Protein 9C6T (pdb70)

Sequence (448 aa):
DWSLWSVCSVTCGNGNQKRTRSCGYACTATESRTCDRPNIEDTFRTAATEVSLLDTDSCERWMSCKSEFLKKYMHKVMNDLPSCPCSYPTEVAYSTADIFDRIKRKDFRWKDASGPKEKLEIYKPTARYCIRSMLSLESTTLAAQHCCYGDNMQLITRGKGAGTPNLISTEFSAELHYKVDVLPWIICKGDWSRYNEARPPNNGQKCTESPSDEDYIKQFQEAREYDWSLWSVCSVTCGNGNQKRTRSCGYACTATESRTCDRPNEDTFRTAATEVSLLASCERWMSCKSEFLKKYMHKVMNDLPSCPCSYPTEVAYSTADIFDRIKRKDFRWKDASGPKEKLEIYKPTARYCIRSMLSLESTTLAAQHCCYGDNMQLITRGKGAGTPNLISTEFSAELHYKVDVLPWIICKGDWSRYNEARPPNNGQKCTESPSDEDYIKQFQEARE

Organism: Homo sapiens (NCBI:txid9606)

Structure (mmCIF, N/CA/C/O backbone):
data_9C6T
#
_entry.id   9C6T
#
_cell.length_a   114.255
_cell.length_b   114.255
_cell.length_c   168.221
_cell.angle_alpha   90.00
_cell.angle_beta   90.00
_cell.angle_gamma   120.00
#
_symmetry.space_group_name_H-M   'P 31 2 1'
#
loop_
_entity.id
_entity.type
_entity.pdbx_description
1 polymer Isthmin-1
2 non-polymer alpha-D-mannopyranose
#
loop_
_atom_site.group_PDB
_atom_site.id
_atom_site.type_symbol
_atom_site.label_atom_id
_atom_site.label_alt_id
_atom_site.label_comp_id
_atom_site.label_asym_id
_atom_site.label_entity_id
_atom_site.label_seq_id
_atom_site.pdbx_PDB_ins_code
_atom_site.Cartn_x
_atom_site.Cartn_y
_atom_site.Cartn_z
_atom_site.occupancy
_atom_site.B_iso_or_equiv
_atom_site.auth_seq_id
_atom_site.auth_comp_id
_atom_site.auth_asym_id
_atom_site.auth_atom_id
_atom_site.pdbx_PDB_model_num
ATOM 1 N N . ASP A 1 5 ? -93.760 34.360 22.495 1.00 67.74 222 ASP A N 1
ATOM 2 C CA . ASP A 1 5 ? -93.719 32.901 22.446 1.00 90.10 222 ASP A CA 1
ATOM 3 C C . ASP A 1 5 ? -92.407 32.464 21.799 1.00 93.29 222 ASP A C 1
ATOM 4 O O . ASP A 1 5 ? -91.379 33.102 22.012 1.00 90.62 222 ASP A O 1
ATOM 9 N N . TRP A 1 6 ? -92.427 31.391 21.003 1.00 100.76 223 TRP A N 1
ATOM 10 C CA . TRP A 1 6 ? -91.187 30.905 20.404 1.00 93.37 223 TRP A CA 1
ATOM 11 C C . TRP A 1 6 ? -90.826 31.789 19.219 1.00 93.22 223 TRP A C 1
ATOM 12 O O . TRP A 1 6 ? -91.260 32.943 19.135 1.00 96.39 223 TRP A O 1
ATOM 23 N N . SER A 1 7 ? -90.056 31.246 18.285 1.00 85.79 224 SER A N 1
ATOM 24 C CA . SER A 1 7 ? -89.781 31.919 17.022 1.00 82.02 224 SER A CA 1
ATOM 25 C C . SER A 1 7 ? -89.619 30.853 15.943 1.00 79.09 224 SER A C 1
ATOM 26 O O . SER A 1 7 ? -90.110 29.726 16.069 1.00 80.78 224 SER A O 1
ATOM 29 N N . LEU A 1 8 ? -88.913 31.200 14.871 1.00 71.93 225 LEU A N 1
ATOM 30 C CA . LEU A 1 8 ? -88.845 30.343 13.697 1.00 81.66 225 LEU A CA 1
ATOM 31 C C . LEU A 1 8 ? -87.937 29.137 13.943 1.00 90.59 225 LEU A C 1
ATOM 32 O O . LEU A 1 8 ? -87.151 29.090 14.894 1.00 88.07 225 LEU A O 1
ATOM 37 N N . TRP A 1 9 ? -88.063 28.147 13.055 1.00 93.92 226 TRP A N 1
ATOM 38 C CA . TRP A 1 9 ? -87.194 26.976 13.038 1.00 100.30 226 TRP A CA 1
ATOM 39 C C . TRP A 1 9 ? -85.892 27.225 12.292 1.00 102.79 226 TRP A C 1
ATOM 40 O O . TRP A 1 9 ? -84.914 26.504 12.524 1.00 137.52 226 TRP A O 1
ATOM 51 N N . SER A 1 10 ? -85.889 28.191 11.368 1.00 96.62 227 SER A N 1
ATOM 52 C CA . SER A 1 10 ? -84.779 28.498 10.469 1.00 78.50 227 SER A CA 1
ATOM 53 C C . SER A 1 10 ? -84.485 27.339 9.518 1.00 77.42 227 SER A C 1
ATOM 54 O O . SER A 1 10 ? -84.966 26.219 9.717 1.00 78.99 227 SER A O 1
ATOM 57 N N . VAL A 1 11 ? -83.699 27.610 8.472 1.00 72.34 228 VAL A N 1
ATOM 58 C CA . VAL A 1 11 ? -83.503 26.690 7.356 1.00 69.69 228 VAL A CA 1
ATOM 59 C C . VAL A 1 11 ? -82.323 25.774 7.655 1.00 71.94 228 VAL A C 1
ATOM 60 O O . VAL A 1 11 ? -81.422 26.121 8.426 1.00 70.90 228 VAL A O 1
ATOM 64 N N . CYS A 1 12 ? -82.347 24.578 7.063 1.00 76.68 229 CYS A N 1
ATOM 65 C CA . CYS A 1 12 ? -81.206 23.674 7.122 1.00 76.83 229 CYS A CA 1
ATOM 66 C C . CYS A 1 12 ? -79.933 24.408 6.726 1.00 75.24 229 CYS A C 1
ATOM 67 O O . CYS A 1 12 ? -79.905 25.142 5.735 1.00 72.36 229 CYS A O 1
ATOM 70 N N . SER A 1 13 ? -78.879 24.220 7.523 1.00 78.93 230 SER A N 1
ATOM 71 C CA . SER A 1 13 ? -77.686 25.044 7.359 1.00 77.69 230 SER A CA 1
ATOM 72 C C . SER A 1 13 ? -76.973 24.759 6.043 1.00 80.71 230 SER A C 1
ATOM 73 O O . SER A 1 13 ? -76.263 25.630 5.529 1.00 80.90 230 SER A O 1
ATOM 76 N N . VAL A 1 14 ? -77.156 23.569 5.475 1.00 76.77 231 VAL A N 1
ATOM 77 C CA . VAL A 1 14 ? -76.475 23.202 4.237 1.00 89.14 231 VAL A CA 1
ATOM 78 C C . VAL A 1 14 ? -77.366 22.263 3.431 1.00 83.22 231 VAL A C 1
ATOM 79 O O . VAL A 1 14 ? -78.098 21.439 3.987 1.00 73.84 231 VAL A O 1
ATOM 83 N N . THR A 1 15 ? -77.314 22.413 2.109 1.00 85.61 232 THR A N 1
ATOM 84 C CA . THR A 1 15 ? -77.948 21.493 1.175 1.00 79.06 232 THR A CA 1
ATOM 85 C C . THR A 1 15 ? -76.963 20.498 0.580 1.00 79.93 232 THR A C 1
ATOM 86 O O . THR A 1 15 ? -77.279 19.309 0.469 1.00 66.85 232 THR A O 1
ATOM 90 N N . CYS A 1 16 ? -75.770 20.964 0.204 1.00 89.52 233 CYS A N 1
ATOM 91 C CA . CYS A 1 16 ? -74.711 20.102 -0.313 1.00 91.04 233 CYS A CA 1
ATOM 92 C C . CYS A 1 16 ? -73.925 19.485 0.838 1.00 89.44 233 CYS A C 1
ATOM 93 O O . CYS A 1 16 ? -72.699 19.626 0.907 1.00 100.07 233 CYS A O 1
ATOM 96 N N . GLY A 1 17 ? -74.614 18.802 1.741 1.00 87.05 234 GLY A N 1
ATOM 97 C CA . GLY A 1 17 ? -73.975 18.289 2.945 1.00 85.42 234 GLY A CA 1
ATOM 98 C C . GLY A 1 17 ? -75.018 17.904 3.982 1.00 86.53 234 GLY A C 1
ATOM 99 O O . GLY A 1 17 ? -76.173 17.641 3.648 1.00 80.71 234 GLY A O 1
ATOM 100 N N . ASN A 1 18 ? -74.580 17.891 5.242 1.00 93.59 235 ASN A N 1
ATOM 101 C CA . ASN A 1 18 ? -75.421 17.538 6.382 1.00 95.17 235 ASN A CA 1
ATOM 102 C C . ASN A 1 18 ? -75.297 18.622 7.444 1.00 93.40 235 ASN A C 1
ATOM 103 O O . ASN A 1 18 ? -74.187 18.929 7.892 1.00 89.29 235 ASN A O 1
ATOM 108 N N . GLY A 1 19 ? -76.435 19.192 7.852 1.00 100.03 236 GLY A N 1
ATOM 109 C CA . GLY A 1 19 ? -76.433 20.358 8.722 1.00 87.67 236 GLY A CA 1
ATOM 110 C C . GLY A 1 19 ? -77.375 20.356 9.916 1.00 82.32 236 GLY A C 1
ATOM 111 O O . GLY A 1 19 ? -77.451 19.366 10.649 1.00 87.69 236 GLY A O 1
ATOM 112 N N . ASN A 1 20 ? -78.088 21.463 10.133 1.00 83.53 237 ASN A N 1
ATOM 113 C CA . ASN A 1 20 ? -78.879 21.640 11.347 1.00 78.79 237 ASN A CA 1
ATOM 114 C C . ASN A 1 20 ? -79.986 22.660 11.085 1.00 84.26 237 ASN A C 1
ATOM 115 O O . ASN A 1 20 ? -80.052 23.273 10.017 1.00 92.20 237 ASN A O 1
ATOM 120 N N . GLN A 1 21 ? -80.874 22.823 12.071 1.00 83.23 238 GLN A N 1
ATOM 121 C CA . GLN A 1 21 ? -81.834 23.925 12.101 1.00 83.98 238 GLN A CA 1
ATOM 122 C C . GLN A 1 21 ? -81.932 24.431 13.533 1.00 79.13 238 GLN A C 1
ATOM 123 O O . GLN A 1 21 ? -82.072 23.633 14.464 1.00 81.11 238 GLN A O 1
ATOM 129 N N . LYS A 1 22 ? -81.850 25.749 13.710 1.00 77.22 239 LYS A N 1
ATOM 130 C CA . LYS A 1 22 ? -81.820 26.354 15.034 1.00 70.73 239 LYS A CA 1
ATOM 131 C C . LYS A 1 22 ? -83.052 27.218 15.267 1.00 74.58 239 LYS A C 1
ATOM 132 O O . LYS A 1 22 ? -83.561 27.871 14.353 1.00 86.94 239 LYS A O 1
ATOM 138 N N . ARG A 1 23 ? -83.507 27.236 16.517 1.00 74.26 240 ARG A N 1
ATOM 139 C CA . ARG A 1 23 ? -84.753 27.888 16.898 1.00 68.35 240 ARG A CA 1
ATOM 140 C C . ARG A 1 23 ? -84.485 28.793 18.088 1.00 66.84 240 ARG A C 1
ATOM 141 O O . ARG A 1 23 ? -83.959 28.332 19.104 1.00 79.34 240 ARG A O 1
ATOM 149 N N . THR A 1 24 ? -84.848 30.066 17.974 1.00 59.61 241 THR A N 1
ATOM 150 C CA . THR A 1 24 ? -84.791 30.982 19.103 1.00 60.47 241 THR A CA 1
ATOM 151 C C . THR A 1 24 ? -86.182 31.148 19.707 1.00 73.60 241 THR A C 1
ATOM 152 O O . THR A 1 24 ? -87.197 30.829 19.085 1.00 77.33 241 THR A O 1
ATOM 156 N N . ARG A 1 25 ? -86.218 31.648 20.940 1.00 81.94 242 ARG A N 1
ATOM 157 C CA . ARG A 1 25 ? -87.461 31.684 21.697 1.00 76.70 242 ARG A CA 1
ATOM 158 C C . ARG A 1 25 ? -87.388 32.769 22.763 1.00 75.82 242 ARG A C 1
ATOM 159 O O . ARG A 1 25 ? -86.336 32.983 23.370 1.00 67.42 242 ARG A O 1
ATOM 167 N N . SER A 1 26 ? -88.516 33.445 22.978 1.00 82.56 243 SER A N 1
ATOM 168 C CA . SER A 1 26 ? -88.613 34.513 23.963 1.00 88.26 243 SER A CA 1
ATOM 169 C C . SER A 1 26 ? -88.226 34.021 25.345 1.00 90.03 243 SER A C 1
ATOM 170 O O . SER A 1 26 ? -88.834 33.096 25.889 1.00 91.56 243 SER A O 1
ATOM 173 N N . CYS A 1 27 ? -87.197 34.649 25.904 1.00 88.00 244 CYS A N 1
ATOM 174 C CA . CYS A 1 27 ? -86.662 34.361 27.219 1.00 87.00 244 CYS A CA 1
ATOM 175 C C . CYS A 1 27 ? -87.073 35.489 28.165 1.00 78.34 244 CYS A C 1
ATOM 176 O O . CYS A 1 27 ? -88.120 36.132 27.948 1.00 80.77 244 CYS A O 1
ATOM 179 N N . GLY A 1 28 ? -86.274 35.716 29.201 1.00 79.85 245 GLY A N 1
ATOM 180 C CA . GLY A 1 28 ? -86.443 36.851 30.075 1.00 62.78 245 GLY A CA 1
ATOM 181 C C . GLY A 1 28 ? -85.574 38.026 29.644 1.00 75.20 245 GLY A C 1
ATOM 182 O O . GLY A 1 28 ? -84.828 37.962 28.671 1.00 73.94 245 GLY A O 1
ATOM 183 N N . TYR A 1 29 ? -85.699 39.121 30.394 1.00 72.78 246 TYR A N 1
ATOM 184 C CA . TYR A 1 29 ? -84.944 40.332 30.085 1.00 63.33 246 TYR A CA 1
ATOM 185 C C . TYR A 1 29 ? -83.449 40.047 30.075 1.00 68.95 246 TYR A C 1
ATOM 186 O O . TYR A 1 29 ? -82.908 39.482 31.028 1.00 66.03 246 TYR A O 1
ATOM 195 N N . ALA A 1 30 ? -82.788 40.450 28.987 1.00 78.81 247 ALA A N 1
ATOM 196 C CA . ALA A 1 30 ? -81.362 40.233 28.754 1.00 72.41 247 ALA A CA 1
ATOM 197 C C . ALA A 1 30 ? -80.997 38.758 28.647 1.00 70.51 247 ALA A C 1
ATOM 198 O O . ALA A 1 30 ? -79.832 38.397 28.833 1.00 57.06 247 ALA A O 1
ATOM 200 N N . CYS A 1 31 ? -81.962 37.894 28.338 1.00 77.72 248 CYS A N 1
ATOM 201 C CA . CYS A 1 31 ? -81.690 36.489 28.081 1.00 85.84 248 CYS A CA 1
ATOM 202 C C . CYS A 1 31 ? -82.106 36.131 26.659 1.00 87.92 248 CYS A C 1
ATOM 203 O O . CYS A 1 31 ? -82.899 36.835 26.027 1.00 90.71 248 CYS A O 1
ATOM 206 N N . THR A 1 32 ? -81.571 35.014 26.163 1.00 79.88 249 THR A N 1
ATOM 207 C CA . THR A 1 32 ? -81.925 34.526 24.830 1.00 65.56 249 THR A CA 1
ATOM 208 C C . THR A 1 32 ? -81.890 33.003 24.834 1.00 57.27 249 THR A C 1
ATOM 209 O O . THR A 1 32 ? -80.813 32.403 24.899 1.00 44.29 249 THR A O 1
ATOM 213 N N . ALA A 1 33 ? -83.063 32.385 24.751 1.00 57.64 250 ALA A N 1
ATOM 214 C CA . ALA A 1 33 ? -83.171 30.936 24.698 1.00 48.61 250 ALA A CA 1
ATOM 215 C C . ALA A 1 33 ? -83.109 30.456 23.256 1.00 44.95 250 ALA A C 1
ATOM 216 O O . ALA A 1 33 ? -83.534 31.150 22.330 1.00 54.56 250 ALA A O 1
ATOM 218 N N . THR A 1 34 ? -82.581 29.254 23.071 1.00 48.06 251 THR A N 1
ATOM 219 C CA . THR A 1 34 ? -82.421 28.709 21.731 1.00 60.47 251 THR A CA 1
ATOM 220 C C . THR A 1 34 ? -82.406 27.185 21.814 1.00 57.32 251 THR A C 1
ATOM 221 O O . THR A 1 34 ? -82.492 26.601 22.898 1.00 58.43 251 THR A O 1
ATOM 225 N N . GLU A 1 35 ? -82.312 26.544 20.648 1.00 60.06 252 GLU A N 1
ATOM 226 C CA . GLU A 1 35 ? -82.276 25.091 20.536 1.00 64.41 252 GLU A CA 1
ATOM 227 C C . GLU A 1 35 ? -81.906 24.713 19.111 1.00 69.83 252 GLU A C 1
ATOM 228 O O . GLU A 1 35 ? -82.319 25.386 18.162 1.00 73.45 252 GLU A O 1
ATOM 234 N N . SER A 1 36 ? -81.142 23.633 18.968 1.00 76.47 253 SER A N 1
ATOM 235 C CA . SER A 1 36 ? -80.654 23.181 17.675 1.00 70.47 253 SER A CA 1
ATOM 236 C C . SER A 1 36 ? -81.204 21.793 17.373 1.00 74.09 253 SER A C 1
ATOM 237 O O . SER A 1 36 ? -81.467 21.000 18.281 1.00 77.19 253 SER A O 1
ATOM 240 N N . ARG A 1 37 ? -81.385 21.511 16.085 1.00 76.49 254 ARG A N 1
ATOM 241 C CA . ARG A 1 37 ? -81.905 20.238 15.608 1.00 77.85 254 ARG A CA 1
ATOM 242 C C . ARG A 1 37 ? -81.120 19.829 14.374 1.00 89.24 254 ARG A C 1
ATOM 243 O O . ARG A 1 37 ? -80.595 20.680 13.656 1.00 100.94 254 ARG A O 1
ATOM 251 N N . THR A 1 38 ? -81.051 18.524 14.125 1.00 79.20 255 THR A N 1
ATOM 252 C CA . THR A 1 38 ? -80.210 18.004 13.056 1.00 75.45 255 THR A CA 1
ATOM 253 C C . THR A 1 38 ? -80.989 17.897 11.750 1.00 93.45 255 THR A C 1
ATOM 254 O O . THR A 1 38 ? -82.207 17.688 11.747 1.00 110.12 255 THR A O 1
ATOM 258 N N . CYS A 1 39 ? -80.272 18.055 10.637 1.00 98.48 256 CYS A N 1
ATOM 259 C CA . CYS A 1 39 ? -80.841 18.031 9.296 1.00 104.17 256 CYS A CA 1
ATOM 260 C C . CYS A 1 39 ? -79.930 17.220 8.386 1.00 103.97 256 CYS A C 1
ATOM 261 O O . CYS A 1 39 ? -78.705 17.353 8.448 1.00 109.84 256 CYS A O 1
ATOM 264 N N . ASP A 1 40 ? -80.528 16.390 7.534 1.00 104.57 257 ASP A N 1
ATOM 265 C CA . ASP A 1 40 ? -79.783 15.476 6.678 1.00 107.04 257 ASP A CA 1
ATOM 266 C C . ASP A 1 40 ? -80.106 15.685 5.201 1.00 112.32 257 ASP A C 1
ATOM 267 O O . ASP A 1 40 ? -81.266 15.864 4.822 1.00 112.16 257 ASP A O 1
ATOM 272 N N . ARG A 1 41 ? -79.052 15.704 4.377 1.00 109.06 258 ARG A N 1
ATOM 273 C CA . ARG A 1 41 ? -79.110 15.742 2.913 1.00 102.29 258 ARG A CA 1
ATOM 274 C C . ARG A 1 41 ? -77.930 14.933 2.394 1.00 101.45 258 ARG A C 1
ATOM 275 O O . ARG A 1 41 ? -76.831 15.023 2.962 1.00 91.07 258 ARG A O 1
ATOM 283 N N . PRO A 1 42 ? -78.118 14.141 1.338 1.00 109.53 259 PRO A N 1
ATOM 284 C CA . PRO A 1 42 ? -77.013 13.311 0.835 1.00 107.89 259 PRO A CA 1
ATOM 285 C C . PRO A 1 42 ? -75.960 14.162 0.138 1.00 102.30 259 PRO A C 1
ATOM 286 O O . PRO A 1 42 ? -76.268 14.915 -0.789 1.00 93.90 259 PRO A O 1
ATOM 290 N N . ASN A 1 43 ? -74.711 14.006 0.582 1.00 105.49 260 ASN A N 1
ATOM 291 C CA . ASN A 1 43 ? -73.548 14.808 0.166 1.00 101.26 260 ASN A CA 1
ATOM 292 C C . ASN A 1 43 ? -73.888 16.242 -0.242 1.00 99.04 260 ASN A C 1
ATOM 293 O O . ASN A 1 43 ? -73.017 16.998 -0.675 1.00 94.33 260 ASN A O 1
ATOM 298 N N . ILE A 1 47 ? -67.291 11.514 4.689 1.00 99.10 264 ILE A N 1
ATOM 299 C CA . ILE A 1 47 ? -67.442 10.071 4.828 1.00 88.96 264 ILE A CA 1
ATOM 300 C C . ILE A 1 47 ? -66.844 9.348 3.625 1.00 83.64 264 ILE A C 1
ATOM 301 O O . ILE A 1 47 ? -67.490 8.509 2.996 1.00 80.64 264 ILE A O 1
ATOM 306 N N . GLU A 1 48 ? -65.595 9.685 3.308 1.00 81.87 265 GLU A N 1
ATOM 307 C CA . GLU A 1 48 ? -64.842 8.978 2.263 1.00 92.71 265 GLU A CA 1
ATOM 308 C C . GLU A 1 48 ? -64.103 7.784 2.866 1.00 103.86 265 GLU A C 1
ATOM 309 O O . GLU A 1 48 ? -64.493 6.632 2.665 1.00 101.85 265 GLU A O 1
ATOM 315 N N . ASP A 1 49 ? -63.040 8.059 3.618 1.00 114.23 266 ASP A N 1
ATOM 316 C CA . ASP A 1 49 ? -62.205 7.036 4.235 1.00 124.01 266 ASP A CA 1
ATOM 317 C C . ASP A 1 49 ? -62.650 6.706 5.659 1.00 118.51 266 ASP A C 1
ATOM 318 O O . ASP A 1 49 ? -62.078 5.808 6.289 1.00 111.37 266 ASP A O 1
ATOM 323 N N . THR A 1 50 ? -63.677 7.394 6.165 1.00 111.44 267 THR A N 1
ATOM 324 C CA . THR A 1 50 ? -64.175 7.128 7.512 1.00 103.79 267 THR A CA 1
ATOM 325 C C . THR A 1 50 ? -64.708 5.703 7.637 1.00 112.45 267 THR A C 1
ATOM 326 O O . THR A 1 50 ? -64.347 4.975 8.569 1.00 104.57 267 THR A O 1
ATOM 330 N N . PHE A 1 51 ? -65.565 5.283 6.700 1.00 145.45 268 PHE A N 1
ATOM 331 C CA . PHE A 1 51 ? -66.176 3.957 6.715 1.00 128.18 268 PHE A CA 1
ATOM 332 C C . PHE A 1 51 ? -65.383 2.929 5.909 1.00 119.09 268 PHE A C 1
ATOM 333 O O . PHE A 1 51 ? -65.960 1.939 5.436 1.00 107.21 268 PHE A O 1
ATOM 341 N N . ARG A 1 52 ? -64.075 3.135 5.735 1.00 109.38 269 ARG A N 1
ATOM 342 C CA . ARG A 1 52 ? -63.227 2.173 5.027 1.00 101.67 269 ARG A CA 1
ATOM 343 C C . ARG A 1 52 ? -62.126 1.650 5.925 1.00 97.48 269 ARG A C 1
ATOM 344 O O . ARG A 1 52 ? -62.128 0.462 6.267 1.00 101.22 269 ARG A O 1
ATOM 352 N N . THR A 1 53 ? -61.162 2.488 6.326 1.00 102.10 270 THR A N 1
ATOM 353 C CA . THR A 1 53 ? -60.058 2.005 7.146 1.00 98.36 270 THR A CA 1
ATOM 354 C C . THR A 1 53 ? -60.542 1.597 8.533 1.00 86.97 270 THR A C 1
ATOM 355 O O . THR A 1 53 ? -60.028 0.637 9.120 1.00 72.63 270 THR A O 1
ATOM 359 N N . ALA A 1 54 ? -61.540 2.304 9.065 1.00 85.75 271 ALA A N 1
ATOM 360 C CA . ALA A 1 54 ? -62.061 1.974 10.386 1.00 84.34 271 ALA A CA 1
ATOM 361 C C . ALA A 1 54 ? -62.815 0.651 10.370 1.00 91.06 271 ALA A C 1
ATOM 362 O O . ALA A 1 54 ? -62.616 -0.199 11.246 1.00 88.51 271 ALA A O 1
ATOM 364 N N . ALA A 1 55 ? -63.696 0.464 9.383 1.00 97.58 272 ALA A N 1
ATOM 365 C CA . ALA A 1 55 ? -64.490 -0.759 9.325 1.00 110.40 272 ALA A CA 1
ATOM 366 C C . ALA A 1 55 ? -63.610 -1.994 9.203 1.00 120.20 272 ALA A C 1
ATOM 367 O O . ALA A 1 55 ? -63.991 -3.077 9.663 1.00 130.88 272 ALA A O 1
ATOM 369 N N . THR A 1 56 ? -62.430 -1.854 8.595 1.00 127.16 273 THR A N 1
ATOM 370 C CA . THR A 1 56 ? -61.508 -2.980 8.519 1.00 129.57 273 THR A CA 1
ATOM 371 C C . THR A 1 56 ? -60.857 -3.255 9.872 1.00 120.89 273 THR A C 1
ATOM 372 O O . THR A 1 56 ? -60.553 -4.409 10.190 1.00 125.44 273 THR A O 1
ATOM 376 N N . GLU A 1 57 ? -60.652 -2.217 10.685 1.00 102.27 274 GLU A N 1
ATOM 377 C CA . GLU A 1 57 ? -60.092 -2.388 12.021 1.00 85.72 274 GLU A CA 1
ATOM 378 C C . GLU A 1 57 ? -61.135 -2.777 13.061 1.00 85.75 274 GLU A C 1
ATOM 379 O O . GLU A 1 57 ? -60.761 -3.225 14.151 1.00 72.65 274 GLU A O 1
ATOM 385 N N . VAL A 1 58 ? -62.423 -2.626 12.754 1.00 98.21 275 VAL A N 1
ATOM 386 C CA . VAL A 1 58 ? -63.470 -2.965 13.715 1.00 102.34 275 VAL A CA 1
ATOM 387 C C . VAL A 1 58 ? -63.825 -4.444 13.628 1.00 107.24 275 VAL A C 1
ATOM 388 O O . VAL A 1 58 ? -63.757 -5.177 14.622 1.00 91.81 275 VAL A O 1
ATOM 392 N N . SER A 1 59 ? -64.214 -4.902 12.434 1.00 124.30 276 SER A N 1
ATOM 393 C CA . SER A 1 59 ? -64.627 -6.292 12.275 1.00 135.85 276 SER A CA 1
ATOM 394 C C . SER A 1 59 ? -63.462 -7.253 12.482 1.00 133.17 276 SER A C 1
ATOM 395 O O . SER A 1 59 ? -63.664 -8.370 12.970 1.00 129.31 276 SER A O 1
ATOM 398 N N . LEU A 1 60 ? -62.244 -6.842 12.126 1.00 133.48 277 LEU A N 1
ATOM 399 C CA . LEU A 1 60 ? -61.043 -7.624 12.426 1.00 134.38 277 LEU A CA 1
ATOM 400 C C . LEU A 1 60 ? -60.527 -7.280 13.824 1.00 123.31 277 LEU A C 1
ATOM 401 O O . LEU A 1 60 ? -59.391 -6.848 14.021 1.00 108.57 277 LEU A O 1
ATOM 406 N N . LEU A 1 61 ? -61.404 -7.488 14.803 1.00 101.85 278 LEU A N 1
ATOM 407 C CA . LEU A 1 61 ? -61.087 -7.259 16.205 1.00 83.90 278 LEU A CA 1
ATOM 408 C C . LEU A 1 61 ? -62.166 -7.872 17.094 1.00 61.02 278 LEU A C 1
ATOM 409 O O . LEU A 1 61 ? -61.893 -8.762 17.899 1.00 37.50 278 LEU A O 1
ATOM 414 N N . ASP A 1 76 ? -78.595 1.570 44.554 1.00 125.10 293 ASP A N 1
ATOM 415 C CA . ASP A 1 76 ? -77.277 1.476 45.171 1.00 143.58 293 ASP A CA 1
ATOM 416 C C . ASP A 1 76 ? -76.202 1.095 44.154 1.00 151.48 293 ASP A C 1
ATOM 417 O O . ASP A 1 76 ? -75.193 0.481 44.501 1.00 141.70 293 ASP A O 1
ATOM 422 N N . THR A 1 77 ? -76.430 1.469 42.895 1.00 166.44 294 THR A N 1
ATOM 423 C CA . THR A 1 77 ? -75.461 1.282 41.821 1.00 171.62 294 THR A CA 1
ATOM 424 C C . THR A 1 77 ? -75.440 2.538 40.960 1.00 180.18 294 THR A C 1
ATOM 425 O O . THR A 1 77 ? -76.500 3.060 40.602 1.00 184.81 294 THR A O 1
ATOM 429 N N . ASP A 1 78 ? -74.242 3.020 40.629 1.00 172.43 295 ASP A N 1
ATOM 430 C CA . ASP A 1 78 ? -74.071 4.277 39.909 1.00 154.09 295 ASP A CA 1
ATOM 431 C C . ASP A 1 78 ? -73.764 4.017 38.439 1.00 136.51 295 ASP A C 1
ATOM 432 O O . ASP A 1 78 ? -73.030 3.083 38.102 1.00 163.86 295 ASP A O 1
ATOM 437 N N . SER A 1 79 ? -74.330 4.854 37.565 1.00 125.12 296 SER A N 1
ATOM 438 C CA . SER A 1 79 ? -74.098 4.701 36.131 1.00 98.78 296 SER A CA 1
ATOM 439 C C . SER A 1 79 ? -72.668 5.078 35.753 1.00 90.27 296 SER A C 1
ATOM 440 O O . SER A 1 79 ? -72.058 4.433 34.891 1.00 88.00 296 SER A O 1
ATOM 443 N N . CYS A 1 80 ? -72.119 6.126 36.380 1.00 95.07 297 CYS A N 1
ATOM 444 C CA . CYS A 1 80 ? -70.745 6.532 36.088 1.00 89.93 297 CYS A CA 1
ATOM 445 C C . CYS A 1 80 ? -69.739 5.509 36.598 1.00 87.24 297 CYS A C 1
ATOM 446 O O . CYS A 1 80 ? -68.708 5.276 35.957 1.00 67.70 297 CYS A O 1
ATOM 449 N N . GLU A 1 81 ? -70.007 4.905 37.758 1.00 96.95 298 GLU A N 1
ATOM 450 C CA . GLU A 1 81 ? -69.185 3.789 38.211 1.00 94.61 298 GLU A CA 1
ATOM 451 C C . GLU A 1 81 ? -69.208 2.655 37.196 1.00 94.05 298 GLU A C 1
ATOM 452 O O . GLU A 1 81 ? -68.158 2.125 36.817 1.00 96.72 298 GLU A O 1
ATOM 458 N N . ARG A 1 82 ? -70.403 2.291 36.725 1.00 89.44 299 ARG A N 1
ATOM 459 C CA . ARG A 1 82 ? -70.544 1.154 35.820 1.00 91.91 299 ARG A CA 1
ATOM 460 C C . ARG A 1 82 ? -69.789 1.384 34.517 1.00 91.69 299 ARG A C 1
ATOM 461 O O . ARG A 1 82 ? -69.220 0.446 33.944 1.00 96.07 299 ARG A O 1
ATOM 469 N N . TRP A 1 83 ? -69.774 2.627 34.032 1.00 88.92 300 TRP A N 1
ATOM 470 C CA . TRP A 1 83 ? -68.965 2.955 32.862 1.00 87.22 300 TRP A CA 1
ATOM 471 C C . TRP A 1 83 ? -67.482 2.770 33.157 1.00 82.15 300 TRP A C 1
ATOM 472 O O . TRP A 1 83 ? -66.757 2.119 32.395 1.00 84.70 300 TRP A O 1
ATOM 483 N N . MET A 1 84 ? -67.016 3.339 34.269 1.00 78.24 301 MET A N 1
ATOM 484 C CA . MET A 1 84 ? -65.632 3.202 34.705 1.00 84.04 301 MET A CA 1
ATOM 485 C C . MET A 1 84 ? -65.320 1.813 35.251 1.00 96.69 301 MET A C 1
ATOM 486 O O . MET A 1 84 ? -64.191 1.584 35.700 1.00 99.10 301 MET A O 1
ATOM 491 N N . SER A 1 85 ? -66.286 0.892 35.230 1.00 104.01 302 SER A N 1
ATOM 492 C CA . SER A 1 85 ? -66.077 -0.494 35.629 1.00 112.54 302 SER A CA 1
ATOM 493 C C . SER A 1 85 ? -66.175 -1.456 34.450 1.00 110.60 302 SER A C 1
ATOM 494 O O . SER A 1 85 ? -66.246 -2.673 34.656 1.00 121.35 302 SER A O 1
ATOM 497 N N . CYS A 1 86 ? -66.180 -0.941 33.223 1.00 108.73 303 CYS A N 1
ATOM 498 C CA . CYS A 1 86 ? -66.330 -1.766 32.028 1.00 108.58 303 CYS A CA 1
ATOM 499 C C . CYS A 1 86 ? -64.983 -2.372 31.653 1.00 115.75 303 CYS A C 1
ATOM 500 O O . CYS A 1 86 ? -64.068 -1.657 31.231 1.00 110.66 303 CYS A O 1
ATOM 503 N N . LYS A 1 87 ? -64.861 -3.686 31.795 1.00 119.19 304 LYS A N 1
ATOM 504 C CA . LYS A 1 87 ? -63.652 -4.402 31.387 1.00 119.89 304 LYS A CA 1
ATOM 505 C C . LYS A 1 87 ? -63.816 -5.007 29.997 1.00 120.25 304 LYS A C 1
ATOM 506 O O . LYS A 1 87 ? -63.532 -6.184 29.776 1.00 136.41 304 LYS A O 1
ATOM 512 N N . SER A 1 88 ? -64.287 -4.208 29.042 1.00 103.04 305 SER A N 1
ATOM 513 C CA . SER A 1 88 ? -64.454 -4.685 27.674 1.00 93.28 305 SER A CA 1
ATOM 514 C C . SER A 1 88 ? -63.090 -4.884 27.026 1.00 102.80 305 SER A C 1
ATOM 515 O O . SER A 1 88 ? -62.290 -3.944 26.946 1.00 98.77 305 SER A O 1
ATOM 518 N N . GLU A 1 89 ? -62.824 -6.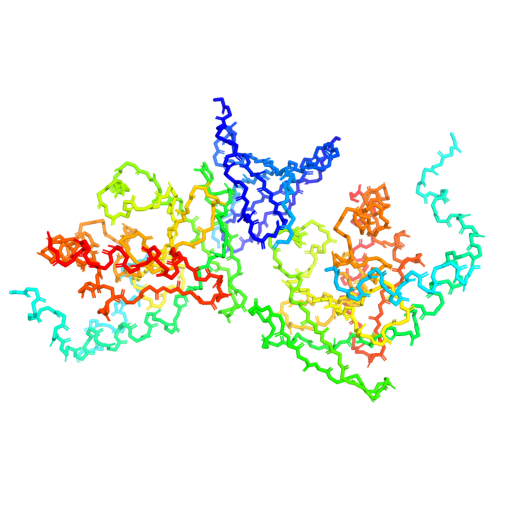109 26.564 1.00 101.14 306 GLU A N 1
ATOM 519 C CA . GLU A 1 89 ? -61.554 -6.386 25.899 1.00 98.24 306 GLU A CA 1
ATOM 520 C C . GLU A 1 89 ? -61.409 -5.574 24.620 1.00 92.87 306 GLU A C 1
ATOM 521 O O . GLU A 1 89 ? -60.295 -5.188 24.252 1.00 84.99 306 GLU A O 1
ATOM 527 N N . PHE A 1 90 ? -62.522 -5.308 23.933 1.00 94.45 307 PHE A N 1
ATOM 528 C CA . PHE A 1 90 ? -62.500 -4.403 22.788 1.00 90.41 307 PHE A CA 1
ATOM 529 C C . PHE A 1 90 ? -62.132 -2.990 23.223 1.00 83.84 307 PHE A C 1
ATOM 530 O O . PHE A 1 90 ? -61.254 -2.354 22.629 1.00 78.20 307 PHE A O 1
ATOM 538 N N . LEU A 1 91 ? -62.802 -2.481 24.262 1.00 83.96 308 LEU A N 1
ATOM 539 C CA . LEU A 1 91 ? -62.562 -1.109 24.699 1.00 84.30 308 LEU A CA 1
ATOM 540 C C . LEU A 1 91 ? -61.129 -0.925 25.186 1.00 82.51 308 LEU A C 1
ATOM 541 O O . LEU A 1 91 ? -60.487 0.085 24.876 1.00 67.34 308 LEU A O 1
ATOM 546 N N . LYS A 1 92 ? -60.604 -1.896 25.935 1.00 80.21 309 LYS A N 1
ATOM 547 C CA . LYS A 1 92 ? -59.260 -1.754 26.487 1.00 88.34 309 LYS A CA 1
ATOM 548 C C . LYS A 1 92 ? -58.206 -1.891 25.392 1.00 87.46 309 LYS A C 1
ATOM 549 O O . LYS A 1 92 ? -57.255 -1.103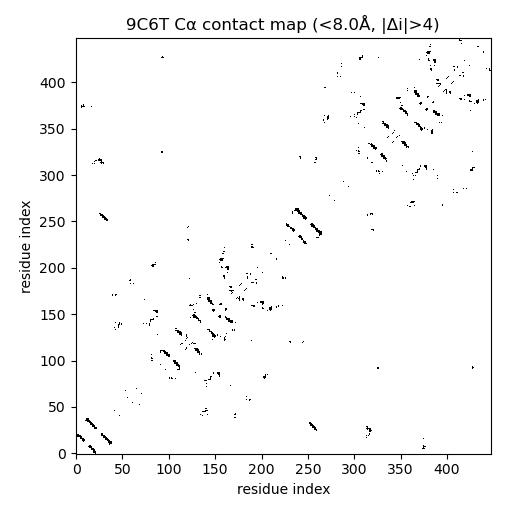 25.330 1.00 83.52 309 LYS A O 1
ATOM 555 N N . LYS A 1 93 ? -58.363 -2.887 24.515 1.00 84.85 310 LYS A N 1
ATOM 556 C CA . LYS A 1 93 ? -57.431 -3.066 23.402 1.00 90.92 310 LYS A CA 1
ATOM 557 C C . LYS A 1 93 ? -57.441 -1.862 22.471 1.00 84.47 310 LYS A C 1
ATOM 558 O O . LYS A 1 93 ? -56.382 -1.330 22.113 1.00 76.39 310 LYS A O 1
ATOM 564 N N . TYR A 1 94 ? -58.634 -1.437 22.046 1.00 82.51 311 TYR A N 1
ATOM 565 C CA . TYR A 1 94 ? -58.750 -0.254 21.203 1.00 75.51 311 TYR A CA 1
ATOM 566 C C . TYR A 1 94 ? -58.095 0.958 21.857 1.00 63.75 311 TYR A C 1
ATOM 567 O O . TYR A 1 94 ? -57.351 1.695 21.200 1.00 49.55 311 TYR A O 1
ATOM 576 N N . MET A 1 95 ? -58.340 1.167 23.157 1.00 62.42 312 MET A N 1
ATOM 577 C CA . MET A 1 95 ? -57.793 2.341 23.835 1.00 65.15 312 MET A CA 1
ATOM 578 C C . MET A 1 95 ? -56.270 2.303 23.886 1.00 68.12 312 MET A C 1
ATOM 579 O O . MET A 1 95 ? -55.613 3.332 23.694 1.00 70.20 312 MET A O 1
ATOM 584 N N . HIS A 1 96 ? -55.690 1.132 24.156 1.00 76.98 313 HIS A N 1
ATOM 585 C CA . HIS A 1 96 ? -54.236 1.001 24.129 1.00 71.85 313 HIS A CA 1
ATOM 586 C C . HIS A 1 96 ? -53.657 1.475 22.799 1.00 64.76 313 HIS A C 1
ATOM 587 O O . HIS A 1 96 ? -52.737 2.301 22.766 1.00 54.52 313 HIS A O 1
ATOM 594 N N . LYS A 1 97 ? -54.200 0.973 21.687 1.00 70.05 314 LYS A N 1
ATOM 595 C CA . LYS A 1 97 ? -53.680 1.334 20.372 1.00 66.16 314 LYS A CA 1
ATOM 596 C C . LYS A 1 97 ? -54.007 2.775 20.003 1.00 53.64 314 LYS A C 1
ATOM 597 O O . LYS A 1 97 ? -53.324 3.356 19.151 1.00 50.50 314 LYS A O 1
ATOM 603 N N . VAL A 1 98 ? -55.041 3.353 20.617 1.00 58.58 315 VAL A N 1
ATOM 604 C CA . VAL A 1 98 ? -55.341 4.769 20.431 1.00 57.89 315 VAL A CA 1
ATOM 605 C C . VAL A 1 98 ? -54.227 5.629 21.016 1.00 56.90 315 VAL A C 1
ATOM 606 O O . VAL A 1 98 ? -53.748 6.572 20.375 1.00 53.19 315 VAL A O 1
ATOM 610 N N . MET A 1 99 ? -53.788 5.309 22.234 1.00 57.92 316 MET A N 1
ATOM 611 C CA . MET A 1 99 ? -52.707 6.052 22.869 1.00 59.05 316 MET A CA 1
ATOM 612 C C . MET A 1 99 ? -51.356 5.624 22.305 1.00 69.25 316 MET A C 1
ATOM 613 O O . MET A 1 99 ? -50.349 5.630 23.020 1.00 61.03 316 MET A O 1
ATOM 618 N N . ASN A 1 100 ? -51.333 5.246 21.026 1.00 81.76 317 ASN A N 1
ATOM 619 C CA . ASN A 1 100 ? -50.125 4.799 20.347 1.00 85.80 317 ASN A CA 1
ATOM 620 C C . ASN A 1 100 ? -50.193 5.242 18.891 1.00 87.35 317 ASN A C 1
ATOM 621 O O . ASN A 1 100 ? -49.168 5.538 18.267 1.00 102.45 317 ASN A O 1
ATOM 626 N N . ASP A 1 101 ? -51.409 5.284 18.344 1.00 77.38 318 ASP A N 1
ATOM 627 C CA . ASP A 1 101 ? -51.623 5.898 17.039 1.00 88.26 318 ASP A CA 1
ATOM 628 C C . ASP A 1 101 ? -51.621 7.419 17.141 1.00 81.38 318 ASP A C 1
ATOM 629 O O . ASP A 1 101 ? -51.023 8.104 16.304 1.00 86.60 318 ASP A O 1
ATOM 634 N N . LEU A 1 102 ? -52.286 7.957 18.169 1.00 82.24 319 LEU A N 1
ATOM 635 C CA . LEU A 1 102 ? -52.498 9.391 18.284 1.00 71.77 319 LEU A CA 1
ATOM 636 C C . LEU A 1 102 ? -51.170 10.135 18.389 1.00 59.21 319 LEU A C 1
ATOM 637 O O . LEU A 1 102 ? -50.169 9.578 18.839 1.00 60.63 319 LEU A O 1
ATOM 642 N N . PRO A 1 103 ? -51.138 11.397 17.978 1.00 66.73 320 PRO A N 1
ATOM 643 C CA . PRO A 1 103 ? -49.942 12.216 18.171 1.00 72.45 320 PRO A CA 1
ATOM 644 C C . PRO A 1 103 ? -49.923 12.865 19.552 1.00 63.31 320 PRO A C 1
ATOM 645 O O . PRO A 1 103 ? -50.904 12.846 20.298 1.00 63.67 320 PRO A O 1
ATOM 649 N N . SER A 1 104 ? -48.769 13.434 19.885 1.00 57.62 321 SER A N 1
ATOM 650 C CA . SER A 1 104 ? -48.673 14.211 21.110 1.00 60.52 321 SER A CA 1
ATOM 651 C C . SER A 1 104 ? -49.381 15.550 20.936 1.00 55.66 321 SER A C 1
ATOM 652 O O . SER A 1 104 ? -49.605 16.024 19.820 1.00 56.43 321 SER A O 1
ATOM 655 N N . CYS A 1 105 ? -49.743 16.157 22.057 1.00 49.87 322 CYS A N 1
ATOM 656 C CA . CYS A 1 105 ? -50.299 17.497 21.956 1.00 49.20 322 CYS A CA 1
ATOM 657 C C . CYS A 1 105 ? -49.180 18.519 21.771 1.00 58.17 322 CYS A C 1
ATOM 658 O O . CYS A 1 105 ? -48.118 18.398 22.386 1.00 63.99 322 CYS A O 1
ATOM 661 N N . PRO A 1 106 ? -49.391 19.521 20.920 1.00 61.65 323 PRO A N 1
ATOM 662 C CA . PRO A 1 106 ? -48.445 20.640 20.851 1.00 64.25 323 PRO A CA 1
ATOM 663 C C . PRO A 1 106 ? -48.387 21.383 22.177 1.00 65.66 323 PRO A C 1
ATOM 664 O O . PRO A 1 106 ? -49.372 21.459 22.916 1.00 68.74 323 PRO A O 1
ATOM 668 N N . CYS A 1 107 ? -47.202 21.926 22.479 1.00 62.93 324 CYS A N 1
ATOM 669 C CA . CYS A 1 107 ? -47.027 22.680 23.718 1.00 70.88 324 CYS A CA 1
ATOM 670 C C . CYS A 1 107 ? -47.793 23.999 23.691 1.00 64.28 324 CYS A C 1
ATOM 671 O O . CYS A 1 107 ? -48.336 24.422 24.719 1.00 59.75 324 CYS A O 1
ATOM 674 N N . SER A 1 108 ? -47.859 24.649 22.534 1.00 61.97 325 SER A N 1
ATOM 675 C CA . SER A 1 108 ? -48.507 25.943 22.355 1.00 63.98 325 SER A CA 1
ATOM 676 C C . SER A 1 108 ? -49.679 25.817 21.383 1.00 65.99 325 SER A C 1
ATOM 677 O O . SER A 1 108 ? -49.914 24.763 20.784 1.00 54.25 325 SER A O 1
ATOM 680 N N . TYR A 1 109 ? -50.415 26.920 21.226 1.00 61.83 326 TYR A N 1
ATOM 681 C CA . TYR A 1 109 ? -51.542 26.968 20.304 1.00 44.29 326 TYR A CA 1
ATOM 682 C C . TYR A 1 109 ? -51.030 27.251 18.899 1.00 46.51 326 TYR A C 1
ATOM 683 O O . TYR A 1 109 ? -50.407 28.299 18.683 1.00 36.73 326 TYR A O 1
ATOM 692 N N . PRO A 1 110 ? -51.270 26.369 17.921 1.00 53.26 327 PRO A N 1
ATOM 693 C CA . PRO A 1 110 ? -50.896 26.694 16.537 1.00 55.57 327 PRO A CA 1
ATOM 694 C C . PRO A 1 110 ? -51.742 27.829 15.982 1.00 59.35 327 PRO A C 1
ATOM 695 O O . PRO A 1 110 ? -52.884 27.626 15.550 1.00 65.16 327 PRO A O 1
ATOM 699 N N . THR A 1 111 ? -51.165 29.034 16.003 1.00 65.95 328 THR A N 1
ATOM 700 C CA . THR A 1 111 ? -51.879 30.257 15.644 1.00 67.28 328 THR A CA 1
ATOM 701 C C . THR A 1 111 ? -52.629 30.131 14.320 1.00 65.79 328 THR A C 1
ATOM 702 O O . THR A 1 111 ? -53.799 30.512 14.209 1.00 51.76 328 THR A O 1
ATOM 706 N N . GLU A 1 112 ? -51.971 29.563 13.315 1.00 91.46 329 GLU A N 1
ATOM 707 C CA . GLU A 1 112 ? -52.473 29.536 11.947 1.00 93.99 329 GLU A CA 1
ATOM 708 C C . GLU A 1 112 ? -53.759 28.726 11.796 1.00 96.77 329 GLU A C 1
ATOM 709 O O . GLU A 1 112 ? -54.338 28.680 10.707 1.00 119.96 329 GLU A O 1
ATOM 715 N N . VAL A 1 113 ? -54.223 28.090 12.879 1.00 67.65 330 VAL A N 1
ATOM 716 C CA . VAL A 1 113 ? -55.411 27.243 12.819 1.00 70.00 330 VAL A CA 1
ATOM 717 C C . VAL A 1 113 ? -56.684 28.011 13.168 1.00 61.09 330 VAL A C 1
ATOM 718 O O . VAL A 1 113 ? -57.788 27.476 12.996 1.00 53.28 330 VAL A O 1
ATOM 722 N N . ALA A 1 114 ? -56.560 29.273 13.599 1.00 65.53 331 ALA A N 1
ATOM 723 C CA . ALA A 1 114 ? -57.713 30.063 14.035 1.00 68.74 331 ALA A CA 1
ATOM 724 C C . ALA A 1 114 ? -58.837 30.061 13.007 1.00 74.04 331 ALA A C 1
ATOM 725 O O . ALA A 1 114 ? -60.022 30.058 13.366 1.00 56.21 331 ALA A O 1
ATOM 727 N N . TYR A 1 115 ? -58.483 30.086 11.723 1.00 102.77 332 TYR A N 1
ATOM 728 C CA . TYR A 1 115 ? -59.472 29.925 10.668 1.00 97.42 332 TYR A CA 1
ATOM 729 C C . TYR A 1 115 ? -60.158 28.575 10.824 1.00 65.18 332 TYR A C 1
ATOM 730 O O . TYR A 1 115 ? -61.354 28.508 11.127 1.00 46.00 332 TYR A O 1
ATOM 739 N N . SER A 1 116 ? -59.433 27.524 10.471 1.00 56.02 333 SER A N 1
ATOM 740 C CA . SER A 1 116 ? -59.978 26.148 10.472 1.00 41.44 333 SER A CA 1
ATOM 741 C C . SER A 1 116 ? -58.852 25.392 9.789 1.00 54.59 333 SER A C 1
ATOM 742 O O . SER A 1 116 ? -58.492 25.780 8.655 1.00 63.47 333 SER A O 1
ATOM 745 N N . THR A 1 117 ? -58.301 24.379 10.444 1.00 53.57 334 THR A N 1
ATOM 746 C CA . THR A 1 117 ? -57.106 23.780 9.863 1.00 52.57 334 THR A CA 1
ATOM 747 C C . THR A 1 117 ? -55.685 24.197 9.499 1.00 55.66 334 THR A C 1
ATOM 748 O O . THR A 1 117 ? -55.449 25.266 8.931 1.00 59.73 334 THR A O 1
ATOM 752 N N . ALA A 1 118 ? -54.739 23.317 9.840 1.00 68.12 335 ALA A N 1
ATOM 753 C CA . ALA A 1 118 ? -53.331 23.417 9.461 1.00 80.49 335 ALA A CA 1
ATOM 754 C C . ALA A 1 118 ? -52.651 22.086 9.766 1.00 80.41 335 ALA A C 1
ATOM 755 O O . ALA A 1 118 ? -53.220 21.213 10.427 1.00 65.04 335 ALA A O 1
ATOM 757 N N . ASP A 1 119 ? -51.410 21.952 9.290 1.00 97.52 336 ASP A N 1
ATOM 758 C CA . ASP A 1 119 ? -50.650 20.708 9.368 1.00 85.89 336 ASP A CA 1
ATOM 759 C C . ASP A 1 119 ? -49.403 20.938 10.210 1.00 81.62 336 ASP A C 1
ATOM 760 O O . ASP A 1 119 ? -48.625 21.855 9.929 1.00 77.26 336 ASP A O 1
ATOM 765 N N . ILE A 1 120 ? -49.209 20.108 11.239 1.00 77.23 337 ILE A N 1
ATOM 766 C CA . ILE A 1 120 ? -48.013 20.173 12.070 1.00 71.52 337 ILE A CA 1
ATOM 767 C C . ILE A 1 120 ? -47.416 18.778 12.208 1.00 69.14 337 ILE A C 1
ATOM 768 O O . ILE A 1 120 ? -48.070 17.762 11.960 1.00 58.65 337 ILE A O 1
ATOM 773 N N . PHE A 1 121 ? -46.154 18.748 12.628 1.00 70.43 338 PHE A N 1
ATOM 774 C CA . PHE A 1 121 ? -45.306 17.562 12.572 1.00 68.40 338 PHE A CA 1
ATOM 775 C C . PHE A 1 121 ? -45.085 17.026 13.981 1.00 68.77 338 PHE A C 1
ATOM 776 O O . PHE A 1 121 ? -44.582 17.745 14.851 1.00 56.44 338 PHE A O 1
ATOM 784 N N . ASP A 1 122 ? -45.451 15.764 14.199 1.00 77.76 339 ASP A N 1
ATOM 785 C CA . ASP A 1 122 ? -45.254 15.123 15.493 1.00 67.81 339 ASP A CA 1
ATOM 786 C C . ASP A 1 122 ? -43.820 14.619 15.599 1.00 60.04 339 ASP A C 1
ATOM 787 O O . ASP A 1 122 ? -43.365 13.846 14.750 1.00 60.73 339 ASP A O 1
ATOM 792 N N . ARG A 1 123 ? -43.110 15.054 16.642 1.00 61.63 340 ARG A N 1
ATOM 793 C CA . ARG A 1 123 ? -41.721 14.637 16.813 1.00 67.02 340 ARG A CA 1
ATOM 794 C C . ARG A 1 123 ? -41.628 13.160 17.178 1.00 60.03 340 ARG A C 1
ATOM 795 O O . ARG A 1 123 ? -40.717 12.457 16.726 1.00 49.63 340 ARG A O 1
ATOM 803 N N . ILE A 1 124 ? -42.567 12.674 17.989 1.00 63.52 341 ILE A N 1
ATOM 804 C CA . ILE A 1 124 ? -42.527 11.285 18.434 1.00 58.06 341 ILE A CA 1
ATOM 805 C C . ILE A 1 124 ? -42.849 10.347 17.277 1.00 56.09 341 ILE A C 1
ATOM 806 O O . ILE A 1 124 ? -42.092 9.416 16.980 1.00 65.26 341 ILE A O 1
ATOM 811 N N . LYS A 1 125 ? -43.973 10.580 16.601 1.00 60.61 342 LYS A N 1
ATOM 812 C CA . LYS A 1 125 ? -44.339 9.743 15.466 1.00 68.17 342 LYS A CA 1
ATOM 813 C C . LYS A 1 125 ? -43.496 10.026 14.230 1.00 73.74 342 LYS A C 1
ATOM 814 O O . LYS A 1 125 ? -43.505 9.212 13.299 1.00 76.47 342 LYS A O 1
ATOM 820 N N . ARG A 1 126 ? -42.757 11.137 14.213 1.00 77.29 343 ARG A N 1
ATOM 821 C CA . ARG A 1 126 ? -41.960 11.558 13.059 1.00 74.16 343 ARG A CA 1
ATOM 822 C C . ARG A 1 126 ? -42.807 11.576 11.790 1.00 76.74 343 ARG A C 1
ATOM 823 O O . ARG A 1 126 ? -42.464 10.982 10.766 1.00 69.35 343 ARG A O 1
ATOM 831 N N . LYS A 1 127 ? -43.934 12.278 11.871 1.00 74.39 344 LYS A N 1
ATOM 832 C CA . LYS A 1 127 ? -44.890 12.322 10.777 1.00 73.87 344 LYS A CA 1
ATOM 833 C C . LYS A 1 127 ? -45.694 13.611 10.860 1.00 74.90 344 LYS A C 1
ATOM 834 O O . LYS A 1 127 ? -45.743 14.273 11.901 1.00 66.19 344 LYS A O 1
ATOM 840 N N . ASP A 1 128 ? -46.324 13.957 9.740 1.00 96.52 345 ASP A N 1
ATOM 841 C CA . ASP A 1 128 ? -47.230 15.094 9.662 1.00 97.30 345 ASP A CA 1
ATOM 842 C C . ASP A 1 128 ? -48.642 14.672 10.047 1.00 94.15 345 ASP A C 1
ATOM 843 O O . ASP A 1 128 ? -49.098 13.583 9.687 1.00 85.54 345 ASP A O 1
ATOM 848 N N . PHE A 1 129 ? -49.335 15.548 10.775 1.00 84.36 346 PHE A N 1
ATOM 849 C CA . PHE A 1 129 ? -50.710 15.303 11.182 1.00 72.34 346 PHE A CA 1
ATOM 850 C C . PHE A 1 129 ? -51.522 16.575 11.001 1.00 58.79 346 PHE A C 1
ATOM 851 O O . PHE A 1 129 ? -51.042 17.676 11.286 1.00 54.13 346 PHE A O 1
ATOM 859 N N . ARG A 1 130 ? -52.755 16.417 10.533 1.00 55.32 347 ARG A N 1
ATOM 860 C CA . ARG A 1 130 ? -53.616 17.550 10.229 1.00 58.96 347 ARG A CA 1
ATOM 861 C C . ARG A 1 130 ? -54.536 17.825 11.409 1.00 52.97 347 ARG A C 1
ATOM 862 O O . ARG A 1 130 ? -55.103 16.899 11.997 1.00 39.91 347 ARG A O 1
ATOM 870 N N . TRP A 1 131 ? -54.685 19.102 11.748 1.00 52.15 348 TRP A N 1
ATOM 871 C CA . TRP A 1 131 ? -55.441 19.516 12.920 1.00 44.69 348 TRP A CA 1
ATOM 872 C C . TRP A 1 131 ? -56.478 20.558 12.537 1.00 41.21 348 TRP A C 1
ATOM 873 O O . TRP A 1 131 ? -56.223 21.420 11.692 1.00 47.26 348 TRP A O 1
ATOM 884 N N . LYS A 1 132 ? -57.647 20.472 13.163 1.00 39.15 349 LYS A N 1
ATOM 885 C CA . LYS A 1 132 ? -58.720 21.433 12.971 1.00 31.26 349 LYS A CA 1
ATOM 886 C C . LYS A 1 132 ? -58.964 22.200 14.264 1.00 30.89 349 LYS A C 1
ATOM 887 O O . LYS A 1 132 ? -58.768 21.677 15.364 1.00 38.13 349 LYS A O 1
ATOM 893 N N . ASP A 1 133 ? -59.379 23.455 14.120 1.00 21.67 350 ASP A N 1
ATOM 894 C CA . ASP A 1 133 ? -59.661 24.297 15.275 1.00 21.87 350 ASP A CA 1
ATOM 895 C C . ASP A 1 133 ? -60.963 23.870 15.939 1.00 27.11 350 ASP A C 1
ATOM 896 O O . ASP A 1 133 ? -62.034 23.930 15.327 1.00 25.21 350 ASP A O 1
ATOM 901 N N . ALA A 1 134 ? -60.867 23.458 17.201 1.00 28.70 351 ALA A N 1
ATOM 902 C CA . ALA A 1 134 ? -62.007 23.001 17.991 1.00 27.10 351 ALA A CA 1
ATOM 903 C C . ALA A 1 134 ? -62.418 24.024 19.038 1.00 30.87 351 ALA A C 1
ATOM 904 O O . ALA A 1 134 ? -62.645 23.676 20.200 1.00 28.71 351 ALA A O 1
ATOM 906 N N . SER A 1 135 ? -62.524 25.295 18.654 1.00 22.35 352 SER A N 1
ATOM 907 C CA . SER A 1 135 ? -62.800 26.378 19.589 1.00 18.31 352 SER A CA 1
ATOM 908 C C . SER A 1 135 ? -64.054 27.146 19.195 1.00 43.40 352 SER A C 1
ATOM 909 O O . SER A 1 135 ? -64.173 28.345 19.463 1.00 53.52 352 SER A O 1
ATOM 912 N N . GLY A 1 136 ? -64.992 26.463 18.547 1.00 54.54 353 GLY A N 1
ATOM 913 C CA . GLY A 1 136 ? -66.187 27.106 18.068 1.00 54.19 353 GLY A CA 1
ATOM 914 C C . GLY A 1 136 ? -67.223 27.276 19.156 1.00 43.14 353 GLY A C 1
ATOM 915 O O . GLY A 1 136 ? -67.003 26.980 20.338 1.00 41.90 353 GLY A O 1
ATOM 916 N N . PRO A 1 137 ? -68.381 27.788 18.755 1.00 39.35 354 PRO A N 1
ATOM 917 C CA . PRO A 1 137 ? -69.506 27.935 19.687 1.00 33.62 354 PRO A CA 1
ATOM 918 C C . PRO A 1 137 ? -70.274 26.633 19.852 1.00 31.54 354 PRO A C 1
ATOM 919 O O . PRO A 1 137 ? -70.845 26.375 20.916 1.00 24.75 354 PRO A O 1
ATOM 923 N N . LYS A 1 138 ? -70.296 25.808 18.800 1.00 38.60 355 LYS A N 1
ATOM 924 C CA . LYS A 1 138 ? -70.822 24.455 18.931 1.00 38.94 355 LYS A CA 1
ATOM 925 C C . LYS A 1 138 ? -70.017 23.640 19.931 1.00 27.87 355 LYS A C 1
ATOM 926 O O . LYS A 1 138 ? -70.531 22.658 20.478 1.00 24.88 355 LYS A O 1
ATOM 932 N N . GLU A 1 139 ? -68.760 24.019 20.170 1.00 33.63 356 GLU A N 1
ATOM 933 C CA . GLU A 1 139 ? -67.972 23.353 21.199 1.00 35.58 356 GLU A CA 1
ATOM 934 C C . GLU A 1 139 ? -68.481 23.707 22.590 1.00 32.02 356 GLU A C 1
ATOM 935 O O . GLU A 1 139 ? -68.546 22.842 23.473 1.00 25.58 356 GLU A O 1
ATOM 941 N N . LYS A 1 140 ? -68.873 24.968 22.788 1.00 40.64 357 LYS A N 1
ATOM 942 C CA . LYS A 1 140 ? -69.133 25.530 24.109 1.00 31.10 357 LYS A CA 1
ATOM 943 C C . LYS A 1 140 ? -67.975 25.240 25.052 1.00 30.36 357 LYS A C 1
ATOM 944 O O . LYS A 1 140 ? -68.093 24.406 25.956 1.00 39.02 357 LYS A O 1
ATOM 950 N N . LEU A 1 141 ? -66.847 25.925 24.841 1.00 21.61 358 LEU A N 1
ATOM 951 C CA . LEU A 1 141 ? -65.721 25.796 25.757 1.00 37.38 358 LEU A CA 1
ATOM 952 C C . LEU A 1 141 ? -66.085 26.290 27.148 1.00 42.21 358 LEU A C 1
ATOM 953 O O . LEU A 1 141 ? -65.511 25.827 28.139 1.00 43.13 358 LEU A O 1
ATOM 958 N N . GLU A 1 142 ? -67.038 27.215 27.234 1.00 34.78 359 GLU A N 1
ATOM 959 C CA . GLU A 1 142 ? -67.532 27.741 28.498 1.00 41.41 359 GLU A CA 1
ATOM 960 C C . GLU A 1 142 ? -67.900 26.627 29.470 1.00 29.96 359 GLU A C 1
ATOM 961 O O . GLU A 1 142 ? -67.663 26.744 30.677 1.00 29.44 359 GLU A O 1
ATOM 967 N N . ILE A 1 143 ? -68.471 25.540 28.952 1.00 27.02 360 ILE A N 1
ATOM 968 C CA . ILE A 1 143 ? -69.038 24.496 29.798 1.00 35.68 360 ILE A CA 1
ATOM 969 C C . ILE A 1 143 ? -68.068 23.324 29.914 1.00 31.89 360 ILE A C 1
ATOM 970 O O . ILE A 1 143 ? -67.667 22.948 31.021 1.00 33.08 360 ILE A O 1
ATOM 975 N N . TYR A 1 144 ? -67.667 22.748 28.776 1.00 32.89 361 TYR A N 1
ATOM 976 C CA . TYR A 1 144 ? -66.987 21.456 28.808 1.00 34.97 361 TYR A CA 1
ATOM 977 C C . TYR A 1 144 ? -65.506 21.579 29.140 1.00 38.36 361 TYR A C 1
ATOM 978 O O . TYR A 1 144 ? -64.943 20.678 29.772 1.00 37.70 361 TYR A O 1
ATOM 987 N N . LYS A 1 145 ? -64.858 22.665 28.729 1.00 26.64 362 LYS A N 1
ATOM 988 C CA . LYS A 1 145 ? -63.472 22.953 29.102 1.00 35.73 362 LYS A CA 1
ATOM 989 C C . LYS A 1 145 ? -63.427 24.383 29.619 1.00 44.95 362 LYS A C 1
ATOM 990 O O . LYS A 1 145 ? -62.914 25.288 28.945 1.00 55.75 362 LYS A O 1
ATOM 996 N N . PRO A 1 146 ? -63.929 24.619 30.835 1.00 32.62 363 PRO A N 1
ATOM 997 C CA . PRO A 1 146 ? -64.176 26.000 31.271 1.00 32.11 363 PRO A CA 1
ATOM 998 C C . PRO A 1 146 ? -62.914 26.774 31.582 1.00 42.92 363 PRO A C 1
ATOM 999 O O . PRO A 1 146 ? -62.972 28.007 31.673 1.00 35.07 363 PRO A O 1
ATOM 1003 N N . THR A 1 147 ? -61.782 26.099 31.771 1.00 67.57 364 THR A N 1
ATOM 1004 C CA . THR A 1 147 ? -60.519 26.815 31.902 1.00 62.79 364 THR A CA 1
ATOM 1005 C C . THR A 1 147 ? -60.030 27.309 30.548 1.00 65.07 364 THR A C 1
ATOM 1006 O O . THR A 1 147 ? -59.513 28.426 30.432 1.00 55.05 364 THR A O 1
ATOM 1010 N N . ALA A 1 148 ? -60.200 26.496 29.512 1.00 53.66 365 ALA A N 1
ATOM 1011 C CA . ALA A 1 148 ? -59.468 26.707 28.276 1.00 47.40 365 ALA A CA 1
ATOM 1012 C C . ALA A 1 148 ? -60.009 27.896 27.489 1.00 55.92 365 ALA A C 1
ATOM 1013 O O . ALA A 1 148 ? -61.144 28.344 27.672 1.00 56.11 365 ALA A O 1
ATOM 1015 N N . ARG A 1 149 ? -59.159 28.407 26.599 1.00 47.74 366 ARG A N 1
ATOM 1016 C CA . ARG A 1 149 ? -59.510 29.473 25.672 1.00 45.34 366 ARG A CA 1
ATOM 1017 C C . ARG A 1 149 ? -59.584 28.986 24.233 1.00 44.47 366 ARG A C 1
ATOM 1018 O O . ARG A 1 149 ? -60.472 29.410 23.489 1.00 44.86 366 ARG A O 1
ATOM 1026 N N . TYR A 1 150 ? -58.675 28.097 23.830 1.00 43.71 367 TYR A N 1
ATOM 1027 C CA . TYR A 1 150 ? -58.701 27.472 22.515 1.00 30.10 367 TYR A CA 1
ATOM 1028 C C . TYR A 1 150 ? -58.648 25.956 22.656 1.00 26.80 367 TYR A C 1
ATOM 1029 O O . TYR A 1 150 ? -58.180 25.422 23.664 1.00 37.26 367 TYR A O 1
ATOM 1038 N N . CYS A 1 151 ? -59.121 25.266 21.618 1.00 23.12 368 CYS A N 1
ATOM 1039 C CA . CYS A 1 151 ? -59.005 23.815 21.537 1.00 22.98 368 CYS A CA 1
ATOM 1040 C C . CYS A 1 151 ? -58.835 23.396 20.083 1.00 19.64 368 CYS A C 1
ATOM 1041 O O . CYS A 1 151 ? -59.289 24.083 19.164 1.00 20.13 368 CYS A O 1
ATOM 1044 N N . ILE A 1 152 ? -58.148 22.268 19.888 1.00 24.23 369 ILE A N 1
ATOM 1045 C CA . ILE A 1 152 ? -57.887 21.702 18.571 1.00 15.13 369 ILE A CA 1
ATOM 1046 C C . ILE A 1 152 ? -57.965 20.183 18.659 1.00 14.80 369 ILE A C 1
ATOM 1047 O O . ILE A 1 152 ? -57.684 19.586 19.702 1.00 28.33 369 ILE A O 1
ATOM 1052 N N . ARG A 1 153 ? -58.368 19.560 17.552 1.00 14.65 370 ARG A N 1
ATOM 1053 C CA . ARG A 1 153 ? -58.450 18.108 17.443 1.00 32.28 370 ARG A CA 1
ATOM 1054 C C . ARG A 1 153 ? -57.691 17.616 16.220 1.00 41.73 370 ARG A C 1
ATOM 1055 O O . ARG A 1 153 ? -57.637 18.287 15.186 1.00 45.11 370 ARG A O 1
ATOM 1063 N N . SER A 1 154 ? -57.105 16.429 16.353 1.00 37.84 371 SER A N 1
ATOM 1064 C CA . SER A 1 154 ? -56.456 15.757 15.240 1.00 44.97 371 SER A CA 1
ATOM 1065 C C . SER A 1 154 ? -57.503 15.164 14.302 1.00 63.28 371 SER A C 1
ATOM 1066 O O . SER A 1 154 ? -58.627 14.847 14.701 1.00 49.78 371 SER A O 1
ATOM 1069 N N . MET A 1 155 ? -57.119 15.01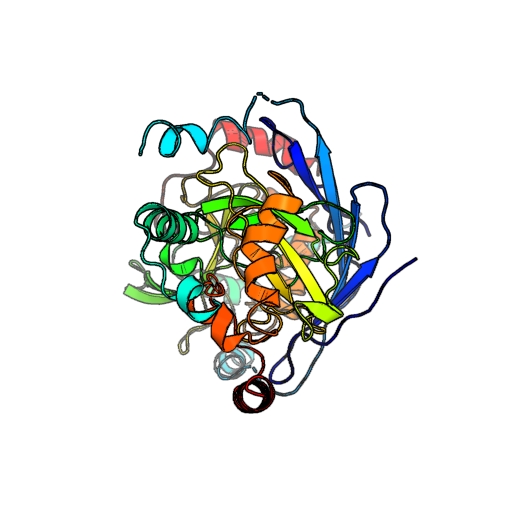1 13.038 1.00 71.18 372 MET A N 1
ATOM 1070 C CA . MET A 1 155 ? -58.049 14.638 11.985 1.00 67.28 372 MET A CA 1
ATOM 1071 C C . MET A 1 155 ? -57.722 13.243 11.469 1.00 74.42 372 MET A C 1
ATOM 1072 O O . MET A 1 155 ? -56.552 12.852 11.405 1.00 75.05 372 MET A O 1
ATOM 1077 N N . LEU A 1 156 ? -58.769 12.500 11.108 1.00 71.13 373 LEU A N 1
ATOM 1078 C CA . LEU A 1 156 ? -58.646 11.109 10.685 1.00 80.60 373 LEU A CA 1
ATOM 1079 C C . LEU A 1 156 ? -57.749 10.970 9.461 1.00 91.07 373 LEU A C 1
ATOM 1080 O O . LEU A 1 156 ? -58.194 11.190 8.330 1.00 93.82 373 LEU A O 1
ATOM 1085 N N . SER A 1 157 ? -56.487 10.605 9.680 1.00 99.14 374 SER A N 1
ATOM 1086 C CA . SER A 1 157 ? -55.554 10.422 8.577 1.00 106.47 374 SER A CA 1
ATOM 1087 C C . SER A 1 157 ? -55.994 9.260 7.690 1.00 116.10 374 SER A C 1
ATOM 1088 O O . SER A 1 157 ? -56.727 8.365 8.116 1.00 115.76 374 SER A O 1
ATOM 1091 N N . LEU A 1 158 ? -55.541 9.286 6.432 1.00 113.64 375 LEU A N 1
ATOM 1092 C CA . LEU A 1 158 ? -55.836 8.181 5.525 1.00 105.75 375 LEU A CA 1
ATOM 1093 C C . LEU A 1 158 ? -55.226 6.879 6.020 1.00 108.83 375 LEU A C 1
ATOM 1094 O O . LEU A 1 158 ? -55.763 5.799 5.750 1.00 95.88 375 LEU A O 1
ATOM 1099 N N . GLU A 1 159 ? -54.104 6.962 6.737 1.00 119.58 376 GLU A N 1
ATOM 1100 C CA . GLU A 1 159 ? -53.454 5.811 7.350 1.00 118.44 376 GLU A CA 1
ATOM 1101 C C . GLU A 1 159 ? -53.699 5.745 8.854 1.00 110.08 376 GLU A C 1
ATOM 1102 O O . GLU A 1 159 ? -52.839 5.270 9.606 1.00 97.31 376 GLU A O 1
ATOM 1108 N N . SER A 1 160 ? -54.854 6.223 9.307 1.00 108.91 377 SER A N 1
ATOM 1109 C CA . SER A 1 160 ? -55.197 6.162 10.718 1.00 101.36 377 SER A CA 1
ATOM 1110 C C . SER A 1 160 ? -55.666 4.757 11.076 1.00 97.10 377 SER A C 1
ATOM 1111 O O . SER A 1 160 ? -56.478 4.162 10.361 1.00 84.82 377 SER A O 1
ATOM 1114 N N . THR A 1 161 ? -55.138 4.223 12.176 1.00 95.44 378 THR A N 1
ATOM 1115 C CA . THR A 1 161 ? -55.524 2.898 12.640 1.00 86.22 378 THR A CA 1
ATOM 1116 C C . THR A 1 161 ? -56.829 2.906 13.426 1.00 80.20 378 THR A C 1
ATOM 1117 O O . THR A 1 161 ? -57.412 1.837 13.633 1.00 72.64 378 THR A O 1
ATOM 1121 N N . THR A 1 162 ? -57.294 4.072 13.874 1.00 82.65 379 THR A N 1
ATOM 1122 C CA . THR A 1 162 ? -58.473 4.181 14.721 1.00 75.19 379 THR A CA 1
ATOM 1123 C C . THR A 1 162 ? -59.413 5.252 14.185 1.00 65.26 379 THR A C 1
ATOM 1124 O O . THR A 1 162 ? -59.089 5.992 13.252 1.00 74.21 379 THR A O 1
ATOM 1128 N N . LEU A 1 163 ? -60.592 5.324 14.803 1.00 49.99 380 LEU A N 1
ATOM 1129 C CA . LEU A 1 163 ? -61.517 6.436 14.640 1.00 61.66 380 LEU A CA 1
ATOM 1130 C C . LEU A 1 163 ? -61.296 7.527 15.680 1.00 63.59 380 LEU A C 1
ATOM 1131 O O . LEU A 1 163 ? -62.100 8.461 15.766 1.00 52.56 380 LEU A O 1
ATOM 1136 N N . ALA A 1 164 ? -60.220 7.441 16.457 1.00 64.88 381 ALA A N 1
ATOM 1137 C CA . ALA A 1 164 ? -59.982 8.372 17.550 1.00 51.77 381 ALA A CA 1
ATOM 1138 C C . ALA A 1 164 ? -59.512 9.722 17.014 1.00 54.94 381 ALA A C 1
ATOM 1139 O O . ALA A 1 164 ? -59.419 9.951 15.804 1.00 55.16 381 ALA A O 1
ATOM 1141 N N . ALA A 1 165 ? -59.207 10.634 17.939 1.00 50.71 382 ALA A N 1
ATOM 1142 C CA . ALA A 1 165 ? -58.718 11.969 17.623 1.00 37.60 382 ALA A CA 1
ATOM 1143 C C . ALA A 1 165 ? -58.145 12.616 18.877 1.00 29.92 382 ALA A C 1
ATOM 1144 O O . ALA A 1 165 ? -58.825 12.691 19.905 1.00 24.45 382 ALA A O 1
ATOM 1146 N N . GLN A 1 166 ? -56.896 13.070 18.815 1.00 37.65 383 GLN A N 1
ATOM 1147 C CA . GLN A 1 166 ? -56.292 13.747 19.957 1.00 38.24 383 GLN A CA 1
ATOM 1148 C C . GLN A 1 166 ? -56.947 15.103 20.181 1.00 31.10 383 GLN A C 1
ATOM 1149 O O . GLN A 1 166 ? -56.902 15.976 19.308 1.00 36.04 383 GLN A O 1
ATOM 1155 N N . HIS A 1 167 ? -57.551 15.278 21.351 1.00 28.34 384 HIS A N 1
ATOM 1156 C CA . HIS A 1 167 ? -58.032 16.580 21.782 1.00 26.93 384 HIS A CA 1
ATOM 1157 C C . HIS A 1 167 ? -56.942 17.273 22.590 1.00 21.39 384 HIS A C 1
ATOM 1158 O O . HIS A 1 167 ? -56.245 16.634 23.381 1.00 26.71 384 HIS A O 1
ATOM 1165 N N . CYS A 1 168 ? -56.773 18.576 22.364 1.00 24.04 385 CYS A N 1
ATOM 1166 C CA . CYS A 1 168 ? -55.861 19.394 23.157 1.00 29.96 385 CYS A CA 1
ATOM 1167 C C . CYS A 1 168 ? -56.462 20.783 23.325 1.00 36.59 385 CYS A C 1
ATOM 1168 O O . CYS A 1 168 ? -56.846 21.419 22.339 1.00 40.32 385 CYS A O 1
ATOM 1171 N N . CYS A 1 169 ? -56.544 21.249 24.570 1.00 37.20 386 CYS A N 1
ATOM 1172 C CA . CYS A 1 169 ? -57.098 22.557 24.891 1.00 26.09 386 CYS A CA 1
ATOM 1173 C C . CYS A 1 169 ? -56.041 23.411 25.579 1.00 29.91 386 CYS A C 1
ATOM 1174 O O . CYS A 1 169 ? -55.207 22.905 26.336 1.00 37.63 386 CYS A O 1
ATOM 1177 N N . TYR A 1 170 ? -56.083 24.712 25.311 1.00 34.50 387 TYR A N 1
ATOM 1178 C CA . TYR A 1 170 ? -55.007 25.619 25.686 1.00 42.48 387 TYR A CA 1
ATOM 1179 C C . TYR A 1 170 ? -55.577 26.780 26.497 1.00 39.02 387 TYR A C 1
ATOM 1180 O O . TYR A 1 170 ? -56.772 26.829 26.797 1.00 29.79 387 TYR A O 1
ATOM 1189 N N . GLY A 1 171 ? -54.710 27.726 26.847 1.00 41.09 388 GLY A N 1
ATOM 1190 C CA . GLY A 1 171 ? -55.109 28.781 27.752 1.00 41.25 388 GLY A CA 1
ATOM 1191 C C . GLY A 1 171 ? -54.992 30.179 27.191 1.00 47.73 388 GLY A C 1
ATOM 1192 O O . GLY A 1 171 ? -54.820 30.367 25.982 1.00 48.09 388 GLY A O 1
ATOM 1193 N N . ASP A 1 172 ? -55.101 31.175 28.072 1.00 50.74 389 ASP A N 1
ATOM 1194 C CA . ASP A 1 172 ? -54.946 32.557 27.633 1.00 53.57 389 ASP A CA 1
ATOM 1195 C C . ASP A 1 172 ? -53.541 32.805 27.107 1.00 48.34 389 ASP A C 1
ATOM 1196 O O . ASP A 1 172 ? -53.358 33.498 26.099 1.00 46.97 389 ASP A O 1
ATOM 1201 N N . ASN A 1 173 ? -52.539 32.237 27.771 1.00 59.24 390 ASN A N 1
ATOM 1202 C CA . ASN A 1 173 ? -51.151 32.329 27.344 1.00 62.19 390 ASN A CA 1
ATOM 1203 C C . ASN A 1 173 ? -50.815 31.352 26.224 1.00 54.74 390 ASN A C 1
ATOM 1204 O O . ASN A 1 173 ? -49.632 31.157 25.928 1.00 60.56 390 ASN A O 1
ATOM 1209 N N . MET A 1 174 ? -51.827 30.729 25.619 1.00 53.22 391 MET A N 1
ATOM 1210 C CA . MET A 1 174 ? -51.744 29.835 24.468 1.00 57.78 391 MET A CA 1
ATOM 1211 C C . MET A 1 174 ? -51.124 28.483 24.798 1.00 54.23 391 MET A C 1
ATOM 1212 O O . MET A 1 174 ? -50.919 27.675 23.882 1.00 52.24 391 MET A O 1
ATOM 1217 N N . GLN A 1 175 ? -50.830 28.197 26.064 1.00 55.78 392 GLN A N 1
ATOM 1218 C CA . GLN A 1 175 ? -50.144 26.965 26.427 1.00 61.48 392 GLN A CA 1
ATOM 1219 C C . GLN A 1 175 ? -51.130 25.877 26.827 1.00 57.31 392 GLN A C 1
ATOM 1220 O O . GLN A 1 175 ? -52.247 26.147 27.279 1.00 52.83 392 GLN A O 1
ATOM 1226 N N . LEU A 1 176 ? -50.692 24.633 26.651 1.00 56.19 393 LEU A N 1
ATOM 1227 C CA . LEU A 1 176 ? -51.542 23.474 26.882 1.00 36.52 393 LEU A CA 1
ATOM 1228 C C . LEU A 1 176 ? -51.919 23.368 28.352 1.00 27.43 393 LEU A C 1
ATOM 1229 O O . LEU A 1 176 ? -51.088 23.572 29.241 1.00 18.52 393 LEU A O 1
ATOM 1234 N N . ILE A 1 177 ? -53.185 23.053 28.604 1.00 24.72 394 ILE A N 1
ATOM 1235 C CA . ILE A 1 177 ? -53.701 22.867 29.953 1.00 35.10 394 ILE A CA 1
ATOM 1236 C C . ILE A 1 177 ? -53.748 21.359 30.182 1.00 35.07 394 ILE A C 1
ATOM 1237 O O . ILE A 1 177 ? -54.657 20.671 29.704 1.00 18.84 394 ILE A O 1
ATOM 1242 N N . THR A 1 178 ? -52.760 20.843 30.919 1.00 37.81 395 THR A N 1
ATOM 1243 C CA . THR A 1 178 ? -52.557 19.396 31.004 1.00 42.56 395 THR A CA 1
ATOM 1244 C C . THR A 1 178 ? -53.637 18.725 31.846 1.00 38.63 395 THR A C 1
ATOM 1245 O O . THR A 1 178 ? -54.178 17.676 31.473 1.00 28.23 395 THR A O 1
ATOM 1249 N N . ARG A 1 179 ? -53.945 19.305 32.992 1.00 28.95 396 ARG A N 1
ATOM 1250 C CA . ARG A 1 179 ? -54.820 18.709 33.982 1.00 22.21 396 ARG A CA 1
ATOM 1251 C C . ARG A 1 179 ? -55.978 19.652 34.270 1.00 23.21 396 ARG A C 1
ATOM 1252 O O . ARG A 1 179 ? -55.983 20.817 33.859 1.00 26.04 396 ARG A O 1
ATOM 1260 N N . GLY A 1 180 ? -56.987 19.126 34.945 1.00 27.60 397 GLY A N 1
ATOM 1261 C CA . GLY A 1 180 ? -58.095 19.951 35.373 1.00 36.99 397 GLY A CA 1
ATOM 1262 C C . GLY A 1 180 ? -59.290 19.850 34.450 1.00 40.55 397 GLY A C 1
ATOM 1263 O O . GLY A 1 180 ? -59.400 18.963 33.600 1.00 31.93 397 GLY A O 1
ATOM 1264 N N . LYS A 1 181 ? -60.205 20.806 34.626 1.00 42.06 398 LYS A N 1
ATOM 1265 C CA . LYS A 1 181 ? -61.505 20.716 33.966 1.00 45.43 398 LYS A CA 1
ATOM 1266 C C . LYS A 1 181 ? -61.427 21.040 32.476 1.00 38.56 398 LYS A C 1
ATOM 1267 O O . LYS A 1 181 ? -62.264 20.563 31.701 1.00 43.47 398 LYS A O 1
ATOM 1273 N N . GLY A 1 182 ? -60.446 21.839 32.057 1.00 38.31 399 GLY A N 1
ATOM 1274 C CA . GLY A 1 182 ? -60.274 22.158 30.650 1.00 43.77 399 GLY A CA 1
ATOM 1275 C C . GLY A 1 182 ? -59.007 21.570 30.062 1.00 38.91 399 GLY A C 1
ATOM 1276 O O . GLY A 1 182 ? -58.010 22.276 29.898 1.00 18.99 399 GLY A O 1
ATOM 1277 N N . ALA A 1 183 ? -59.035 20.280 29.727 1.00 39.22 400 ALA A N 1
ATOM 1278 C CA . ALA A 1 183 ? -57.839 19.565 29.305 1.00 26.66 400 ALA A CA 1
ATOM 1279 C C . ALA A 1 183 ? -58.109 18.800 28.018 1.00 22.30 400 ALA A C 1
ATOM 1280 O O . ALA A 1 183 ? -59.257 18.572 27.628 1.00 19.95 400 ALA A O 1
ATOM 1282 N N . GLY A 1 184 ? -57.024 18.399 27.364 1.00 29.40 401 GLY A N 1
ATOM 1283 C CA . GLY A 1 184 ? -57.127 17.631 26.140 1.00 43.35 401 GLY A CA 1
ATOM 1284 C C . GLY A 1 184 ? -57.466 16.169 26.359 1.00 34.83 401 GLY A C 1
ATOM 1285 O O . GLY A 1 184 ? -56.576 15.314 26.380 1.00 21.18 401 GLY A O 1
ATOM 1286 N N . THR A 1 185 ? -58.752 15.871 26.511 1.00 37.50 402 THR A N 1
ATOM 1287 C CA . THR A 1 185 ? -59.201 14.500 26.708 1.00 37.47 402 THR A CA 1
ATOM 1288 C C . THR A 1 185 ? -59.383 13.820 25.355 1.00 41.09 402 THR A C 1
ATOM 1289 O O . THR A 1 185 ? -60.258 14.231 24.581 1.00 46.36 402 THR A O 1
ATOM 1293 N N . PRO A 1 186 ? -58.579 12.798 25.030 1.00 30.53 403 PRO A N 1
ATOM 1294 C CA . PRO A 1 186 ? -58.711 12.135 23.726 1.00 32.63 403 PRO A CA 1
ATOM 1295 C C . PRO A 1 186 ? -60.130 11.655 23.461 1.00 45.78 403 PRO A C 1
ATOM 1296 O O . PRO A 1 186 ? -60.842 11.222 24.368 1.00 43.90 403 PRO A O 1
ATOM 1300 N N . ASN A 1 187 ? -60.538 11.742 22.195 1.00 45.70 404 ASN A N 1
ATOM 1301 C CA . ASN A 1 187 ? -61.858 11.309 21.752 1.00 38.17 404 ASN A CA 1
ATOM 1302 C C . ASN A 1 187 ? -61.719 9.977 21.027 1.00 48.32 404 ASN A C 1
ATOM 1303 O O . ASN A 1 187 ? -61.056 9.902 19.989 1.00 52.42 404 ASN A O 1
ATOM 1308 N N . LEU A 1 188 ? -62.343 8.930 21.576 1.00 52.42 405 LEU A N 1
ATOM 1309 C CA . LEU A 1 188 ? -62.293 7.615 20.940 1.00 43.43 405 LEU A CA 1
ATOM 1310 C C . LEU A 1 188 ? -62.951 7.629 19.567 1.00 55.56 405 LEU A C 1
ATOM 1311 O O . LEU A 1 188 ? -62.548 6.872 18.674 1.00 38.86 405 LEU A O 1
ATOM 1316 N N . ILE A 1 189 ? -63.960 8.477 19.384 1.00 65.96 406 ILE A N 1
ATOM 1317 C CA . ILE A 1 189 ? -64.700 8.595 18.135 1.00 52.50 406 ILE A CA 1
ATOM 1318 C C . ILE A 1 189 ? -64.699 10.069 17.759 1.00 43.06 406 ILE A C 1
ATOM 1319 O O . ILE A 1 189 ? -65.113 10.914 18.560 1.00 52.86 406 ILE A O 1
ATOM 1324 N N . SER A 1 190 ? -64.211 10.379 16.564 1.00 43.00 407 SER A N 1
ATOM 1325 C CA . SER A 1 190 ? -64.082 11.759 16.121 1.00 54.95 407 SER A CA 1
ATOM 1326 C C . SER A 1 190 ? -65.370 12.245 15.472 1.00 58.65 407 SER A C 1
ATOM 1327 O O . SER A 1 190 ? -66.184 11.462 14.978 1.00 61.91 407 SER A O 1
ATOM 1330 N N . THR A 1 191 ? -65.542 13.568 15.478 1.00 52.99 408 THR A N 1
ATOM 1331 C CA . THR A 1 191 ? -66.701 14.162 14.825 1.00 55.20 408 THR A CA 1
ATOM 1332 C C . THR A 1 191 ? -66.728 13.836 13.339 1.00 60.25 408 THR A C 1
ATOM 1333 O O . THR A 1 191 ? -67.807 13.730 12.746 1.00 68.45 408 THR A O 1
ATOM 1337 N N . GLU A 1 192 ? -65.554 13.644 12.731 1.00 63.30 409 GLU A N 1
ATOM 1338 C CA . GLU A 1 192 ? -65.482 13.393 11.294 1.00 62.64 409 GLU A CA 1
ATOM 1339 C C . GLU A 1 192 ? -66.224 12.120 10.913 1.00 62.51 409 GLU A C 1
ATOM 1340 O O . GLU A 1 192 ? -66.928 12.082 9.897 1.00 71.26 409 GLU A O 1
ATOM 1346 N N . PHE A 1 193 ? -66.083 11.069 11.718 1.00 60.01 410 PHE A N 1
ATOM 1347 C CA . PHE A 1 193 ? -66.829 9.842 11.467 1.00 63.00 410 PHE A CA 1
ATOM 1348 C C . PHE A 1 193 ? -68.295 10.010 11.847 1.00 67.15 410 PHE A C 1
ATOM 1349 O O . PHE A 1 193 ? -69.195 9.663 11.071 1.00 71.59 410 PHE A O 1
ATOM 1357 N N . SER A 1 194 ? -68.551 10.539 13.043 1.00 61.00 411 SER A N 1
ATOM 1358 C CA . SER A 1 194 ? -69.911 10.759 13.521 1.00 60.63 411 SER A CA 1
ATOM 1359 C C . SER A 1 194 ? -69.896 11.796 14.635 1.00 54.03 411 SER A C 1
ATOM 1360 O O . SER A 1 194 ? -69.085 11.699 15.562 1.00 48.47 411 SER A O 1
ATOM 1363 N N . ALA A 1 195 ? -70.786 12.786 14.538 1.00 50.19 412 ALA A N 1
ATOM 1364 C CA . ALA A 1 195 ? -70.962 13.730 15.633 1.00 48.53 412 ALA A CA 1
ATOM 1365 C C . ALA A 1 195 ? -71.843 13.150 16.732 1.00 52.16 412 ALA A C 1
ATOM 1366 O O . ALA A 1 195 ? -71.675 13.499 17.905 1.00 59.94 412 ALA A O 1
ATOM 1368 N N . GLU A 1 196 ? -72.777 12.264 16.376 1.00 57.63 413 GLU A N 1
ATOM 1369 C CA . GLU A 1 196 ? -73.679 11.700 17.375 1.00 54.69 413 GLU A CA 1
ATOM 1370 C C . GLU A 1 196 ? -73.030 10.553 18.142 1.00 55.92 413 GLU A C 1
ATOM 1371 O O . GLU A 1 196 ? -73.206 10.447 19.360 1.00 53.54 413 GLU A O 1
ATOM 1377 N N . LEU A 1 197 ? -72.278 9.689 17.453 1.00 55.45 414 LEU A N 1
ATOM 1378 C CA . LEU A 1 197 ? -71.592 8.601 18.144 1.00 48.42 414 LEU A CA 1
ATOM 1379 C C . LEU A 1 197 ? -70.447 9.133 19.002 1.00 44.50 414 LEU A C 1
ATOM 1380 O O . LEU A 1 197 ? -70.177 8.590 20.079 1.00 42.89 414 LEU A O 1
ATOM 1385 N N . HIS A 1 198 ? -69.781 10.204 18.557 1.00 41.89 415 HIS A N 1
ATOM 1386 C CA . HIS A 1 198 ? -68.792 10.866 19.404 1.00 36.95 415 HIS A CA 1
ATOM 1387 C C . HIS A 1 198 ? -69.441 11.452 20.651 1.00 35.06 415 HIS A C 1
ATOM 1388 O O . HIS A 1 198 ? -68.883 11.354 21.749 1.00 37.06 415 HIS A O 1
ATOM 1395 N N . TYR A 1 199 ? -70.617 12.068 20.502 1.00 31.53 416 TYR A N 1
ATOM 1396 C CA . TYR A 1 199 ? -71.332 12.601 21.659 1.00 38.95 416 TYR A CA 1
ATOM 1397 C C . TYR A 1 199 ? -71.710 11.497 22.641 1.00 38.31 416 TYR A C 1
ATOM 1398 O O . TYR A 1 199 ? -71.623 11.688 23.861 1.00 34.05 416 TYR A O 1
ATOM 1407 N N . LYS A 1 200 ? -72.140 10.340 22.135 1.00 34.66 417 LYS A N 1
ATOM 1408 C CA . LYS A 1 200 ? -72.645 9.264 22.980 1.00 40.60 417 LYS A CA 1
ATOM 1409 C C . LYS A 1 200 ? -71.556 8.290 23.416 1.00 31.97 417 LYS A C 1
ATOM 1410 O O . LYS A 1 200 ? -71.870 7.172 23.845 1.00 27.92 417 LYS A O 1
ATOM 1416 N N . VAL A 1 201 ? -70.289 8.691 23.317 1.00 30.70 418 VAL A N 1
ATOM 1417 C CA . VAL A 1 201 ? -69.168 7.873 23.763 1.00 31.16 418 VAL A CA 1
ATOM 1418 C C . VAL A 1 201 ? -68.151 8.757 24.474 1.00 28.63 418 VAL A C 1
ATOM 1419 O O . VAL A 1 201 ? -67.608 8.378 25.519 1.00 45.88 418 VAL A O 1
ATOM 1423 N N . ASP A 1 202 ? -67.901 9.947 23.928 1.00 29.65 419 ASP A N 1
ATOM 1424 C CA . ASP A 1 202 ? -66.878 10.832 24.464 1.00 32.83 419 ASP A CA 1
ATOM 1425 C C . ASP A 1 202 ? -67.422 12.029 25.227 1.00 33.36 419 ASP A C 1
ATOM 1426 O O . ASP A 1 202 ? -66.627 12.791 25.788 1.00 37.46 419 ASP A O 1
ATOM 1431 N N . VAL A 1 203 ? -68.736 12.225 25.265 1.00 28.74 420 VAL A N 1
ATOM 1432 C CA . VAL A 1 203 ? -69.299 13.354 25.993 1.00 27.08 420 VAL A CA 1
ATOM 1433 C C . VAL A 1 203 ? -70.379 12.866 26.947 1.00 29.13 420 VAL A C 1
ATOM 1434 O O . VAL A 1 203 ? -70.445 13.306 28.101 1.00 38.05 420 VAL A O 1
ATOM 1438 N N . LEU A 1 204 ? -71.229 11.953 26.475 1.00 22.08 421 LEU A N 1
ATOM 1439 C CA . LEU A 1 204 ? -72.355 11.481 27.282 1.00 18.33 421 LEU A CA 1
ATOM 1440 C C . LEU A 1 204 ? -71.919 10.952 28.642 1.00 27.02 421 LEU A C 1
ATOM 1441 O O . LEU A 1 204 ? -72.555 11.311 29.647 1.00 27.18 421 LEU A O 1
ATOM 1446 N N . PRO A 1 205 ? -70.870 10.128 28.764 1.00 41.40 422 PRO A N 1
ATOM 1447 C CA . PRO A 1 205 ? -70.409 9.765 30.115 1.00 39.70 422 PRO A CA 1
ATOM 1448 C C . PRO A 1 205 ? -69.874 10.950 30.900 1.00 37.87 422 PRO A C 1
ATOM 1449 O O . PRO A 1 205 ? -70.030 10.997 32.126 1.00 37.82 422 PRO A O 1
ATOM 1453 N N . TRP A 1 206 ? -69.253 11.920 30.229 1.00 32.57 423 TRP A N 1
ATOM 1454 C CA . TRP A 1 206 ? -68.770 13.100 30.940 1.00 28.88 423 TRP A CA 1
ATOM 1455 C C . TRP A 1 206 ? -69.934 13.924 31.475 1.00 30.77 423 TRP A C 1
ATOM 1456 O O . TRP A 1 206 ? -69.835 14.527 32.551 1.00 31.34 423 TRP A O 1
ATOM 1467 N N . ILE A 1 207 ? -71.043 13.975 30.733 1.00 28.91 424 ILE A N 1
ATOM 1468 C CA . ILE A 1 207 ? -72.263 14.567 31.273 1.00 29.88 424 ILE A CA 1
ATOM 1469 C C . ILE A 1 207 ? -72.807 13.708 32.408 1.00 38.34 424 ILE A C 1
ATOM 1470 O O . ILE A 1 207 ? -73.277 14.230 33.428 1.00 32.82 424 ILE A O 1
ATOM 1475 N N . ILE A 1 208 ? -72.759 12.380 32.247 1.00 30.16 425 ILE A N 1
ATOM 1476 C CA . ILE A 1 208 ? -73.203 11.476 33.310 1.00 34.88 425 ILE A CA 1
ATOM 1477 C C . ILE A 1 208 ? -72.448 11.772 34.600 1.00 45.66 425 ILE A C 1
ATOM 1478 O O . ILE A 1 208 ? -73.044 12.108 35.632 1.00 47.79 425 ILE A O 1
ATOM 1483 N N . CYS A 1 209 ? -71.116 11.666 34.556 1.00 47.26 426 CYS A N 1
ATOM 1484 C CA . CYS A 1 209 ? -70.287 11.973 35.720 1.00 47.71 426 CYS A CA 1
ATOM 1485 C C . CYS A 1 209 ? -70.242 13.479 35.966 1.00 42.44 426 CYS A C 1
ATOM 1486 O O . CYS A 1 209 ? -69.160 14.079 35.993 1.00 33.98 426 CYS A O 1
ATOM 1489 N N . LYS A 1 210 ? -71.427 14.039 36.240 1.00 42.36 427 LYS A N 1
ATOM 1490 C CA . LYS A 1 210 ? -71.600 15.484 36.550 1.00 42.78 427 LYS A CA 1
ATOM 1491 C C . LYS A 1 210 ? -70.319 16.317 36.482 1.00 40.03 427 LYS A C 1
ATOM 1492 O O . LYS A 1 210 ? -69.810 16.699 37.558 1.00 54.19 427 LYS A O 1
ATOM 1498 N N . GLY A 1 211 ? -69.824 16.599 35.279 1.00 33.84 428 GLY A N 1
ATOM 1499 C CA . GLY A 1 211 ? -68.728 17.543 35.170 1.00 41.01 428 GLY A CA 1
ATOM 1500 C C . GLY A 1 211 ? -67.505 17.215 36.003 1.00 26.01 428 GLY A C 1
ATOM 1501 O O . GLY A 1 211 ? -66.606 18.050 36.144 1.00 14.93 428 GLY A O 1
ATOM 1502 N N . ASP A 1 212 ? -67.448 16.007 36.558 1.00 41.26 429 ASP A N 1
ATOM 1503 C CA . ASP A 1 212 ? -66.308 15.613 37.383 1.00 55.48 429 ASP A CA 1
ATOM 1504 C C . ASP A 1 212 ? -65.163 15.237 36.453 1.00 40.45 429 ASP A C 1
ATOM 1505 O O . ASP A 1 212 ? -65.066 14.108 35.964 1.00 20.83 429 ASP A O 1
ATOM 1510 N N . TRP A 1 213 ? -64.283 16.209 36.204 1.00 33.89 430 TRP A N 1
ATOM 1511 C CA . TRP A 1 213 ? -63.124 15.958 35.353 1.00 34.28 430 TRP A CA 1
ATOM 1512 C C . TRP A 1 213 ? -62.192 14.917 35.969 1.00 37.49 430 TRP A C 1
ATOM 1513 O O . TRP A 1 213 ? -61.610 14.096 35.253 1.00 33.28 430 TRP A O 1
ATOM 1524 N N . SER A 1 214 ? -62.059 14.918 37.300 1.00 40.99 431 SER A N 1
ATOM 1525 C CA . SER A 1 214 ? -61.151 13.980 37.958 1.00 42.49 431 SER A CA 1
ATOM 1526 C C . SER A 1 214 ? -61.645 12.544 37.860 1.00 47.01 431 SER A C 1
ATOM 1527 O O . SER A 1 214 ? -60.834 11.614 37.768 1.00 41.57 431 SER A O 1
ATOM 1530 N N . ARG A 1 215 ? -62.964 12.348 37.899 1.00 50.55 432 ARG A N 1
ATOM 1531 C CA . ARG A 1 215 ? -63.545 11.031 37.669 1.00 35.99 432 ARG A CA 1
ATOM 1532 C C . ARG A 1 215 ? -63.409 10.632 36.202 1.00 46.72 432 ARG A C 1
ATOM 1533 O O . ARG A 1 215 ? -63.001 9.507 35.888 1.00 61.09 432 ARG A O 1
ATOM 1541 N N . TYR A 1 216 ? -63.733 11.554 35.291 1.00 39.13 433 TYR A N 1
ATOM 1542 C CA . TYR A 1 216 ? -63.658 11.269 33.861 1.00 42.72 433 TYR A CA 1
ATOM 1543 C C . TYR A 1 216 ? -62.220 11.036 33.408 1.00 41.91 433 TYR A C 1
ATOM 1544 O O . TYR A 1 216 ? -61.929 10.055 32.713 1.00 38.32 433 TYR A O 1
ATOM 1553 N N . ASN A 1 217 ? -61.300 11.924 33.802 1.00 37.82 434 ASN A N 1
ATOM 1554 C CA . ASN A 1 217 ? -59.973 11.942 33.193 1.00 41.46 434 ASN A CA 1
ATOM 1555 C C . ASN A 1 217 ? -59.117 10.731 33.551 1.00 49.19 434 ASN A C 1
ATOM 1556 O O . ASN A 1 217 ? -58.181 10.425 32.808 1.00 54.63 434 ASN A O 1
ATOM 1561 N N . GLU A 1 218 ? -59.392 10.038 34.658 1.00 58.59 435 GLU A N 1
ATOM 1562 C CA . GLU A 1 218 ? -58.614 8.838 34.953 1.00 68.20 435 GLU A CA 1
ATOM 1563 C C . GLU A 1 218 ? -58.933 7.712 33.977 1.00 74.43 435 GLU A C 1
ATOM 1564 O O . GLU A 1 218 ? -58.075 6.864 33.708 1.00 82.09 435 GLU A O 1
ATOM 1570 N N . ALA A 1 219 ? -60.156 7.679 33.450 1.00 82.41 436 ALA A N 1
ATOM 1571 C CA . ALA A 1 219 ? -60.526 6.673 32.465 1.00 83.90 436 ALA A CA 1
ATOM 1572 C C . ALA A 1 219 ? -60.260 7.128 31.037 1.00 82.31 436 ALA A C 1
ATOM 1573 O O . ALA A 1 219 ? -60.023 6.287 30.161 1.00 80.48 436 ALA A O 1
ATOM 1575 N N . ARG A 1 220 ? -60.293 8.436 30.777 1.00 70.33 437 ARG A N 1
ATOM 1576 C CA . ARG A 1 220 ? -59.967 8.995 29.465 1.00 5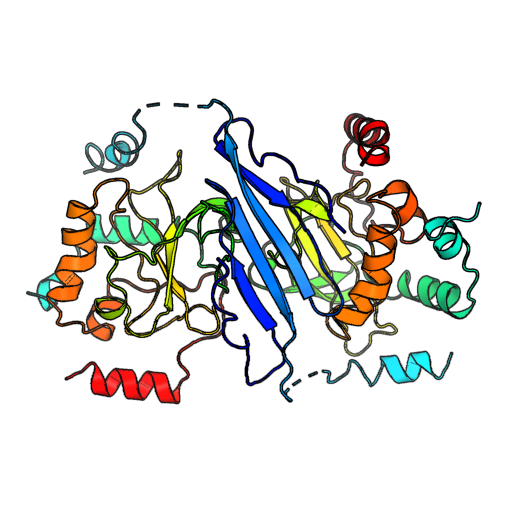9.17 437 ARG A CA 1
ATOM 1577 C C . ARG A 1 220 ? -58.830 9.990 29.673 1.00 44.87 437 ARG A C 1
ATOM 1578 O O . ARG A 1 220 ? -59.052 11.206 29.754 1.00 27.18 437 ARG A O 1
ATOM 1586 N N . PRO A 1 221 ? -57.594 9.499 29.747 1.00 48.49 438 PRO A N 1
ATOM 1587 C CA . PRO A 1 221 ? -56.487 10.315 30.273 1.00 43.73 438 PRO A CA 1
ATOM 1588 C C . PRO A 1 221 ? -56.034 11.378 29.286 1.00 28.23 438 PRO A C 1
ATOM 1589 O O . PRO A 1 221 ? -55.738 11.077 28.121 1.00 27.50 438 PRO A O 1
ATOM 1593 N N . PRO A 1 222 ? -55.980 12.637 29.724 1.00 25.64 439 PRO A N 1
ATOM 1594 C CA . PRO A 1 222 ? -55.361 13.681 28.900 1.00 29.64 439 PRO A CA 1
ATOM 1595 C C . PRO A 1 222 ? -53.919 13.338 28.556 1.00 28.77 439 PRO A C 1
ATOM 1596 O O . PRO A 1 222 ? -53.224 12.656 29.308 1.00 32.05 439 PRO A O 1
ATOM 1600 N N . ASN A 1 223 ? -53.469 13.832 27.410 1.00 27.24 440 ASN A N 1
ATOM 1601 C CA . ASN A 1 223 ? -52.149 13.519 26.883 1.00 25.96 440 ASN A CA 1
ATOM 1602 C C . ASN A 1 223 ? -51.248 14.747 26.915 1.00 39.88 440 ASN A C 1
ATOM 1603 O O . ASN A 1 223 ? -51.669 15.853 26.559 1.00 34.50 440 ASN A O 1
ATOM 1608 N N . ASN A 1 224 ? -49.995 14.542 27.344 1.00 40.01 441 ASN A N 1
ATOM 1609 C CA . ASN A 1 224 ? -48.939 15.542 27.238 1.00 35.57 441 ASN A CA 1
ATOM 1610 C C . ASN A 1 224 ? -47.676 14.790 26.802 1.00 44.36 441 ASN A C 1
ATOM 1611 O O . ASN A 1 224 ? -46.706 14.650 27.545 1.00 47.73 441 ASN A O 1
ATOM 1616 N N . GLY A 1 225 ? -47.704 14.276 25.570 1.00 35.52 442 GLY A N 1
ATOM 1617 C CA . GLY A 1 225 ? -46.582 13.501 25.072 1.00 39.98 442 GLY A CA 1
ATOM 1618 C C . GLY A 1 225 ? -45.310 14.311 24.953 1.00 61.47 442 GLY A C 1
ATOM 1619 O O . GLY A 1 225 ? -44.214 13.789 25.173 1.00 66.77 442 GLY A O 1
ATOM 1620 N N . GLN A 1 226 ? -45.431 15.591 24.604 1.00 65.13 443 GLN A N 1
ATOM 1621 C CA . GLN A 1 226 ? -44.276 16.476 24.545 1.00 58.40 443 GLN A CA 1
ATOM 1622 C C . GLN A 1 226 ? -43.816 16.929 25.925 1.00 54.88 443 GLN A C 1
ATOM 1623 O O . GLN A 1 226 ? -42.822 17.656 26.021 1.00 59.56 443 GLN A O 1
ATOM 1629 N N . LYS A 1 227 ? -44.519 16.518 26.982 1.00 52.46 444 LYS A N 1
ATOM 1630 C CA . LYS A 1 227 ? -44.099 16.745 28.366 1.00 50.21 444 LYS A CA 1
ATOM 1631 C C . LYS A 1 227 ? -43.874 18.227 28.647 1.00 61.59 444 LYS A C 1
ATOM 1632 O O . LYS A 1 227 ? -42.902 18.621 29.297 1.00 63.80 444 LYS A O 1
ATOM 1638 N N . CYS A 1 228 ? -44.786 19.058 28.150 1.00 87.62 445 CYS A N 1
ATOM 1639 C CA . CYS A 1 228 ? -44.714 20.479 28.429 1.00 79.53 445 CYS A CA 1
ATOM 1640 C C . CYS A 1 228 ? -44.966 20.719 29.917 1.00 76.97 445 CYS A C 1
ATOM 1641 O O . CYS A 1 228 ? -45.333 19.815 30.671 1.00 78.44 445 CYS A O 1
ATOM 1644 N N . THR A 1 229 ? -44.765 21.964 30.335 1.00 78.48 446 THR A N 1
ATOM 1645 C CA . THR A 1 229 ? -44.939 22.321 31.736 1.00 82.82 446 THR A CA 1
ATOM 1646 C C . THR A 1 229 ? -46.379 22.074 32.175 1.00 72.11 446 THR A C 1
ATOM 1647 O O . THR A 1 229 ? -47.327 22.430 31.470 1.00 71.19 446 THR A O 1
ATOM 1651 N N . GLU A 1 230 ? -46.533 21.423 33.327 1.00 76.99 447 GLU A N 1
ATOM 1652 C CA . GLU A 1 230 ? -47.855 21.141 33.868 1.00 74.92 447 GLU A CA 1
ATOM 1653 C C . GLU A 1 230 ? -48.637 22.432 34.075 1.00 77.40 447 GLU A C 1
ATOM 1654 O O . GLU A 1 230 ? -48.084 23.460 34.474 1.00 91.92 447 GLU A O 1
ATOM 1660 N N . SER A 1 231 ? -49.938 22.374 33.788 1.00 57.32 448 SER A N 1
ATOM 1661 C CA . SER A 1 231 ? -50.803 23.532 33.964 1.00 52.12 448 SER A CA 1
ATOM 1662 C C . SER A 1 231 ? -52.237 23.048 34.065 1.00 44.88 448 SER A C 1
ATOM 1663 O O . SER A 1 231 ? -52.600 22.089 33.369 1.00 36.40 448 SER A O 1
ATOM 1666 N N . PRO A 1 232 ? -53.071 23.658 34.917 1.00 45.45 449 PRO A N 1
ATOM 1667 C CA . PRO A 1 232 ? -52.791 24.808 35.796 1.00 48.43 449 PRO A CA 1
ATOM 1668 C C . PRO A 1 232 ? -51.860 24.456 36.956 1.00 48.88 449 PRO A C 1
ATOM 1669 O O . PRO A 1 232 ? -51.702 23.288 37.309 1.00 51.04 449 PRO A O 1
ATOM 1673 N N . SER A 1 233 ? -51.235 25.473 37.553 1.00 55.12 450 SER A N 1
ATOM 1674 C CA . SER A 1 233 ? -50.187 25.284 38.549 1.00 57.03 450 SER A CA 1
ATOM 1675 C C . SER A 1 233 ? -50.666 24.494 39.762 1.00 53.88 450 SER A C 1
ATOM 1676 O O . SER A 1 233 ? -51.869 24.270 39.936 1.00 48.08 450 SER A O 1
ATOM 1679 N N . ASP A 1 234 ? -49.713 24.059 40.593 1.00 51.24 451 ASP A N 1
ATOM 1680 C CA . ASP A 1 234 ? -50.027 23.296 41.800 1.00 49.19 451 ASP A CA 1
ATOM 1681 C C . ASP A 1 234 ? -51.061 24.015 42.652 1.00 43.27 451 ASP A C 1
ATOM 1682 O O . ASP A 1 234 ? -52.033 23.412 43.123 1.00 35.38 451 ASP A O 1
ATOM 1687 N N . GLU A 1 235 ? -50.858 25.319 42.849 1.00 49.86 452 GLU A N 1
ATOM 1688 C CA . GLU A 1 235 ? -51.756 26.118 43.672 1.00 62.06 452 GLU A CA 1
ATOM 1689 C C . GLU A 1 235 ? -53.182 26.066 43.138 1.00 51.89 452 GLU A C 1
ATOM 1690 O O . GLU A 1 235 ? -54.125 25.737 43.867 1.00 51.94 452 GLU A O 1
ATOM 1696 N N . ASP A 1 236 ? -53.354 26.378 41.855 1.00 51.80 453 ASP A N 1
ATOM 1697 C CA . ASP A 1 236 ? -54.691 26.482 41.288 1.00 47.03 453 ASP A CA 1
ATOM 1698 C C . ASP A 1 236 ? -55.302 25.110 41.042 1.00 40.00 453 ASP A C 1
ATOM 1699 O O . ASP A 1 236 ? -56.522 24.941 41.154 1.00 44.29 453 ASP A O 1
ATOM 1704 N N . TYR A 1 237 ? -54.467 24.127 40.698 1.00 46.12 454 TYR A N 1
ATOM 1705 C CA . TYR A 1 237 ? -54.946 22.762 40.510 1.00 48.93 454 TYR A CA 1
ATOM 1706 C C . TYR A 1 237 ? -55.676 22.275 41.753 1.00 38.42 454 TYR A C 1
ATOM 1707 O O . TYR A 1 237 ? -56.708 21.601 41.661 1.00 32.59 454 TYR A O 1
ATOM 1716 N N . ILE A 1 238 ? -55.157 22.628 42.929 1.00 52.79 455 ILE A N 1
ATOM 1717 C CA . ILE A 1 238 ? -55.775 22.214 44.184 1.00 34.55 455 ILE A CA 1
ATOM 1718 C C . ILE A 1 238 ? -57.085 22.954 44.398 1.00 46.17 455 ILE A C 1
ATOM 1719 O O . ILE A 1 238 ? -58.093 22.361 44.796 1.00 49.89 455 ILE A O 1
ATOM 1724 N N . LYS A 1 239 ? -57.083 24.268 44.158 1.00 44.60 456 LYS A N 1
ATOM 1725 C CA . LYS A 1 239 ? -58.317 25.041 44.214 1.00 46.92 456 LYS A CA 1
ATOM 1726 C C . LYS A 1 239 ? -59.407 24.378 43.387 1.00 56.69 456 LYS A C 1
ATOM 1727 O O . LYS A 1 239 ? -60.581 24.372 43.776 1.00 65.28 456 LYS A O 1
ATOM 1733 N N . GLN A 1 240 ? -59.021 23.779 42.258 1.00 52.43 457 GLN A N 1
ATOM 1734 C CA . GLN A 1 240 ? -59.970 23.059 41.421 1.00 53.43 457 GLN A CA 1
ATOM 1735 C C . GLN A 1 240 ? -60.529 21.820 42.116 1.00 70.71 457 GLN A C 1
ATOM 1736 O O . GLN A 1 240 ? -61.660 21.409 41.828 1.00 111.25 457 GLN A O 1
ATOM 1742 N N . PHE A 1 241 ? -59.750 21.199 43.008 1.00 60.13 458 PHE A N 1
ATOM 1743 C CA . PHE A 1 241 ? -60.182 19.963 43.660 1.00 52.68 458 PHE A CA 1
ATOM 1744 C C . PHE A 1 241 ? -61.517 20.147 44.363 1.00 75.79 458 PHE A C 1
ATOM 1745 O O . PHE A 1 241 ? -62.504 19.472 44.052 1.00 83.81 458 PHE A O 1
ATOM 1753 N N . GLN A 1 242 ? -61.544 21.058 45.338 1.00 75.25 459 GLN A N 1
ATOM 1754 C CA . GLN A 1 242 ? -62.714 21.226 46.187 1.00 82.93 459 GLN A CA 1
ATOM 1755 C C . GLN A 1 242 ? -63.888 21.806 45.417 1.00 91.40 459 GLN A C 1
ATOM 1756 O O . GLN A 1 242 ? -65.043 21.486 45.720 1.00 106.16 459 GLN A O 1
ATOM 1762 N N . GLU A 1 243 ? -63.618 22.655 44.426 1.00 111.12 460 GLU A N 1
ATOM 1763 C CA . GLU A 1 243 ? -64.699 23.301 43.691 1.00 125.74 460 GLU A CA 1
ATOM 1764 C C . GLU A 1 243 ? -65.386 22.320 42.752 1.00 146.77 460 GLU A C 1
ATOM 1765 O O . GLU A 1 243 ? -66.599 22.100 42.840 1.00 188.00 460 GLU A O 1
ATOM 1771 N N . ALA A 1 244 ? -64.618 21.711 41.847 1.00 155.22 461 ALA A N 1
ATOM 1772 C CA . ALA A 1 244 ? -65.211 21.000 40.721 1.00 174.75 461 ALA A CA 1
ATOM 1773 C C . ALA A 1 244 ? -65.958 19.735 41.126 1.00 208.42 461 ALA A C 1
ATOM 1774 O O . ALA A 1 244 ? -66.781 19.249 40.342 1.00 207.04 461 ALA A O 1
ATOM 1776 N N . ARG A 1 245 ? -65.704 19.184 42.313 1.00 174.78 462 ARG A N 1
ATOM 1777 C CA . ARG A 1 245 ? -66.481 18.048 42.787 1.00 163.10 462 ARG A CA 1
ATOM 1778 C C . ARG A 1 245 ? -67.703 18.480 43.589 1.00 175.43 462 ARG A C 1
ATOM 1779 O O . ARG A 1 245 ? -68.233 17.689 44.379 1.00 177.94 462 ARG A O 1
ATOM 1787 N N . GLU A 1 246 ? -68.146 19.721 43.410 1.00 181.62 463 GLU A N 1
ATOM 1788 C CA . GLU A 1 246 ? -69.457 20.181 43.847 1.00 183.56 463 GLU A CA 1
ATOM 1789 C C . GLU A 1 246 ? -70.443 20.285 42.698 1.00 194.04 463 GLU A C 1
ATOM 1790 O O . GLU A 1 246 ? -71.614 19.932 42.856 1.00 213.13 463 GLU A O 1
ATOM 1796 N N . TYR A 1 247 ? -69.981 20.763 41.548 1.00 188.40 464 TYR A N 1
ATOM 1797 C CA . TYR A 1 247 ? -70.796 20.894 40.350 1.00 171.27 464 TYR A CA 1
ATOM 1798 C C . TYR A 1 247 ? -70.038 20.344 39.147 1.00 156.91 464 TYR A C 1
ATOM 1799 O O . TYR A 1 247 ? -69.429 19.275 39.217 1.00 144.30 464 TYR A O 1
ATOM 1809 N N . ASP B 1 5 ? -82.683 16.972 31.274 1.00 64.94 222 ASP B N 1
ATOM 1810 C CA . ASP B 1 5 ? -82.749 17.945 32.360 1.00 85.88 222 ASP B CA 1
ATOM 1811 C C . ASP B 1 5 ? -81.830 19.154 32.152 1.00 84.36 222 ASP B C 1
ATOM 1812 O O . ASP B 1 5 ? -81.199 19.290 31.107 1.00 81.53 222 ASP B O 1
ATOM 1817 N N . TRP B 1 6 ? -81.761 20.026 33.157 1.00 75.86 223 TRP B N 1
ATOM 1818 C CA . TRP B 1 6 ? -80.973 21.246 33.060 1.00 66.04 223 TRP B CA 1
ATOM 1819 C C . TRP B 1 6 ? -79.481 20.921 33.077 1.00 60.31 223 TRP B C 1
ATOM 1820 O O . TRP B 1 6 ? -79.060 19.762 33.115 1.00 69.16 223 TRP B O 1
ATOM 1831 N N . SER B 1 7 ? -78.671 21.972 33.060 1.00 57.94 224 SER B N 1
ATOM 1832 C CA . SER B 1 7 ? -77.248 21.854 33.330 1.00 56.13 224 SER B CA 1
ATOM 1833 C C . SER B 1 7 ? -76.820 23.100 34.092 1.00 58.30 224 SER B C 1
ATOM 1834 O O . SER B 1 7 ? -77.651 23.894 34.548 1.00 43.67 224 SER B O 1
ATOM 1837 N N . LEU B 1 8 ? -75.511 23.276 34.220 1.00 58.99 225 LEU B N 1
ATOM 1838 C CA . LEU B 1 8 ? -74.986 24.374 35.011 1.00 69.05 225 LEU B CA 1
ATOM 1839 C C . LEU B 1 8 ? -75.150 25.699 34.277 1.00 74.10 225 LEU B C 1
ATOM 1840 O O . LEU B 1 8 ? -75.077 25.768 33.046 1.00 73.73 225 LEU B O 1
ATOM 1845 N N . TRP B 1 9 ? -75.402 26.756 35.046 1.00 98.93 226 TRP B N 1
ATOM 1846 C CA . TRP B 1 9 ? -75.138 28.107 34.572 1.00 93.81 226 TRP B CA 1
ATOM 1847 C C . TRP B 1 9 ? -73.640 28.350 34.641 1.00 84.82 226 TRP B C 1
ATOM 1848 O O . TRP B 1 9 ? -73.006 28.060 35.660 1.00 86.15 226 TRP B O 1
ATOM 1859 N N . SER B 1 10 ? -73.079 28.900 33.572 1.00 69.69 227 SER B N 1
ATOM 1860 C CA . SER B 1 10 ? -71.644 29.126 33.536 1.00 56.69 227 SER B CA 1
ATOM 1861 C C . SER B 1 10 ? -71.269 30.321 34.402 1.00 44.97 227 SER B C 1
ATOM 1862 O O . SER B 1 10 ? -72.049 30.763 35.254 1.00 41.55 227 SER B O 1
ATOM 1865 N N . VAL B 1 11 ? -70.090 30.838 34.197 1.00 53.57 228 VAL B N 1
ATOM 1866 C CA . VAL B 1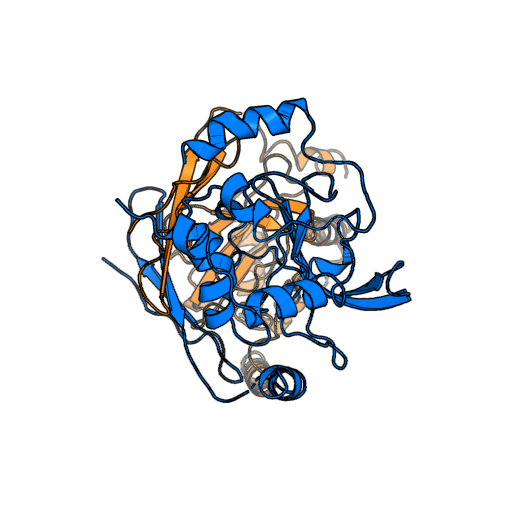 11 ? -69.583 31.939 35.001 1.00 55.38 228 VAL B CA 1
ATOM 1867 C C . VAL B 1 11 ? -69.900 33.251 34.299 1.00 56.61 228 VAL B C 1
ATOM 1868 O O . VAL B 1 11 ? -70.037 33.315 33.070 1.00 55.76 228 VAL B O 1
ATOM 1872 N N . CYS B 1 12 ? -70.053 34.306 35.095 1.00 50.31 229 CYS B N 1
ATOM 1873 C CA . CYS B 1 12 ? -70.059 35.655 34.551 1.00 60.52 229 CYS B CA 1
ATOM 1874 C C . CYS B 1 12 ? -68.719 35.921 33.874 1.00 57.52 229 CYS B C 1
ATOM 1875 O O . CYS B 1 12 ? -67.665 35.868 34.517 1.00 42.26 229 CYS B O 1
ATOM 1878 N N . SER B 1 13 ? -68.767 36.217 32.573 1.00 67.41 230 SER B N 1
ATOM 1879 C CA . SER B 1 13 ? -67.588 36.095 31.719 1.00 71.45 230 SER B CA 1
ATOM 1880 C C . SER B 1 13 ? -66.473 37.070 32.072 1.00 75.53 230 SER B C 1
ATOM 1881 O O . SER B 1 13 ? -65.342 36.884 31.609 1.00 69.13 230 SER B O 1
ATOM 1884 N N . VAL B 1 14 ? -66.751 38.103 32.866 1.00 79.24 231 VAL B N 1
ATOM 1885 C CA . VAL B 1 14 ? -65.744 39.112 33.173 1.00 86.57 231 VAL B CA 1
ATOM 1886 C C . VAL B 1 14 ? -66.026 39.699 34.551 1.00 81.03 231 VAL B C 1
ATOM 1887 O O . VAL B 1 14 ? -67.173 39.742 35.009 1.00 76.30 231 VAL B O 1
ATOM 1891 N N . THR B 1 15 ? -64.953 40.112 35.227 1.00 86.29 232 THR B N 1
ATOM 1892 C CA . THR B 1 15 ? -65.000 40.855 36.480 1.00 84.60 232 THR B CA 1
ATOM 1893 C C . THR B 1 15 ? -64.702 42.336 36.279 1.00 80.43 232 THR B C 1
ATOM 1894 O O . THR B 1 15 ? -65.451 43.194 36.762 1.00 67.14 232 THR B O 1
ATOM 1898 N N . CYS B 1 16 ? -63.629 42.649 35.548 1.00 80.19 233 CYS B N 1
ATOM 1899 C CA . CYS B 1 16 ? -63.253 44.026 35.238 1.00 84.29 233 CYS B CA 1
ATOM 1900 C C . CYS B 1 16 ? -64.138 44.640 34.161 1.00 95.11 233 CYS B C 1
ATOM 1901 O O . CYS B 1 16 ? -63.647 45.302 33.244 1.00 90.92 233 CYS B O 1
ATOM 1904 N N . GLY B 1 17 ? -65.446 44.429 34.248 1.00 90.86 234 GLY B N 1
ATOM 1905 C CA . GLY B 1 17 ? -66.372 44.952 33.264 1.00 90.03 234 GLY B CA 1
ATOM 1906 C C . GLY B 1 17 ? -67.757 44.345 33.353 1.00 90.46 234 GLY B C 1
ATOM 1907 O O . GLY B 1 17 ? -68.232 44.019 34.445 1.00 87.38 234 GLY B O 1
ATOM 1908 N N . ASN B 1 18 ? -68.411 44.189 32.201 1.00 88.50 235 ASN B N 1
ATOM 1909 C CA . ASN B 1 18 ? -69.763 43.650 32.120 1.00 85.55 235 ASN B CA 1
ATOM 1910 C C . ASN B 1 18 ? -69.783 42.585 31.033 1.00 89.13 235 ASN B C 1
ATOM 1911 O O . ASN B 1 18 ? -69.326 42.838 29.915 1.00 93.21 235 ASN B O 1
ATOM 1916 N N . GLY B 1 19 ? -70.304 41.397 31.353 1.00 86.66 236 GLY B N 1
ATOM 1917 C CA . GLY B 1 19 ? -70.152 40.257 30.477 1.00 77.93 236 GLY B CA 1
ATOM 1918 C C . GLY B 1 19 ? -71.459 39.536 30.197 1.00 73.88 236 GLY B C 1
ATOM 1919 O O . GLY B 1 19 ? -72.534 40.135 30.127 1.00 63.90 236 GLY B O 1
ATOM 1920 N N . ASN B 1 20 ? -71.336 38.218 30.037 1.00 69.66 237 ASN B N 1
ATOM 1921 C CA . ASN B 1 20 ? -72.416 37.355 29.577 1.00 67.21 237 ASN B CA 1
ATOM 1922 C C . ASN B 1 20 ? -72.253 35.989 30.232 1.00 57.82 237 ASN B C 1
ATOM 1923 O O . ASN B 1 20 ? -71.180 35.647 30.734 1.00 55.92 237 ASN B O 1
ATOM 1928 N N . GLN B 1 21 ? -73.335 35.211 30.229 1.00 70.43 238 GLN B N 1
ATOM 1929 C CA . GLN B 1 21 ? -73.370 33.934 30.928 1.00 51.47 238 GLN B CA 1
ATOM 1930 C C . GLN B 1 21 ? -74.359 33.005 30.239 1.00 48.51 238 GLN B C 1
ATOM 1931 O O . GLN B 1 21 ? -75.458 33.424 29.866 1.00 57.39 238 GLN B O 1
ATOM 1937 N N . LYS B 1 22 ? -73.968 31.739 30.091 1.00 50.11 239 LYS B N 1
ATOM 1938 C CA . LYS B 1 22 ? -74.669 30.791 29.237 1.00 61.98 239 LYS B CA 1
ATOM 1939 C C . LYS B 1 22 ? -74.942 29.493 29.985 1.00 60.76 239 LYS B C 1
ATOM 1940 O O . LYS B 1 22 ? -74.215 29.121 30.911 1.00 56.76 239 LYS B O 1
ATOM 1946 N N . ARG B 1 23 ? -75.997 28.801 29.557 1.00 74.01 240 ARG B N 1
ATOM 1947 C CA . ARG B 1 23 ? -76.404 27.521 30.118 1.00 68.90 240 ARG B CA 1
ATOM 1948 C C . ARG B 1 23 ? -76.740 26.570 28.978 1.00 69.01 240 ARG B C 1
ATOM 1949 O O . ARG B 1 23 ? -77.134 26.998 27.890 1.00 77.35 240 ARG B O 1
ATOM 1957 N N . THR B 1 24 ? -76.564 25.274 29.225 1.00 53.72 241 THR B N 1
ATOM 1958 C CA . THR B 1 24 ? -76.845 24.237 28.231 1.00 61.33 241 THR B CA 1
ATOM 1959 C C . THR B 1 24 ? -77.982 23.343 28.729 1.00 53.01 241 THR B C 1
ATOM 1960 O O . THR B 1 24 ? -77.760 22.276 29.304 1.00 62.13 241 THR B O 1
ATOM 1964 N N . ARG B 1 25 ? -79.219 23.794 28.490 1.00 47.02 242 ARG B N 1
ATOM 1965 C CA . ARG B 1 25 ? -80.394 22.982 28.800 1.00 56.01 242 ARG B CA 1
ATOM 1966 C C . ARG B 1 25 ? -80.273 21.595 28.177 1.00 70.30 242 ARG B C 1
ATOM 1967 O O . ARG B 1 25 ? -80.679 20.598 28.783 1.00 74.25 242 ARG B O 1
ATOM 1975 N N . SER B 1 26 ? -79.607 21.513 27.019 1.00 72.84 243 SER B N 1
ATOM 1976 C CA . SER B 1 26 ? -79.336 20.201 26.365 1.00 54.86 243 SER B CA 1
ATOM 1977 C C . SER B 1 26 ? -80.544 19.258 26.459 1.00 64.80 243 SER B C 1
ATOM 1978 O O . SER B 1 26 ? -80.558 18.400 27.370 1.00 70.51 243 SER B O 1
ATOM 1981 N N . CYS B 1 27 ? -81.468 19.339 25.499 1.00 79.88 244 CYS B N 1
ATOM 1982 C CA . CYS B 1 27 ? -82.726 18.547 25.582 1.00 83.81 244 CYS B CA 1
ATOM 1983 C C . CYS B 1 27 ? -82.539 17.060 25.238 1.00 90.87 244 CYS B C 1
ATOM 1984 O O . CYS B 1 27 ? -81.692 16.403 25.882 1.00 81.89 244 CYS B O 1
ATOM 1987 N N . GLY B 1 28 ? -83.301 16.546 24.269 1.00 93.95 245 GLY B N 1
ATOM 1988 C CA . GLY B 1 28 ? -83.304 15.129 23.942 1.00 90.78 245 GLY B CA 1
ATOM 1989 C C . GLY B 1 28 ? -82.432 14.762 22.761 1.00 95.55 245 GLY B C 1
ATOM 1990 O O . GLY B 1 28 ? -81.434 15.425 22.458 1.00 92.67 245 GLY B O 1
ATOM 1991 N N . TYR B 1 29 ? -82.823 13.687 22.079 1.00 114.62 246 TYR B N 1
ATOM 1992 C CA . TYR B 1 29 ? -81.991 13.108 21.033 1.00 118.48 246 TYR B CA 1
ATOM 1993 C C . TYR B 1 29 ? -82.026 13.977 19.779 1.00 116.64 246 TYR B C 1
ATOM 1994 O O . TYR B 1 29 ? -83.088 14.462 19.373 1.00 118.99 246 TYR B O 1
ATOM 2003 N N . ALA B 1 30 ? -80.852 14.181 19.178 1.00 94.54 247 ALA B N 1
ATOM 2004 C CA . ALA B 1 30 ? -80.621 15.030 18.010 1.00 79.82 247 ALA B CA 1
ATOM 2005 C C . ALA B 1 30 ? -81.008 16.485 18.245 1.00 84.72 247 ALA B C 1
ATOM 2006 O O . ALA B 1 30 ? -81.102 17.260 17.282 1.00 78.66 247 ALA B O 1
ATOM 2008 N N . CYS B 1 31 ? -81.229 16.885 19.496 1.00 83.05 248 CYS B N 1
ATOM 2009 C CA . CYS B 1 31 ? -81.577 18.253 19.846 1.00 73.96 248 CYS B CA 1
ATOM 2010 C C . CYS B 1 31 ? -80.705 18.723 21.003 1.00 73.87 248 CYS B C 1
ATOM 2011 O O . CYS B 1 31 ? -80.207 17.922 21.799 1.00 76.58 248 CYS B O 1
ATOM 2014 N N . THR B 1 32 ? -80.526 20.042 21.087 1.00 73.25 249 THR B N 1
ATOM 2015 C CA . THR B 1 32 ? -79.663 20.637 22.107 1.00 58.70 249 THR B CA 1
ATOM 2016 C C . THR B 1 32 ? -80.181 22.036 22.415 1.00 54.82 249 THR B C 1
ATOM 2017 O O . THR B 1 32 ? -80.050 22.935 21.580 1.00 61.04 249 THR B O 1
ATOM 2021 N N . ALA B 1 33 ? -80.734 22.229 23.606 1.00 46.38 250 ALA B N 1
ATOM 2022 C CA . ALA B 1 33 ? -81.201 23.544 24.018 1.00 40.01 250 ALA B CA 1
ATOM 2023 C C . ALA B 1 33 ? -80.121 24.245 24.831 1.00 40.09 250 ALA B C 1
ATOM 2024 O O . ALA B 1 33 ? -79.567 23.665 25.769 1.00 47.23 250 ALA B O 1
ATOM 2026 N N . THR B 1 34 ? -79.803 25.481 24.453 1.00 39.99 251 THR B N 1
ATOM 2027 C CA . THR B 1 34 ? -78.926 26.320 25.255 1.00 50.42 251 THR B CA 1
ATOM 2028 C C . THR B 1 34 ? -79.630 27.647 25.513 1.00 40.04 251 THR B C 1
ATOM 2029 O O . THR B 1 34 ? -80.754 27.875 25.056 1.00 39.96 251 THR B O 1
ATOM 2033 N N . GLU B 1 35 ? -78.958 28.528 26.256 1.00 40.12 252 GLU B N 1
ATOM 2034 C CA . GLU B 1 35 ? -79.599 29.741 26.751 1.00 56.15 252 GLU B CA 1
ATOM 2035 C C . GLU B 1 35 ? -78.562 30.694 27.342 1.00 54.52 252 GLU B C 1
ATOM 2036 O O . GLU B 1 35 ? -77.729 30.284 28.155 1.00 55.24 252 GLU B O 1
ATOM 2042 N N . SER B 1 36 ? -78.594 31.964 26.936 1.00 54.10 253 SER B N 1
ATOM 2043 C CA . SER B 1 36 ? -77.556 32.921 27.299 1.00 59.98 253 SER B CA 1
ATOM 2044 C C . SER B 1 36 ? -78.161 34.179 27.902 1.00 64.55 253 SER B C 1
ATOM 2045 O O . SER B 1 36 ? -79.219 34.642 27.468 1.00 62.67 253 SER B O 1
ATOM 2048 N N . ARG B 1 37 ? -77.467 34.738 28.893 1.00 66.07 254 ARG B N 1
ATOM 2049 C CA . ARG B 1 37 ? -77.868 35.989 29.517 1.00 63.59 254 ARG B CA 1
ATOM 2050 C C . ARG B 1 37 ? -76.626 36.817 29.810 1.00 64.07 254 ARG B C 1
ATOM 2051 O O . ARG B 1 37 ? -75.535 36.276 30.008 1.00 64.26 254 ARG B O 1
ATOM 2059 N N . THR B 1 38 ? -76.801 38.133 29.850 1.00 62.12 255 THR B N 1
ATOM 2060 C CA . THR B 1 38 ? -75.704 39.024 30.193 1.00 67.05 255 THR B CA 1
ATOM 2061 C C . THR B 1 38 ? -75.756 39.370 31.678 1.00 77.43 255 THR B C 1
ATOM 2062 O O . THR B 1 38 ? -76.829 39.446 32.283 1.00 76.89 255 THR B O 1
ATOM 2066 N N . CYS B 1 39 ? -74.576 39.547 32.270 1.00 79.69 256 CYS B N 1
ATOM 2067 C CA . CYS B 1 39 ? -74.441 39.761 33.703 1.00 80.27 256 CYS B CA 1
ATOM 2068 C C . CYS B 1 39 ? -73.635 41.026 33.969 1.00 76.88 256 CYS B C 1
ATOM 2069 O O . CYS B 1 39 ? -72.875 41.496 33.119 1.00 73.04 256 CYS B O 1
ATOM 2072 N N . ASP B 1 40 ? -73.825 41.580 35.165 1.00 81.49 257 ASP B N 1
ATOM 2073 C CA . ASP B 1 40 ? -73.277 42.879 35.530 1.00 88.95 257 ASP B CA 1
ATOM 2074 C C . ASP B 1 40 ? -72.250 42.730 36.643 1.00 85.21 257 ASP B C 1
ATOM 2075 O O . ASP B 1 40 ? -72.430 41.923 37.560 1.00 74.46 257 ASP B O 1
ATOM 2080 N N . ARG B 1 41 ? -71.182 43.528 36.559 1.00 96.67 258 ARG B N 1
ATOM 2081 C CA . ARG B 1 41 ? -70.231 43.765 37.634 1.00 94.17 258 ARG B CA 1
ATOM 2082 C C . ARG B 1 41 ? -69.668 45.163 37.425 1.00 98.68 258 ARG B C 1
ATOM 2083 O O . ARG B 1 41 ? -69.468 45.576 36.272 1.00 93.90 258 ARG B O 1
ATOM 2091 N N . PRO B 1 42 ? -69.423 45.914 38.498 1.00 91.21 259 PRO B N 1
ATOM 2092 C CA . PRO B 1 42 ? -69.050 47.326 38.334 1.00 86.07 259 PRO B CA 1
ATOM 2093 C C . PRO B 1 42 ? -67.630 47.456 37.805 1.00 88.76 259 PRO B C 1
ATOM 2094 O O . PRO B 1 42 ? -66.699 46.845 38.333 1.00 82.96 259 PRO B O 1
ATOM 2098 N N . ASN B 1 43 ? -67.480 48.253 36.751 1.00 89.05 260 ASN B N 1
ATOM 2099 C CA . ASN B 1 43 ? -66.180 48.547 36.151 1.00 89.14 260 ASN B CA 1
ATOM 2100 C C . ASN B 1 43 ? -65.430 47.292 35.724 1.00 72.82 260 ASN B C 1
ATOM 2101 O O . ASN B 1 43 ? -64.241 47.355 35.414 1.00 63.00 260 ASN B O 1
ATOM 2106 N N . GLU B 1 48 ? -66.162 58.681 29.365 1.00 120.85 265 GLU B N 1
ATOM 2107 C CA . GLU B 1 48 ? -65.245 59.395 28.486 1.00 121.09 265 GLU B CA 1
ATOM 2108 C C . GLU B 1 48 ? -64.405 58.409 27.679 1.00 125.66 265 GLU B C 1
ATOM 2109 O O . GLU B 1 48 ? -63.175 58.420 27.744 1.00 128.62 265 GLU B O 1
ATOM 2115 N N . ASP B 1 49 ? -65.091 57.555 26.924 1.00 120.08 266 ASP B N 1
ATOM 2116 C CA . ASP B 1 49 ? -64.474 56.545 26.072 1.00 115.73 266 ASP B CA 1
ATOM 2117 C C . ASP B 1 49 ? -64.817 56.711 24.601 1.00 118.32 266 ASP B C 1
ATOM 2118 O O . ASP B 1 49 ? -63.938 56.564 23.749 1.00 106.82 266 ASP B O 1
ATOM 2123 N N . THR B 1 50 ? -66.077 57.015 24.275 1.00 124.78 267 THR B N 1
ATOM 2124 C CA . THR B 1 50 ? -66.460 57.168 22.873 1.00 117.64 267 THR B CA 1
ATOM 2125 C C . THR B 1 50 ? -65.916 58.464 22.287 1.00 133.99 267 THR B C 1
ATOM 2126 O O . THR B 1 50 ? -65.460 58.489 21.137 1.00 129.87 267 THR B O 1
ATOM 2130 N N . PHE B 1 51 ? -65.960 59.549 23.059 1.00 166.60 268 PHE B N 1
ATOM 2131 C CA . PHE B 1 51 ? -65.516 60.853 22.585 1.00 169.03 268 PHE B CA 1
ATOM 2132 C C . PHE B 1 51 ? -64.071 61.172 22.949 1.00 164.37 268 PHE B C 1
ATOM 2133 O O . PHE B 1 51 ? -63.546 62.191 22.487 1.00 161.66 268 PHE B O 1
ATOM 2141 N N . ARG B 1 52 ? -63.414 60.339 23.764 1.00 142.03 269 ARG B N 1
ATOM 2142 C CA . ARG B 1 52 ? -62.004 60.520 24.116 1.00 136.45 269 ARG B CA 1
ATOM 2143 C C . ARG B 1 52 ? -61.266 59.189 23.941 1.00 130.74 269 ARG B C 1
ATOM 2144 O O . ARG B 1 52 ? -60.864 58.543 24.912 1.00 128.80 269 ARG B O 1
ATOM 2152 N N . THR B 1 53 ? -61.095 58.786 22.682 1.00 125.88 270 THR B N 1
ATOM 2153 C CA . THR B 1 53 ? -60.222 57.672 22.335 1.00 104.90 270 THR B CA 1
ATOM 2154 C C . THR B 1 53 ? -59.709 57.856 20.915 1.00 105.02 270 THR B C 1
ATOM 2155 O O . THR B 1 53 ? -58.497 57.896 20.686 1.00 111.75 270 THR B O 1
ATOM 2159 N N . ALA B 1 54 ? -60.629 57.969 19.955 1.00 99.19 271 ALA B N 1
ATOM 2160 C CA . ALA B 1 54 ? -60.221 58.269 18.587 1.00 109.19 271 ALA B CA 1
ATOM 2161 C C . ALA B 1 54 ? -59.737 59.708 18.449 1.00 124.79 271 ALA B C 1
ATOM 2162 O O . ALA B 1 54 ? -58.976 60.018 17.526 1.00 116.31 271 ALA B O 1
ATOM 2164 N N . ALA B 1 55 ? -60.152 60.594 19.358 1.00 131.46 272 ALA B N 1
ATOM 2165 C CA . ALA B 1 55 ? -59.723 61.988 19.296 1.00 133.86 272 ALA B CA 1
ATOM 2166 C C . ALA B 1 55 ? -58.221 62.136 19.500 1.00 146.57 272 ALA B C 1
ATOM 2167 O O . ALA B 1 55 ? -57.658 63.183 19.158 1.00 151.34 272 ALA B O 1
ATOM 2169 N N . THR B 1 56 ? -57.559 61.110 20.041 1.00 152.87 273 THR B N 1
ATOM 2170 C CA . THR B 1 56 ? -56.116 61.189 20.240 1.00 154.88 273 THR B CA 1
ATOM 2171 C C . THR B 1 56 ? -55.360 61.041 18.920 1.00 150.18 273 THR B C 1
ATOM 2172 O O . THR B 1 56 ? -54.305 61.659 18.737 1.00 149.02 273 THR B O 1
ATOM 2176 N N . GLU B 1 57 ? -55.882 60.244 17.985 1.00 138.25 274 GLU B N 1
ATOM 2177 C CA . GLU B 1 57 ? -55.257 60.046 16.681 1.00 120.11 274 GLU B CA 1
ATOM 2178 C C . GLU B 1 57 ? -55.930 60.857 15.575 1.00 114.00 274 GLU B C 1
ATOM 2179 O O . GLU B 1 57 ? -55.791 60.512 14.395 1.00 98.05 274 GLU B O 1
ATOM 2185 N N . VAL B 1 58 ? -56.653 61.924 15.927 1.00 133.96 275 VAL B N 1
ATOM 2186 C CA . VAL B 1 58 ? -57.373 62.729 14.942 1.00 135.81 275 VAL B CA 1
ATOM 2187 C C . VAL B 1 58 ? -57.156 64.220 15.182 1.00 139.63 275 VAL B C 1
ATOM 2188 O O . VAL B 1 58 ? -56.542 64.907 14.356 1.00 139.81 275 VAL B O 1
ATOM 2192 N N . SER B 1 59 ? -57.669 64.732 16.308 1.00 138.72 276 SER B N 1
ATOM 2193 C CA . SER B 1 59 ? -57.681 66.177 16.540 1.00 133.82 276 SER B CA 1
ATOM 2194 C C . SER B 1 59 ? -56.276 66.766 16.606 1.00 128.67 276 SER B C 1
ATOM 2195 O O . SER B 1 59 ? -56.070 67.915 16.196 1.00 117.45 276 SER B O 1
ATOM 2198 N N . LEU B 1 60 ? -55.306 66.018 17.127 1.00 130.65 277 LEU B N 1
ATOM 2199 C CA . LEU B 1 60 ? -53.915 66.452 17.091 1.00 124.51 277 LEU B CA 1
ATOM 2200 C C . LEU B 1 60 ? -53.115 65.789 15.978 1.00 121.08 277 LEU B C 1
ATOM 2201 O O . LEU B 1 60 ? -52.193 66.410 15.439 1.00 118.40 277 LEU B O 1
ATOM 2206 N N . LEU B 1 61 ? -53.452 64.547 15.622 1.00 121.76 278 LEU B N 1
ATOM 2207 C CA . LEU B 1 61 ? -52.777 63.822 14.544 1.00 113.81 278 LEU B CA 1
ATOM 2208 C C . LEU B 1 61 ? -53.410 64.214 13.207 1.00 112.43 278 LEU B C 1
ATOM 2209 O O . LEU B 1 61 ? -54.135 63.451 12.564 1.00 103.02 278 LEU B O 1
ATOM 2214 N N . ALA B 1 62 ? -53.116 65.442 12.792 1.00 112.11 279 ALA B N 1
ATOM 2215 C CA . ALA B 1 62 ? -53.652 65.989 11.551 1.00 110.29 279 ALA B CA 1
ATOM 2216 C C . ALA B 1 62 ? -52.858 67.224 11.141 1.00 115.63 279 ALA B C 1
ATOM 2217 O O . ALA B 1 62 ? -51.665 67.327 11.429 1.00 113.58 279 ALA B O 1
ATOM 2219 N N . SER B 1 79 ? -71.557 62.595 -8.400 1.00 95.45 296 SER B N 1
ATOM 2220 C CA . SER B 1 79 ? -71.146 62.735 -7.009 1.00 91.41 296 SER B CA 1
ATOM 2221 C C . SER B 1 79 ? -70.720 61.381 -6.455 1.00 84.43 296 SER B C 1
ATOM 2222 O O . SER B 1 79 ? -69.763 61.284 -5.685 1.00 87.94 296 SER B O 1
ATOM 2225 N N . CYS B 1 80 ? -71.444 60.331 -6.853 1.00 87.55 297 CYS B N 1
ATOM 2226 C CA . CYS B 1 80 ? -71.102 58.987 -6.397 1.00 95.21 297 CYS B CA 1
ATOM 2227 C C . CYS B 1 80 ? -69.691 58.602 -6.829 1.00 89.06 297 CYS B C 1
ATOM 2228 O O . CYS B 1 80 ? -68.954 57.962 -6.069 1.00 81.76 297 CYS B O 1
ATOM 2231 N N . GLU B 1 81 ? -69.289 59.010 -8.036 1.00 89.59 298 GLU B N 1
ATOM 2232 C CA . GLU B 1 81 ? -67.931 58.746 -8.500 1.00 100.98 298 GLU B CA 1
ATOM 2233 C C . GLU B 1 81 ? -66.905 59.500 -7.663 1.00 92.85 298 GLU B C 1
ATOM 2234 O O . GLU B 1 81 ? -65.891 58.931 -7.246 1.00 90.50 298 GLU B O 1
ATOM 2240 N N . ARG B 1 82 ? -67.147 60.794 -7.421 1.00 94.34 299 ARG B N 1
ATOM 2241 C CA . ARG B 1 82 ? -66.194 61.590 -6.653 1.00 98.81 299 ARG B CA 1
ATOM 2242 C C . ARG B 1 82 ? -66.015 61.047 -5.242 1.00 94.76 299 ARG B C 1
ATOM 2243 O O . ARG B 1 82 ? -64.958 61.242 -4.632 1.00 93.25 299 ARG B O 1
ATOM 2251 N N . TRP B 1 83 ? -67.030 60.364 -4.708 1.00 94.87 300 TRP B N 1
ATOM 2252 C CA . TRP B 1 83 ? -66.915 59.792 -3.371 1.00 93.89 300 TRP B CA 1
ATOM 2253 C C . TRP B 1 83 ? -65.965 58.601 -3.360 1.00 98.26 300 TRP B C 1
ATOM 2254 O O . TRP B 1 83 ? -64.955 58.604 -2.648 1.00 95.50 300 TRP B O 1
ATOM 2265 N N . MET B 1 84 ? -66.282 57.562 -4.129 1.00 89.87 301 MET B N 1
ATOM 2266 C CA . MET B 1 84 ? -65.461 56.360 -4.163 1.00 79.59 301 MET B CA 1
ATOM 2267 C C . MET B 1 84 ? -64.173 56.546 -4.955 1.00 85.83 301 MET B C 1
ATOM 2268 O O . MET B 1 84 ? -63.459 55.566 -5.189 1.00 88.79 301 MET B O 1
ATOM 2273 N N . SER B 1 85 ? -63.865 57.770 -5.382 1.00 86.59 302 SER B N 1
ATOM 2274 C CA . SER B 1 85 ? -62.555 58.103 -5.924 1.00 94.73 302 SER B CA 1
ATOM 2275 C C . SER B 1 85 ? -61.797 59.065 -5.015 1.00 98.24 302 SER B C 1
ATOM 2276 O O . SER B 1 85 ? -60.856 59.727 -5.461 1.00 103.49 302 SER B O 1
ATOM 2279 N N . CYS B 1 86 ? -62.191 59.147 -3.745 1.00 95.28 303 CYS B N 1
ATOM 2280 C CA . CYS B 1 86 ? -61.580 60.054 -2.779 1.00 102.72 303 CYS B CA 1
ATOM 2281 C C . CYS B 1 86 ? -60.337 59.407 -2.177 1.00 114.34 303 CYS B C 1
ATOM 2282 O O . CYS B 1 86 ? -60.439 58.448 -1.405 1.00 105.86 303 CYS B O 1
ATOM 2285 N N . LYS B 1 87 ? -59.170 59.944 -2.513 1.00 131.79 304 LYS B N 1
ATOM 2286 C CA . LYS B 1 87 ? -57.905 59.520 -1.911 1.00 127.51 304 LYS B CA 1
ATOM 2287 C C . LYS B 1 87 ? -57.495 60.451 -0.776 1.00 120.61 304 LYS B C 1
ATOM 2288 O O . LYS B 1 87 ? -56.386 60.985 -0.754 1.00 118.22 304 LYS B O 1
ATOM 2294 N N . SER B 1 88 ? -58.397 60.661 0.180 1.00 115.11 305 SER B N 1
ATOM 2295 C CA . SER B 1 88 ? -58.062 61.443 1.361 1.00 108.46 305 SER B CA 1
ATOM 2296 C C . SER B 1 88 ? -57.111 60.640 2.239 1.00 105.82 305 SER B C 1
ATOM 2297 O O . SER B 1 88 ? -57.365 59.467 2.532 1.00 101.30 305 SER B O 1
ATOM 2300 N N . GLU B 1 89 ? -55.997 61.264 2.633 1.00 102.34 306 GLU B N 1
ATOM 2301 C CA . GLU B 1 89 ? -55.021 60.579 3.477 1.00 101.62 306 GLU B CA 1
ATOM 2302 C C . GLU B 1 89 ? -55.651 60.130 4.789 1.00 88.49 306 GLU B C 1
ATOM 2303 O O . GLU B 1 89 ? -55.350 59.041 5.293 1.00 75.92 306 GLU B O 1
ATOM 2309 N N . PHE B 1 90 ? -56.531 60.960 5.353 1.00 91.12 307 PHE B N 1
ATOM 2310 C CA . PHE B 1 90 ? -57.277 60.592 6.551 1.00 100.71 307 PHE B CA 1
ATOM 2311 C C . PHE B 1 90 ? -58.166 59.386 6.281 1.00 93.80 307 PHE B C 1
ATOM 2312 O O . PHE B 1 90 ? -58.085 58.368 6.977 1.00 88.48 307 PHE B O 1
ATOM 2320 N N . LEU B 1 91 ? -59.024 59.485 5.262 1.00 93.21 308 LEU B N 1
ATOM 2321 C CA . LEU B 1 91 ? -59.986 58.418 5.004 1.00 91.07 308 LEU B CA 1
ATOM 2322 C C . LEU B 1 91 ? -59.279 57.114 4.654 1.00 88.82 308 LEU B C 1
ATOM 2323 O O . LEU B 1 91 ? -59.675 56.041 5.122 1.00 84.72 308 LEU B O 1
ATOM 2328 N N . LYS B 1 92 ? -58.205 57.189 3.863 1.00 89.77 309 LYS B N 1
ATOM 2329 C CA . LYS B 1 92 ? -57.507 55.976 3.444 1.00 100.37 309 LYS B CA 1
ATOM 2330 C C . LYS B 1 92 ? -56.825 55.292 4.627 1.00 97.42 309 LYS B C 1
ATOM 2331 O O . LYS B 1 92 ? -57.030 54.096 4.868 1.00 99.51 309 LYS B O 1
ATOM 2337 N N . LYS B 1 93 ? -56.019 56.043 5.384 1.00 87.37 310 LYS B N 1
ATOM 2338 C CA . LYS B 1 93 ? -55.323 55.474 6.537 1.00 89.26 310 LYS B CA 1
ATOM 2339 C C . LYS B 1 93 ? -56.304 54.927 7.567 1.00 88.36 310 LYS B C 1
ATOM 2340 O O . LYS B 1 93 ? -56.144 53.802 8.056 1.00 82.21 310 LYS B O 1
ATOM 2346 N N . TYR B 1 94 ? -57.314 55.724 7.925 1.00 95.78 311 TYR B N 1
ATOM 2347 C CA . TYR B 1 94 ? -58.338 55.276 8.864 1.00 84.66 311 TYR B CA 1
ATOM 2348 C C . TYR B 1 94 ? -58.952 53.953 8.421 1.00 83.37 311 TYR B C 1
ATOM 2349 O O . TYR B 1 94 ? -59.082 53.017 9.217 1.00 75.53 311 TYR B O 1
ATOM 2358 N N . MET B 1 95 ? -59.316 53.853 7.139 1.00 78.90 312 MET B N 1
ATOM 2359 C CA . MET B 1 95 ? -59.972 52.648 6.638 1.00 78.16 312 MET B CA 1
ATOM 2360 C C . MET B 1 95 ? -59.032 51.449 6.656 1.00 95.62 312 MET B C 1
ATOM 2361 O O . MET B 1 95 ? -59.460 50.323 6.938 1.00 105.51 312 MET B O 1
ATOM 2366 N N . HIS B 1 96 ? -57.754 51.665 6.337 1.00 94.89 313 HIS B N 1
ATOM 2367 C CA . HIS B 1 96 ? -56.762 50.601 6.452 1.00 88.69 313 HIS B CA 1
ATOM 2368 C C . HIS B 1 96 ? -56.709 50.056 7.873 1.00 92.55 313 HIS B C 1
ATOM 2369 O O . HIS B 1 96 ? -56.828 48.846 8.098 1.00 97.85 313 HIS B O 1
ATOM 2376 N N . LYS B 1 97 ? -56.540 50.951 8.850 1.00 94.43 314 LYS B N 1
ATOM 2377 C CA . LYS B 1 97 ? -56.476 50.530 10.245 1.00 88.61 314 LYS B CA 1
ATOM 2378 C C . LYS B 1 97 ? -57.796 49.921 10.703 1.00 84.79 314 LYS B C 1
ATOM 2379 O O . LYS B 1 97 ? -57.810 49.086 11.616 1.00 79.02 314 LYS B O 1
ATOM 2385 N N . VAL B 1 98 ? -58.909 50.321 10.083 1.00 83.01 315 VAL B N 1
ATOM 2386 C CA . VAL B 1 98 ? -60.205 49.726 10.408 1.00 79.67 315 VAL B CA 1
ATOM 2387 C C . VAL B 1 98 ? -60.185 48.230 10.124 1.00 76.06 315 VAL B C 1
ATOM 2388 O O . VAL B 1 98 ? -60.619 47.415 10.948 1.00 72.33 315 VAL B O 1
ATOM 2392 N N . MET B 1 99 ? -59.682 47.844 8.953 1.00 83.35 316 MET B N 1
ATOM 2393 C CA . MET B 1 99 ? -59.540 46.431 8.630 1.00 87.50 316 MET B CA 1
ATOM 2394 C C . MET B 1 99 ? -58.392 45.766 9.380 1.00 83.48 316 MET B C 1
ATOM 2395 O O . MET B 1 99 ? -58.338 44.532 9.427 1.00 75.21 316 MET B O 1
ATOM 2400 N N . ASN B 1 100 ? -57.489 46.546 9.978 1.00 86.29 317 ASN B N 1
ATOM 2401 C CA . ASN B 1 100 ? -56.413 46.018 10.805 1.00 87.43 317 ASN B CA 1
ATOM 2402 C C . ASN B 1 100 ? -56.755 46.023 12.292 1.00 79.13 317 ASN B C 1
ATOM 2403 O O . ASN B 1 100 ? -55.844 46.006 13.129 1.00 77.42 317 ASN B O 1
ATOM 2408 N N . ASP B 1 101 ? -58.044 46.050 12.633 1.00 74.68 318 ASP B N 1
ATOM 2409 C CA . ASP B 1 101 ? -58.476 46.057 14.024 1.00 71.17 318 ASP B CA 1
ATOM 2410 C C . ASP B 1 101 ? -59.814 45.350 14.199 1.00 55.98 318 ASP B C 1
ATOM 2411 O O . ASP B 1 101 ? -59.975 44.550 15.126 1.00 61.67 318 ASP B O 1
ATOM 2416 N N . LEU B 1 102 ? -60.781 45.641 13.318 1.00 40.25 319 LEU B N 1
ATOM 2417 C CA . LEU B 1 102 ? -62.116 45.060 13.413 1.00 40.05 319 LEU B CA 1
ATOM 2418 C C . LEU B 1 102 ? -62.033 43.542 13.493 1.00 46.75 319 LEU B C 1
ATOM 2419 O O . LEU B 1 102 ? -61.096 42.941 12.950 1.00 53.76 319 LEU B O 1
ATOM 2424 N N . PRO B 1 103 ? -62.979 42.891 14.158 1.00 45.89 320 PRO B N 1
ATOM 2425 C CA . PRO B 1 103 ? -62.964 41.429 14.227 1.00 52.05 320 PRO B CA 1
ATOM 2426 C C . PRO B 1 103 ? -63.554 40.826 12.959 1.00 41.27 320 PRO B C 1
ATOM 2427 O O . PRO B 1 103 ? -64.130 41.516 12.117 1.00 44.47 320 PRO B O 1
ATOM 2431 N N . SER B 1 104 ? -63.391 39.511 12.830 1.00 56.92 321 SER B N 1
ATOM 2432 C CA . SER B 1 104 ? -63.958 38.810 11.691 1.00 50.98 321 SER B CA 1
ATOM 2433 C C . SER B 1 104 ? -65.471 38.696 11.846 1.00 39.38 321 SER B C 1
ATOM 2434 O O . SER B 1 104 ? -66.043 39.003 12.896 1.00 39.40 321 SER B O 1
ATOM 2437 N N . CYS B 1 105 ? -66.113 38.269 10.789 1.00 39.23 322 CYS B N 1
ATOM 2438 C CA . CYS B 1 105 ? -67.507 37.953 11.046 1.00 39.16 322 CYS B CA 1
ATOM 2439 C C . CYS B 1 105 ? -67.636 36.506 11.510 1.00 42.44 322 CYS B C 1
ATOM 2440 O O . CYS B 1 105 ? -66.797 35.659 11.174 1.00 39.19 322 CYS B O 1
ATOM 2443 N N . PRO B 1 106 ? -68.657 36.216 12.311 1.00 39.08 323 PRO B N 1
ATOM 2444 C CA . PRO B 1 106 ? -69.001 34.817 12.591 1.00 44.69 323 PRO B CA 1
ATOM 2445 C C . PRO B 1 106 ? -69.537 34.129 11.345 1.00 38.95 323 PRO B C 1
ATOM 2446 O O . PRO B 1 106 ? -70.293 34.712 10.564 1.00 42.15 323 PRO B O 1
ATOM 2450 N N . CYS B 1 107 ? -69.130 32.873 11.163 1.00 38.99 324 CYS B N 1
ATOM 2451 C CA . CYS B 1 107 ? -69.598 32.097 10.020 1.00 38.88 324 CYS B CA 1
ATOM 2452 C C . CYS B 1 107 ? -71.077 31.755 10.114 1.00 38.77 324 CYS B C 1
ATOM 2453 O O . CYS B 1 107 ? -71.694 31.426 9.094 1.00 38.66 324 CYS B O 1
ATOM 2456 N N . SER B 1 108 ? -71.658 31.827 11.307 1.00 41.03 325 SER B N 1
ATOM 2457 C CA . SER B 1 108 ? -73.066 31.538 11.512 1.00 40.95 325 SER B CA 1
ATOM 2458 C C . SER B 1 108 ? -73.680 32.600 12.411 1.00 51.20 325 SER B C 1
ATOM 2459 O O . SER B 1 108 ? -72.979 33.357 13.087 1.00 52.10 325 SER B O 1
ATOM 2462 N N . TYR B 1 109 ? -75.001 32.643 12.408 1.00 45.70 326 TYR B N 1
ATOM 2463 C CA . TYR B 1 109 ? -75.730 33.620 13.200 1.00 45.04 326 TYR B CA 1
ATOM 2464 C C . TYR B 1 109 ? -75.596 33.273 14.674 1.00 48.90 326 TYR B C 1
ATOM 2465 O O . TYR B 1 109 ? -76.046 32.198 15.090 1.00 52.59 326 TYR B O 1
ATOM 2474 N N . PRO B 1 110 ? -74.988 34.131 15.490 1.00 47.36 327 PRO B N 1
ATOM 2475 C CA . PRO B 1 110 ? -74.938 33.866 16.933 1.00 56.35 327 PRO B CA 1
ATOM 2476 C C . PRO B 1 110 ? -76.318 34.007 17.555 1.00 52.51 327 PRO B C 1
ATOM 2477 O O . PRO B 1 110 ? -76.756 35.116 17.874 1.00 50.82 327 PRO B O 1
ATOM 2481 N N . THR B 1 111 ? -77.006 32.873 17.722 1.00 56.04 328 THR B N 1
ATOM 2482 C CA . THR B 1 111 ? -78.411 32.880 18.118 1.00 56.33 328 THR B CA 1
ATOM 2483 C C . THR B 1 111 ? -78.646 33.646 19.413 1.00 49.44 328 THR B C 1
ATOM 2484 O O . THR B 1 111 ? -79.685 34.297 19.574 1.00 40.01 328 THR B O 1
ATOM 2488 N N . GLU B 1 112 ? -77.695 33.597 20.335 1.00 62.42 329 GLU B N 1
ATOM 2489 C CA . GLU B 1 112 ? -77.829 34.223 21.646 1.00 69.34 329 GLU B CA 1
ATOM 2490 C C . GLU B 1 112 ? -77.846 35.750 21.595 1.00 59.76 329 GLU B C 1
ATOM 2491 O O . GLU B 1 112 ? -77.829 36.375 22.663 1.00 56.68 329 GLU B O 1
ATOM 2497 N N . VAL B 1 113 ? -77.887 36.386 20.421 1.00 40.20 330 VAL B N 1
ATOM 2498 C CA . VAL B 1 113 ? -77.954 37.839 20.334 1.00 39.54 330 VAL B CA 1
ATOM 2499 C C . VAL B 1 113 ? -79.370 38.333 20.074 1.00 39.12 330 VAL B C 1
ATOM 2500 O O . VAL B 1 113 ? -79.598 39.549 20.033 1.00 40.97 330 VAL B O 1
ATOM 2504 N N . ALA B 1 114 ? -80.332 37.422 19.908 1.00 39.08 331 ALA B N 1
ATOM 2505 C CA . ALA B 1 114 ? -81.704 37.777 19.557 1.00 52.04 331 ALA B CA 1
ATOM 2506 C C . ALA B 1 114 ? -82.298 38.784 20.533 1.00 46.83 331 ALA B C 1
ATOM 2507 O O . ALA B 1 114 ? -82.632 39.909 20.148 1.00 39.01 331 ALA B O 1
ATOM 2509 N N . TYR B 1 115 ? -82.431 38.391 21.799 1.00 52.18 332 TYR B N 1
ATOM 2510 C CA . TYR B 1 115 ? -82.977 39.263 22.828 1.00 56.11 332 TYR B CA 1
ATOM 2511 C C . TYR B 1 115 ? -81.935 39.772 23.807 1.00 56.46 332 TYR B C 1
ATOM 2512 O O . TYR B 1 115 ? -82.147 40.826 24.414 1.00 56.71 332 TYR B O 1
ATOM 2521 N N . SER B 1 116 ? -80.833 39.051 23.983 1.00 54.65 333 SER B N 1
ATOM 2522 C CA . SER B 1 116 ? -79.753 39.489 24.850 1.00 49.77 333 SER B CA 1
ATOM 2523 C C . SER B 1 116 ? -78.721 40.250 24.026 1.00 40.41 333 SER B C 1
ATOM 2524 O O . SER B 1 116 ? -78.947 40.601 22.865 1.00 45.61 333 SER B O 1
ATOM 2527 N N . THR B 1 117 ? -77.562 40.497 24.629 1.00 45.45 334 THR B N 1
ATOM 2528 C CA . THR B 1 117 ? -76.420 41.071 23.933 1.00 47.57 334 THR B CA 1
ATOM 2529 C C . THR B 1 117 ? -75.206 40.205 24.243 1.00 48.85 334 THR B C 1
ATOM 2530 O O . THR B 1 117 ? -74.809 40.077 25.406 1.00 44.90 334 THR B O 1
ATOM 2534 N N . ALA B 1 118 ? -74.620 39.614 23.203 1.00 54.43 335 ALA B N 1
ATOM 2535 C CA . ALA B 1 118 ? -73.690 38.502 23.338 1.00 64.30 335 ALA B CA 1
ATOM 2536 C C . ALA B 1 118 ? -72.238 38.925 23.144 1.00 59.45 335 ALA B C 1
ATOM 2537 O O . ALA B 1 118 ? -71.934 39.973 22.567 1.00 61.18 335 ALA B O 1
ATOM 2539 N N . ASP B 1 119 ? -71.343 38.062 23.626 1.00 50.35 336 ASP B N 1
ATOM 2540 C CA . ASP B 1 119 ? -69.902 38.257 23.552 1.00 60.46 336 ASP B CA 1
ATOM 2541 C C . ASP B 1 119 ? -69.280 37.124 22.748 1.00 68.26 336 ASP B C 1
ATOM 2542 O O . ASP B 1 119 ? -69.525 35.946 23.032 1.00 57.76 336 ASP B O 1
ATOM 2547 N N . ILE B 1 120 ? -68.478 37.483 21.747 1.00 73.18 337 ILE B N 1
ATOM 2548 C CA . ILE B 1 120 ? -67.770 36.523 20.909 1.00 52.45 337 ILE B CA 1
ATOM 2549 C C . ILE B 1 120 ? -66.281 36.816 20.984 1.00 51.88 337 ILE B C 1
ATOM 2550 O O . ILE B 1 120 ? -65.865 37.978 21.050 1.00 54.88 337 ILE B O 1
ATOM 2555 N N . PHE B 1 121 ? -65.481 35.757 20.974 1.00 53.27 338 PHE B N 1
ATOM 2556 C CA . PHE B 1 121 ? -64.030 35.866 21.007 1.00 57.92 338 PHE B CA 1
ATOM 2557 C C . PHE B 1 121 ? -63.482 35.630 19.606 1.00 67.23 338 PHE B C 1
ATOM 2558 O O . PHE B 1 121 ? -63.543 34.510 19.085 1.00 58.71 338 PHE B O 1
ATOM 2566 N N . ASP B 1 122 ? -62.949 36.684 19.000 1.00 83.07 339 ASP B N 1
ATOM 2567 C CA . ASP B 1 122 ? -62.357 36.562 17.676 1.00 83.02 339 ASP B CA 1
ATOM 2568 C C . ASP B 1 122 ? -61.045 35.800 17.778 1.00 85.36 339 ASP B C 1
ATOM 2569 O O . ASP B 1 122 ? -60.095 36.263 18.416 1.00 83.36 339 ASP B O 1
ATOM 2574 N N . ARG B 1 123 ? -60.991 34.628 17.148 1.00 60.45 340 ARG B N 1
ATOM 2575 C CA . ARG B 1 123 ? -59.787 33.811 17.227 1.00 51.98 340 ARG B CA 1
ATOM 2576 C C . ARG B 1 123 ? -58.610 34.467 16.517 1.00 54.46 340 ARG B C 1
ATOM 2577 O O . ARG B 1 123 ? -57.452 34.181 16.844 1.00 53.48 340 ARG B O 1
ATOM 2585 N N . ILE B 1 124 ? -58.875 35.353 15.559 1.00 56.24 341 ILE B N 1
ATOM 2586 C CA . ILE B 1 124 ? -57.794 35.956 14.782 1.00 58.42 341 ILE B CA 1
ATOM 2587 C C . ILE B 1 124 ? -57.197 37.153 15.514 1.00 56.50 341 ILE B C 1
ATOM 2588 O O . ILE B 1 124 ? -55.982 37.222 15.734 1.00 49.19 341 ILE B O 1
ATOM 2593 N N . LYS B 1 125 ? -58.041 38.114 15.899 1.00 58.54 342 LYS B N 1
ATOM 2594 C CA . LYS B 1 125 ? -57.613 39.255 16.704 1.00 61.98 342 LYS B CA 1
ATOM 2595 C C . LYS B 1 125 ? -57.354 38.888 18.159 1.00 66.17 342 LYS B C 1
ATOM 2596 O O . LYS B 1 125 ? -56.971 39.774 18.935 1.00 71.65 342 LYS B O 1
ATOM 2602 N N . ARG B 1 126 ? -57.540 37.621 18.527 1.00 64.27 343 ARG B N 1
ATOM 2603 C CA . ARG B 1 126 ? -57.359 37.110 19.889 1.00 56.07 343 ARG B CA 1
ATOM 2604 C C . ARG B 1 126 ? -57.863 38.101 20.940 1.00 53.10 343 ARG B C 1
ATOM 2605 O O . ARG B 1 126 ? -57.119 38.614 21.777 1.00 52.32 343 ARG B O 1
ATOM 2613 N N . LYS B 1 127 ? -59.170 38.344 20.889 1.00 58.35 344 LYS B N 1
ATOM 2614 C CA . LYS B 1 127 ? -59.806 39.254 21.832 1.00 57.62 344 LYS B CA 1
ATOM 2615 C C . LYS B 1 127 ? -61.303 38.984 21.874 1.00 61.18 344 LYS B C 1
ATOM 2616 O O . LYS B 1 127 ? -61.883 38.432 20.936 1.00 70.39 344 LYS B O 1
ATOM 2622 N N . ASP B 1 128 ? -61.921 39.392 22.979 1.00 60.47 345 ASP B N 1
ATOM 2623 C CA . ASP B 1 128 ? -63.369 39.361 23.094 1.00 62.27 345 ASP B CA 1
ATOM 2624 C C . ASP B 1 128 ? -63.955 40.592 22.420 1.00 67.54 345 ASP B C 1
ATOM 2625 O O . ASP B 1 128 ? -63.427 41.699 22.555 1.00 69.95 345 ASP B O 1
ATOM 2630 N N . PHE B 1 129 ? -65.051 40.401 21.696 1.00 66.11 346 PHE B N 1
ATOM 2631 C CA . PHE B 1 129 ? -65.746 41.518 21.078 1.00 60.29 346 PHE B CA 1
ATOM 2632 C C . PHE B 1 129 ? -67.243 41.372 21.278 1.00 58.63 346 PHE B C 1
ATOM 2633 O O . PHE B 1 129 ? -67.793 40.271 21.186 1.00 56.76 346 PHE B O 1
ATOM 2641 N N . ARG B 1 130 ? -67.887 42.498 21.560 1.00 63.82 347 ARG B N 1
ATOM 2642 C CA . ARG B 1 130 ? -69.280 42.534 21.972 1.00 64.50 347 ARG B CA 1
ATOM 2643 C C . ARG B 1 130 ? -70.161 42.856 20.770 1.00 67.57 347 ARG B C 1
ATOM 2644 O O . ARG B 1 130 ? -69.848 43.756 19.985 1.00 73.30 347 ARG B O 1
ATOM 2652 N N . TRP B 1 131 ? -71.261 42.116 20.625 1.00 49.66 348 TRP B N 1
ATOM 2653 C CA . TRP B 1 131 ? -72.096 42.188 19.430 1.00 45.33 348 TRP B CA 1
ATOM 2654 C C . TRP B 1 131 ? -73.560 42.364 19.808 1.00 48.42 348 TRP B C 1
ATOM 2655 O O . TRP B 1 131 ? -74.091 41.605 20.626 1.00 52.65 348 TRP B O 1
ATOM 2666 N N . LYS B 1 132 ? -74.215 43.340 19.184 1.00 42.21 349 LYS B N 1
ATOM 2667 C CA . LYS B 1 132 ? -75.645 43.562 19.339 1.00 40.07 349 LYS B CA 1
ATOM 2668 C C . LYS B 1 132 ? -76.367 43.165 18.056 1.00 39.88 349 LYS B C 1
ATOM 2669 O O . LYS B 1 132 ? -75.814 43.261 16.958 1.00 51.01 349 LYS B O 1
ATOM 2675 N N . ASP B 1 133 ? -77.611 42.714 18.203 1.00 38.95 350 ASP B N 1
ATOM 2676 C CA . ASP B 1 133 ? -78.390 42.290 17.045 1.00 49.21 350 ASP B CA 1
ATOM 2677 C C . ASP B 1 133 ? -78.820 43.509 16.238 1.00 52.02 350 ASP B C 1
ATOM 2678 O O . ASP B 1 133 ? -79.522 44.388 16.748 1.00 54.26 350 ASP B O 1
ATOM 2683 N N . ALA B 1 134 ? -78.386 43.565 14.983 1.00 51.19 351 ALA B N 1
ATOM 2684 C CA . ALA B 1 134 ? -78.696 44.661 14.071 1.00 43.95 351 ALA B CA 1
ATOM 2685 C C . ALA B 1 134 ? -79.750 44.241 13.052 1.00 53.01 351 ALA B C 1
ATOM 2686 O O . ALA B 1 134 ? -79.635 44.524 11.862 1.00 69.76 351 ALA B O 1
ATOM 2688 N N . SER B 1 135 ? -80.788 43.542 13.507 1.00 50.61 352 SER B N 1
ATOM 2689 C CA . SER B 1 135 ? -81.867 43.085 12.639 1.00 52.88 352 SER B CA 1
ATOM 2690 C C . SER B 1 135 ? -83.178 43.806 12.930 1.00 56.67 352 SER B C 1
ATOM 2691 O O . SER B 1 135 ? -84.248 43.321 12.548 1.00 51.91 352 SER B O 1
ATOM 2694 N N . GLY B 1 136 ? -83.112 44.961 13.588 1.00 52.43 353 GLY B N 1
ATOM 2695 C CA . GLY B 1 136 ? -84.291 45.662 14.038 1.00 62.34 353 GLY B CA 1
ATOM 2696 C C . GLY B 1 136 ? -85.024 46.392 12.931 1.00 73.29 353 GLY B C 1
ATOM 2697 O O . GLY B 1 136 ? -84.775 46.179 11.740 1.00 81.21 353 GLY B O 1
ATOM 2698 N N . PRO B 1 137 ? -85.958 47.271 13.310 1.00 67.48 354 PRO B N 1
ATOM 2699 C CA . PRO B 1 137 ? -86.740 47.995 12.300 1.00 70.91 354 PRO B CA 1
ATOM 2700 C C . PRO B 1 137 ? -86.001 49.208 11.760 1.00 74.31 354 PRO B C 1
ATOM 2701 O O . PRO B 1 137 ? -86.087 49.516 10.567 1.00 75.55 354 PRO B O 1
ATOM 2705 N N . LYS B 1 138 ? -85.272 49.905 12.635 1.00 76.18 355 LYS B N 1
ATOM 2706 C CA . LYS B 1 138 ? -84.482 51.051 12.205 1.00 85.51 355 LYS B CA 1
ATOM 2707 C C . LYS B 1 138 ? -83.339 50.649 11.286 1.00 92.47 355 LYS B C 1
ATOM 2708 O O . LYS B 1 138 ? -82.712 51.524 10.681 1.00 83.48 355 LYS B O 1
ATOM 2714 N N . GLU B 1 139 ? -83.061 49.350 11.167 1.00 109.09 356 GLU B N 1
ATOM 2715 C CA . GLU B 1 139 ? -82.101 48.870 10.182 1.00 114.67 356 GLU B CA 1
ATOM 2716 C C . GLU B 1 139 ? -82.720 48.779 8.792 1.00 111.64 356 GLU B C 1
ATOM 2717 O O . GLU B 1 139 ? -82.020 48.986 7.795 1.00 113.40 356 GLU B O 1
ATOM 2723 N N . LYS B 1 140 ? -84.023 48.489 8.712 1.00 90.83 357 LYS B N 1
ATOM 2724 C CA . LYS B 1 140 ? -84.741 48.292 7.454 1.00 80.82 357 LYS B CA 1
ATOM 2725 C C . LYS B 1 140 ? -83.998 47.305 6.560 1.00 79.55 357 LYS B C 1
ATOM 2726 O O . LYS B 1 140 ? -83.335 47.705 5.598 1.00 74.83 357 LYS B O 1
ATOM 2732 N N . LEU B 1 141 ? -84.098 46.012 6.878 1.00 79.45 358 LEU B N 1
ATOM 2733 C CA . LEU B 1 141 ? -83.367 45.001 6.121 1.00 72.51 358 LEU B CA 1
ATOM 2734 C C . LEU B 1 141 ? -83.873 44.902 4.685 1.00 70.32 358 LEU B C 1
ATOM 2735 O O . LEU B 1 141 ? -83.075 44.741 3.754 1.00 63.35 358 LEU B O 1
ATOM 2740 N N . GLU B 1 142 ? -85.191 45.003 4.482 1.00 80.52 359 GLU B N 1
ATOM 2741 C CA . GLU B 1 142 ? -85.744 44.937 3.132 1.00 72.90 359 GLU B CA 1
ATOM 2742 C C . GLU B 1 142 ? -85.170 46.016 2.222 1.00 64.26 359 GLU B C 1
ATOM 2743 O O . GLU B 1 142 ? -85.223 45.873 0.994 1.00 56.75 359 GLU B O 1
ATOM 2749 N N . ILE B 1 143 ? -84.624 47.087 2.795 1.00 65.79 360 ILE B N 1
ATOM 2750 C CA . ILE B 1 143 ? -84.079 48.190 2.015 1.00 69.54 360 ILE B CA 1
ATOM 2751 C C . ILE B 1 143 ? -82.604 47.947 1.735 1.00 59.33 360 ILE B C 1
ATOM 2752 O O . ILE B 1 143 ? -82.188 47.807 0.579 1.00 62.31 360 ILE B O 1
ATOM 2757 N N . TYR B 1 144 ? -81.804 47.884 2.801 1.00 56.70 361 TYR B N 1
ATOM 2758 C CA . TYR B 1 144 ? -80.359 47.983 2.640 1.00 67.19 361 TYR B CA 1
ATOM 2759 C C . TYR B 1 144 ? -79.730 46.626 2.355 1.00 51.76 361 TYR B C 1
ATOM 2760 O O . TYR B 1 144 ? -78.829 46.518 1.514 1.00 58.56 361 TYR B O 1
ATOM 2769 N N . LYS B 1 145 ? -80.190 45.584 3.039 1.00 44.28 362 LYS B N 1
ATOM 2770 C CA . LYS B 1 145 ? -79.646 44.236 2.891 1.00 46.56 362 LYS B CA 1
ATOM 2771 C C . LYS B 1 145 ? -80.786 43.303 2.506 1.00 45.69 362 LYS B C 1
ATOM 2772 O O . LYS B 1 145 ? -81.223 42.465 3.304 1.00 59.17 362 LYS B O 1
ATOM 2778 N N . PRO B 1 146 ? -81.287 43.415 1.272 1.00 43.05 363 PRO B N 1
ATOM 2779 C CA . PRO B 1 146 ? -82.547 42.744 0.919 1.00 55.23 363 PRO B CA 1
ATOM 2780 C C . PRO B 1 146 ? -82.425 41.252 0.668 1.00 53.96 363 PRO B C 1
ATOM 2781 O O . PRO B 1 146 ? -83.458 40.583 0.526 1.00 53.23 363 PRO B O 1
ATOM 2785 N N . THR B 1 147 ? -81.212 40.705 0.597 1.00 43.05 364 THR B N 1
ATOM 2786 C CA . THR B 1 147 ? -81.075 39.253 0.630 1.00 50.84 364 THR B CA 1
ATOM 2787 C C . THR B 1 147 ? -81.195 38.723 2.051 1.00 67.52 364 THR B C 1
ATOM 2788 O O . THR B 1 147 ? -81.766 37.649 2.272 1.00 73.45 364 THR B O 1
ATOM 2792 N N . ALA B 1 148 ? -80.684 39.478 3.019 1.00 63.22 365 ALA B N 1
ATOM 2793 C CA . ALA B 1 148 ? -80.430 38.950 4.346 1.00 70.37 365 ALA B CA 1
ATOM 2794 C C . ALA B 1 148 ? -81.728 38.636 5.088 1.00 69.76 365 ALA B C 1
ATOM 2795 O O . ALA B 1 148 ? -82.838 38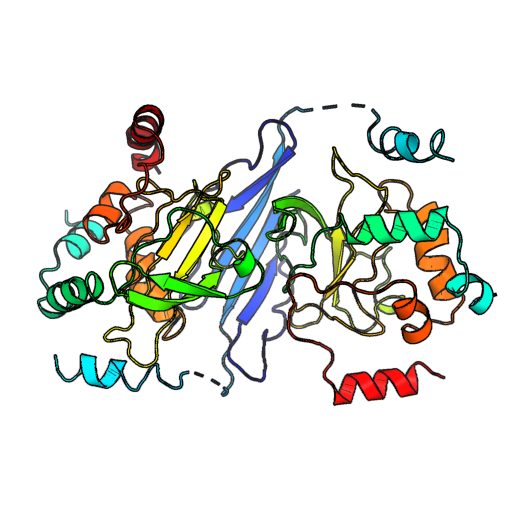.863 4.604 1.00 79.98 365 ALA B O 1
ATOM 2797 N N . ARG B 1 149 ? -81.556 38.090 6.278 1.00 68.38 366 ARG B N 1
ATOM 2798 C CA . ARG B 1 149 ? -82.590 37.793 7.259 1.00 68.69 366 ARG B CA 1
ATOM 2799 C C . ARG B 1 149 ? -82.250 38.328 8.639 1.00 62.99 366 ARG B C 1
ATOM 2800 O O . ARG B 1 149 ? -83.120 38.899 9.300 1.00 76.53 366 ARG B O 1
ATOM 2808 N N . TYR B 1 150 ? -81.009 38.163 9.088 1.00 55.23 367 TYR B N 1
ATOM 2809 C CA . TYR B 1 150 ? -80.542 38.760 10.328 1.00 45.87 367 TYR B CA 1
ATOM 2810 C C . TYR B 1 150 ? -79.261 39.537 10.061 1.00 41.94 367 TYR B C 1
ATOM 2811 O O . TYR B 1 150 ? -78.517 39.241 9.119 1.00 38.02 367 TYR B O 1
ATOM 2820 N N . CYS B 1 151 ? -79.010 40.535 10.905 1.00 56.65 368 CYS B N 1
ATOM 2821 C CA . CYS B 1 151 ? -77.758 41.279 10.881 1.00 57.23 368 CYS B CA 1
ATOM 2822 C C . CYS B 1 151 ? -77.293 41.541 12.305 1.00 52.82 368 CYS B C 1
ATOM 2823 O O . CYS B 1 151 ? -78.095 41.676 13.231 1.00 61.41 368 CYS B O 1
ATOM 2826 N N . ILE B 1 152 ? -75.969 41.591 12.467 1.00 42.03 369 ILE B N 1
ATOM 2827 C CA . ILE B 1 152 ? -75.327 41.801 13.757 1.00 38.63 369 ILE B CA 1
ATOM 2828 C C . ILE B 1 152 ? -74.221 42.833 13.582 1.00 38.69 369 ILE B C 1
ATOM 2829 O O . ILE B 1 152 ? -73.740 43.081 12.474 1.00 48.82 369 ILE B O 1
ATOM 2834 N N . ARG B 1 153 ? -73.828 43.453 14.695 1.00 38.83 370 ARG B N 1
ATOM 2835 C CA . ARG B 1 153 ? -72.962 44.625 14.650 1.00 38.91 370 ARG B CA 1
ATOM 2836 C C . ARG B 1 153 ? -71.944 44.594 15.779 1.00 39.11 370 ARG B C 1
ATOM 2837 O O . ARG B 1 153 ? -72.301 44.356 16.935 1.00 47.35 370 ARG B O 1
ATOM 2845 N N . SER B 1 154 ? -70.681 44.845 15.440 1.00 39.20 371 SER B N 1
ATOM 2846 C CA . SER B 1 154 ? -69.656 45.018 16.460 1.00 46.03 371 SER B CA 1
ATOM 2847 C C . SER B 1 154 ? -69.952 46.259 17.292 1.00 60.62 371 SER B C 1
ATOM 2848 O O . SER B 1 154 ? -70.603 47.203 16.836 1.00 55.80 371 SER B O 1
ATOM 2851 N N . MET B 1 155 ? -69.458 46.257 18.524 1.00 75.13 372 MET B N 1
ATOM 2852 C CA . MET B 1 155 ? -69.747 47.319 19.472 1.00 70.32 372 MET B CA 1
ATOM 2853 C C . MET B 1 155 ? -68.453 48.000 19.891 1.00 70.15 372 MET B C 1
ATOM 2854 O O . MET B 1 155 ? -67.405 47.357 20.004 1.00 82.63 372 MET B O 1
ATOM 2859 N N . LEU B 1 156 ? -68.533 49.314 20.106 1.00 62.58 373 LEU B N 1
ATOM 2860 C CA . LEU B 1 156 ? -67.359 50.100 20.468 1.00 65.34 373 LEU B CA 1
ATOM 2861 C C . LEU B 1 156 ? -66.724 49.593 21.754 1.00 75.74 373 LEU B C 1
ATOM 2862 O O . LEU B 1 156 ? -67.231 49.851 22.851 1.00 63.72 373 LEU B O 1
ATOM 2867 N N . SER B 1 157 ? -65.608 48.879 21.620 1.00 84.56 374 SER B N 1
ATOM 2868 C CA . SER B 1 157 ? -64.882 48.349 22.766 1.00 82.32 374 SER B CA 1
ATOM 2869 C C . SER B 1 157 ? -64.446 49.471 23.698 1.00 81.02 374 SER B C 1
ATOM 2870 O O . SER B 1 157 ? -64.349 50.633 23.285 1.00 82.97 374 SER B O 1
ATOM 2873 N N . LEU B 1 158 ? -64.189 49.132 24.963 1.00 81.41 375 LEU B N 1
ATOM 2874 C CA . LEU B 1 158 ? -63.645 50.118 25.888 1.00 82.25 375 LEU B CA 1
ATOM 2875 C C . LEU B 1 158 ? -62.259 50.573 25.451 1.00 91.89 375 LEU B C 1
ATOM 2876 O O . LEU B 1 158 ? -61.812 51.662 25.828 1.00 97.00 375 LEU B O 1
ATOM 2881 N N . GLU B 1 159 ? -61.571 49.760 24.654 1.00 94.93 376 GLU B N 1
ATOM 2882 C CA . GLU B 1 159 ? -60.274 50.092 24.081 1.00 98.88 376 GLU B CA 1
ATOM 2883 C C . GLU B 1 159 ? -60.340 50.080 22.557 1.00 104.68 376 GLU B C 1
ATOM 2884 O O . GLU B 1 159 ? -59.441 49.578 21.879 1.00 107.60 376 GLU B O 1
ATOM 2890 N N . SER B 1 160 ? -61.417 50.637 22.004 1.00 101.03 377 SER B N 1
ATOM 2891 C CA . SER B 1 160 ? -61.582 50.696 20.557 1.00 96.55 377 SER B CA 1
ATOM 2892 C C . SER B 1 160 ? -60.552 51.632 19.942 1.00 99.41 377 SER B C 1
ATOM 2893 O O . SER B 1 160 ? -60.406 52.780 20.369 1.00 107.53 377 SER B O 1
ATOM 2896 N N . THR B 1 161 ? -59.838 51.140 18.930 1.00 90.85 378 THR B N 1
ATOM 2897 C CA . THR B 1 161 ? -58.895 51.985 18.214 1.00 93.49 378 THR B CA 1
ATOM 2898 C C . THR B 1 161 ? -59.590 52.958 17.272 1.00 90.42 378 THR B C 1
ATOM 2899 O O . THR B 1 161 ? -59.004 53.987 16.919 1.00 97.16 378 THR B O 1
ATOM 2903 N N . THR B 1 162 ? -60.819 52.656 16.856 1.00 85.31 379 THR B N 1
ATOM 2904 C CA . THR B 1 162 ? -61.556 53.489 15.919 1.00 76.55 379 THR B CA 1
ATOM 2905 C C . THR B 1 162 ? -62.989 53.663 16.408 1.00 76.15 379 THR B C 1
ATOM 2906 O O . THR B 1 162 ? -63.404 53.092 17.421 1.00 77.51 379 THR B O 1
ATOM 2910 N N . LEU B 1 163 ? -63.745 54.472 15.668 1.00 69.50 380 LEU B N 1
ATOM 2911 C CA . LEU B 1 163 ? -65.183 54.632 15.847 1.00 62.34 380 LEU B CA 1
ATOM 2912 C C . LEU B 1 163 ? -65.984 53.679 14.974 1.00 62.53 380 LEU B C 1
ATOM 2913 O O . LEU B 1 163 ? -67.199 53.855 14.832 1.00 46.76 380 LEU B O 1
ATOM 2918 N N . ALA B 1 164 ? -65.330 52.679 14.393 1.00 63.16 381 ALA B N 1
ATOM 2919 C CA . ALA B 1 164 ? -65.949 51.798 13.420 1.00 55.20 381 ALA B CA 1
ATOM 2920 C C . ALA B 1 164 ? -66.741 50.698 14.118 1.00 40.80 381 ALA B C 1
ATOM 2921 O O . ALA B 1 164 ? -66.826 50.634 15.347 1.00 44.85 381 ALA B O 1
ATOM 2923 N N . ALA B 1 165 ? -67.329 49.817 13.3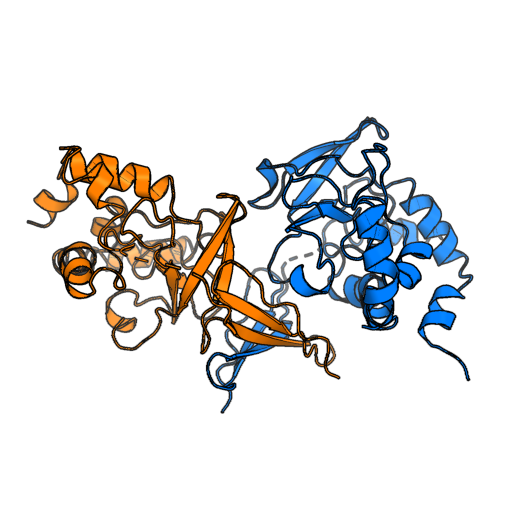13 1.00 39.49 382 ALA B N 1
ATOM 2924 C CA . ALA B 1 165 ? -68.076 48.678 13.829 1.00 39.41 382 ALA B CA 1
ATOM 2925 C C . ALA B 1 165 ? -68.295 47.658 12.723 1.00 39.26 382 ALA B C 1
ATOM 2926 O O . ALA B 1 165 ? -68.885 47.979 11.686 1.00 40.88 382 ALA B O 1
ATOM 2928 N N . GLN B 1 166 ? -67.820 46.433 12.927 1.00 39.31 383 GLN B N 1
ATOM 2929 C CA . GLN B 1 166 ? -68.038 45.391 11.937 1.00 39.17 383 GLN B CA 1
ATOM 2930 C C . GLN B 1 166 ? -69.518 45.066 11.814 1.00 38.99 383 GLN B C 1
ATOM 2931 O O . GLN B 1 166 ? -70.191 44.762 12.804 1.00 39.00 383 GLN B O 1
ATOM 2937 N N . HIS B 1 167 ? -70.023 45.150 10.594 1.00 38.84 384 HIS B N 1
ATOM 2938 C CA . HIS B 1 167 ? -71.370 44.710 10.286 1.00 38.67 384 HIS B CA 1
ATOM 2939 C C . HIS B 1 167 ? -71.297 43.342 9.625 1.00 38.61 384 HIS B C 1
ATOM 2940 O O . HIS B 1 167 ? -70.343 43.041 8.902 1.00 48.46 384 HIS B O 1
ATOM 2947 N N . CYS B 1 168 ? -72.277 42.498 9.929 1.00 38.54 385 CYS B N 1
ATOM 2948 C CA . CYS B 1 168 ? -72.395 41.179 9.328 1.00 38.98 385 CYS B CA 1
ATOM 2949 C C . CYS B 1 168 ? -73.868 40.848 9.180 1.00 40.38 385 CYS B C 1
ATOM 2950 O O . CYS B 1 168 ? -74.655 41.076 10.101 1.00 46.45 385 CYS B O 1
ATOM 2953 N N . CYS B 1 169 ? -74.240 40.316 8.021 1.00 39.32 386 CYS B N 1
ATOM 2954 C CA . CYS B 1 169 ? -75.622 39.960 7.749 1.00 38.09 386 CYS B CA 1
ATOM 2955 C C . CYS B 1 169 ? -75.690 38.521 7.263 1.00 41.39 386 CYS B C 1
ATOM 2956 O O . CYS B 1 169 ? -74.771 38.022 6.606 1.00 38.10 386 CYS B O 1
ATOM 2959 N N . TYR B 1 170 ? -76.792 37.859 7.608 1.00 42.64 387 TYR B N 1
ATOM 2960 C CA . TYR B 1 170 ? -76.936 36.420 7.453 1.00 38.04 387 TYR B CA 1
ATOM 2961 C C . TYR B 1 170 ? -78.236 36.131 6.713 1.00 44.22 387 TYR B C 1
ATOM 2962 O O . TYR B 1 170 ? -79.014 37.043 6.414 1.00 44.67 387 TYR B O 1
ATOM 2971 N N . GLY B 1 171 ? -78.485 34.852 6.426 1.00 51.62 388 GLY B N 1
ATOM 2972 C CA . GLY B 1 171 ? -79.576 34.461 5.584 1.00 54.39 388 GLY B CA 1
ATOM 2973 C C . GLY B 1 171 ? -80.644 33.673 6.325 1.00 44.54 388 GLY B C 1
ATOM 2974 O O . GLY B 1 171 ? -80.712 33.647 7.555 1.00 44.51 388 GLY B O 1
ATOM 2975 N N . ASP B 1 172 ? -81.508 33.027 5.531 1.00 52.36 389 ASP B N 1
ATOM 2976 C CA . ASP B 1 172 ? -82.584 32.234 6.120 1.00 62.28 389 ASP B CA 1
ATOM 2977 C C . ASP B 1 172 ? -82.044 30.964 6.759 1.00 52.41 389 ASP B C 1
ATOM 2978 O O . ASP B 1 172 ? -82.630 30.451 7.716 1.00 50.45 389 ASP B O 1
ATOM 2983 N N . ASN B 1 173 ? -80.936 30.446 6.240 1.00 65.92 390 ASN B N 1
ATOM 2984 C CA . ASN B 1 173 ? -80.235 29.304 6.808 1.00 58.23 390 ASN B CA 1
ATOM 2985 C C . ASN B 1 173 ? -79.282 29.691 7.930 1.00 51.44 390 ASN B C 1
ATOM 2986 O O . ASN B 1 173 ? -78.610 28.808 8.473 1.00 58.11 390 ASN B O 1
ATOM 2991 N N . MET B 1 174 ? -79.200 30.979 8.270 1.00 45.43 391 MET B N 1
ATOM 2992 C CA . MET B 1 174 ? -78.415 31.576 9.353 1.00 43.37 391 MET B CA 1
ATOM 2993 C C . MET B 1 174 ? -76.943 31.745 8.994 1.00 38.29 391 MET B C 1
ATOM 2994 O O . MET B 1 174 ? -76.163 32.169 9.860 1.00 38.39 391 MET B O 1
ATOM 2999 N N . GLN B 1 175 ? -76.531 31.439 7.770 1.00 42.81 392 GLN B N 1
ATOM 3000 C CA . GLN B 1 175 ? -75.133 31.565 7.393 1.00 44.76 392 GLN B CA 1
ATOM 3001 C C . GLN B 1 175 ? -74.841 32.949 6.827 1.00 47.07 392 GLN B C 1
ATOM 3002 O O . GLN B 1 175 ? -75.726 33.655 6.339 1.00 48.16 392 GLN B O 1
ATOM 3008 N N . LEU B 1 176 ? -73.568 33.322 6.900 1.00 47.57 393 LEU B N 1
ATOM 3009 C CA . LEU B 1 176 ? -73.127 34.638 6.462 1.00 39.74 393 LEU B CA 1
ATOM 3010 C C . LEU B 1 176 ? -73.300 34.792 4.958 1.00 44.98 393 LEU B C 1
ATOM 3011 O O . LEU B 1 176 ? -72.919 33.908 4.185 1.00 43.21 393 LEU B O 1
ATOM 3016 N N . ILE B 1 177 ? -73.878 35.916 4.543 1.00 61.27 394 ILE B N 1
ATOM 3017 C CA . ILE B 1 177 ? -73.944 36.285 3.134 1.00 63.37 394 ILE B CA 1
ATOM 3018 C C . ILE B 1 177 ? -72.739 37.168 2.842 1.00 65.47 394 ILE B C 1
ATOM 3019 O O . ILE B 1 177 ? -72.630 38.282 3.370 1.00 60.93 394 ILE B O 1
ATOM 3024 N N . THR B 1 178 ? -71.837 36.674 1.993 1.00 48.65 395 THR B N 1
ATOM 3025 C CA . THR B 1 178 ? -70.508 37.255 1.838 1.00 48.00 395 THR B CA 1
ATOM 3026 C C . THR B 1 178 ? -70.469 38.418 0.848 1.00 49.14 395 THR B C 1
ATOM 3027 O O . THR B 1 178 ? -69.856 39.454 1.126 1.00 47.31 395 THR B O 1
ATOM 3031 N N . ARG B 1 179 ? -71.098 38.256 -0.311 1.00 50.30 396 ARG B N 1
ATOM 3032 C CA . ARG B 1 179 ? -70.969 39.177 -1.432 1.00 38.00 396 ARG B CA 1
ATOM 3033 C C . ARG B 1 179 ? -72.359 39.553 -1.923 1.00 37.82 396 ARG B C 1
ATOM 3034 O O . ARG B 1 179 ? -73.240 38.692 -2.001 1.00 37.74 396 ARG B O 1
ATOM 3042 N N . GLY B 1 180 ? -72.568 40.837 -2.214 1.00 37.77 397 GLY B N 1
ATOM 3043 C CA . GLY B 1 180 ? -73.832 41.254 -2.787 1.00 37.63 397 GLY B CA 1
ATOM 3044 C C . GLY B 1 180 ? -74.596 42.361 -2.087 1.00 47.86 397 GLY B C 1
ATOM 3045 O O . GLY B 1 180 ? -74.033 43.129 -1.301 1.00 37.89 397 GLY B O 1
ATOM 3046 N N . LYS B 1 181 ? -75.896 42.449 -2.388 1.00 69.07 398 LYS B N 1
ATOM 3047 C CA . LYS B 1 181 ? -76.732 43.534 -1.876 1.00 66.07 398 LYS B CA 1
ATOM 3048 C C . LYS B 1 181 ? -76.950 43.445 -0.371 1.00 65.54 398 LYS B C 1
ATOM 3049 O O . LYS B 1 181 ? -77.172 44.471 0.285 1.00 90.74 398 LYS B O 1
ATOM 3055 N N . GLY B 1 182 ? -76.883 42.247 0.193 1.00 54.82 399 GLY B N 1
ATOM 3056 C CA . GLY B 1 182 ? -77.025 42.101 1.624 1.00 48.02 399 GLY B CA 1
ATOM 3057 C C . GLY B 1 182 ? -75.814 41.462 2.271 1.00 52.12 399 GLY B C 1
ATOM 3058 O O . GLY B 1 182 ? -75.809 40.253 2.517 1.00 50.28 399 GLY B O 1
ATOM 3059 N N . ALA B 1 183 ? -74.785 42.256 2.563 1.00 54.99 400 ALA B N 1
ATOM 3060 C CA . ALA B 1 183 ? -73.526 41.705 3.043 1.00 48.62 400 ALA B CA 1
ATOM 3061 C C . ALA B 1 183 ? -72.935 42.607 4.117 1.00 50.14 400 ALA B C 1
ATOM 3062 O O . ALA B 1 183 ? -73.268 43.791 4.222 1.00 38.03 400 ALA B O 1
ATOM 3064 N N . GLY B 1 184 ? -72.046 42.021 4.915 1.00 79.96 401 GLY B N 1
ATOM 3065 C CA . GLY B 1 184 ? -71.449 42.721 6.034 1.00 77.72 401 GLY B CA 1
ATOM 3066 C C . GLY B 1 184 ? -70.468 43.803 5.638 1.00 74.83 401 GLY B C 1
ATOM 3067 O O . GLY B 1 184 ? -69.255 43.574 5.602 1.00 67.12 401 GLY B O 1
ATOM 3068 N N . THR B 1 185 ? -70.982 44.990 5.349 1.00 38.35 402 THR B N 1
ATOM 3069 C CA . THR B 1 185 ? -70.126 46.111 4.990 1.00 38.44 402 THR B CA 1
ATOM 3070 C C . THR B 1 185 ? -69.679 46.835 6.256 1.00 38.58 402 THR B C 1
ATOM 3071 O O . THR B 1 185 ? -70.531 47.278 7.034 1.00 39.23 402 THR B O 1
ATOM 3075 N N . PRO B 1 186 ? -68.374 46.934 6.516 1.00 38.76 403 PRO B N 1
ATOM 3076 C CA . PRO B 1 186 ? -67.907 47.691 7.684 1.00 38.92 403 PRO B CA 1
ATOM 3077 C C . PRO B 1 186 ? -68.420 49.122 7.668 1.00 39.35 403 PRO B C 1
ATOM 3078 O O . PRO B 1 186 ? -68.429 49.788 6.632 1.00 38.83 403 PRO B O 1
ATOM 3082 N N . ASN B 1 187 ? -68.849 49.594 8.836 1.00 49.14 404 ASN B N 1
ATOM 3083 C CA . ASN B 1 187 ? -69.361 50.948 8.995 1.00 38.92 404 ASN B CA 1
ATOM 3084 C C . ASN B 1 187 ? -68.283 51.810 9.641 1.00 39.36 404 ASN B C 1
ATOM 3085 O O . ASN B 1 187 ? -67.797 51.489 10.730 1.00 41.55 404 ASN B O 1
ATOM 3090 N N . LEU B 1 188 ? -67.912 52.898 8.963 1.00 51.80 405 LEU B N 1
ATOM 3091 C CA . LEU B 1 188 ? -66.861 53.775 9.470 1.00 51.83 405 LEU B CA 1
ATOM 3092 C C . LEU B 1 188 ? -67.227 54.359 10.825 1.00 56.65 405 LEU B C 1
ATOM 3093 O O . LEU B 1 188 ? -66.367 54.501 11.703 1.00 45.20 405 LEU B O 1
ATOM 3098 N N . ILE B 1 189 ? -68.493 54.719 11.009 1.00 69.11 406 ILE B N 1
ATOM 3099 C CA . ILE B 1 189 ? -68.984 55.281 12.258 1.00 72.63 406 ILE B CA 1
ATOM 3100 C C . ILE B 1 189 ? -70.104 54.387 12.767 1.00 71.35 406 ILE B C 1
ATOM 3101 O O . ILE B 1 189 ? -70.993 54.001 11.999 1.00 72.21 406 ILE B O 1
ATOM 3106 N N . SER B 1 190 ? -70.051 54.047 14.052 1.00 64.33 407 SER B N 1
ATOM 3107 C CA . SER B 1 190 ? -71.044 53.173 14.656 1.00 58.63 407 SER B CA 1
ATOM 3108 C C . SER B 1 190 ? -72.191 53.978 15.255 1.00 70.57 407 SER B C 1
ATOM 3109 O O . SER B 1 190 ? -72.032 55.146 15.625 1.00 65.05 407 SER B O 1
ATOM 3112 N N . THR B 1 191 ? -73.357 53.331 15.352 1.00 66.41 408 THR B N 1
ATOM 3113 C CA . THR B 1 191 ? -74.526 53.998 15.918 1.00 62.68 408 THR B CA 1
ATOM 3114 C C . THR B 1 191 ? -74.299 54.376 17.374 1.00 72.86 408 THR B C 1
ATOM 3115 O O . THR B 1 191 ? -74.916 55.325 17.873 1.00 78.75 408 THR B O 1
ATOM 3119 N N . GLU B 1 192 ? -73.423 53.647 18.070 1.00 97.25 409 GLU B N 1
ATOM 3120 C CA . GLU B 1 192 ? -73.116 53.991 19.454 1.00 94.59 409 GLU B CA 1
ATOM 3121 C C . GLU B 1 192 ? -72.465 55.361 19.547 1.00 94.31 409 GLU B C 1
ATOM 3122 O O . GLU B 1 192 ? -72.780 56.147 20.448 1.00 94.45 409 GLU B O 1
ATOM 3128 N N . PHE B 1 193 ? -71.552 55.666 18.627 1.00 63.60 410 PHE B N 1
ATOM 3129 C CA . PHE B 1 193 ? -70.973 57.001 18.597 1.00 67.63 410 PHE B CA 1
ATOM 3130 C C . PHE B 1 193 ? -71.999 58.015 18.105 1.00 80.21 410 PHE B C 1
ATOM 3131 O O . PHE B 1 193 ? -72.191 59.068 18.724 1.00 87.09 410 PHE B O 1
ATOM 3139 N N . SER B 1 194 ? -72.675 57.706 16.996 1.00 75.11 411 SER B N 1
ATOM 3140 C CA . SER B 1 194 ? -73.735 58.549 16.453 1.00 70.73 411 SER B CA 1
ATOM 3141 C C . SER B 1 194 ? -74.534 57.812 15.386 1.00 77.60 411 SER B C 1
ATOM 3142 O O . SER B 1 194 ? -73.962 57.297 14.422 1.00 90.61 411 SER B O 1
ATOM 3145 N N . ALA B 1 195 ? -75.859 57.764 15.538 1.00 79.79 412 ALA B N 1
ATOM 3146 C CA . ALA B 1 195 ? -76.679 57.105 14.529 1.00 78.23 412 ALA B CA 1
ATOM 3147 C C . ALA B 1 195 ? -76.855 57.968 13.286 1.00 75.23 412 ALA B C 1
ATOM 3148 O O . ALA B 1 195 ? -77.078 57.436 12.193 1.00 66.09 412 ALA B O 1
ATOM 3150 N N . GLU B 1 196 ? -76.747 59.289 13.429 1.00 78.51 413 GLU B N 1
ATOM 3151 C CA . GLU B 1 196 ? -76.889 60.198 12.298 1.00 86.82 413 GLU B CA 1
ATOM 3152 C C . GLU B 1 196 ? -75.577 60.397 11.549 1.00 88.20 413 GLU B C 1
ATOM 3153 O O . GLU B 1 196 ? -75.584 60.523 10.320 1.00 78.29 413 GLU B O 1
ATOM 3159 N N . LEU B 1 197 ? -74.450 60.431 12.264 1.00 82.92 414 LEU B N 1
ATOM 3160 C CA . LEU B 1 197 ? -73.155 60.493 11.593 1.00 76.72 414 LEU B CA 1
ATOM 3161 C C . LEU B 1 197 ? -72.887 59.200 10.832 1.00 69.32 414 LEU B C 1
ATOM 3162 O O . LEU B 1 197 ? -72.423 59.232 9.687 1.00 61.87 414 LEU B O 1
ATOM 3167 N N . HIS B 1 198 ? -73.187 58.055 11.451 1.00 66.95 415 HIS B N 1
ATOM 3168 C CA . HIS B 1 198 ? -73.163 56.785 10.732 1.00 66.37 415 HIS B CA 1
ATOM 3169 C C . HIS B 1 198 ? -74.048 56.829 9.491 1.00 78.10 415 HIS B C 1
ATOM 3170 O O . HIS B 1 198 ? -73.605 56.488 8.389 1.00 79.63 415 HIS B O 1
ATOM 3177 N N . TYR B 1 199 ? -75.309 57.245 9.654 1.00 100.97 416 TYR B N 1
ATOM 3178 C CA . TYR B 1 199 ? -76.235 57.286 8.522 1.00 99.74 416 TYR B CA 1
ATOM 3179 C C . TYR B 1 199 ? -75.720 58.174 7.395 1.00 94.30 416 TYR B C 1
ATOM 3180 O O . TYR B 1 199 ? -75.938 57.877 6.214 1.00 82.27 416 TYR B O 1
ATOM 3189 N N . LYS B 1 200 ? -75.054 59.277 7.736 1.00 73.04 417 LYS B N 1
ATOM 3190 C CA . LYS B 1 200 ? -74.591 60.235 6.742 1.00 69.71 417 LYS B CA 1
ATOM 3191 C C . LYS B 1 200 ? -73.129 60.031 6.360 1.00 64.06 417 LYS B C 1
ATOM 3192 O O . LYS B 1 200 ? -72.489 60.966 5.865 1.00 57.30 417 LYS B O 1
ATOM 3198 N N . VAL B 1 201 ? -72.594 58.831 6.586 1.00 65.45 418 VAL B N 1
ATOM 3199 C CA . VAL B 1 201 ? -71.233 58.466 6.206 1.00 64.90 418 VAL B CA 1
ATOM 3200 C C . VAL B 1 201 ? -71.229 57.036 5.678 1.00 56.66 418 VAL B C 1
ATOM 3201 O O . VAL B 1 201 ? -70.497 56.712 4.734 1.00 60.99 418 VAL B O 1
ATOM 3205 N N . ASP B 1 202 ? -72.062 56.176 6.270 1.00 56.11 419 ASP B N 1
ATOM 3206 C CA . ASP B 1 202 ? -72.108 54.763 5.916 1.00 62.19 419 ASP B CA 1
ATOM 3207 C C . ASP B 1 202 ? -73.410 54.341 5.248 1.00 58.23 419 ASP B C 1
ATOM 3208 O O . ASP B 1 202 ? -73.577 53.153 4.945 1.00 56.32 419 ASP B O 1
ATOM 3213 N N . VAL B 1 203 ? -74.335 55.268 5.017 1.00 69.12 420 VAL B N 1
ATOM 3214 C CA . VAL B 1 203 ? -75.613 54.953 4.393 1.00 80.66 420 VAL B CA 1
ATOM 3215 C C . VAL B 1 203 ? -75.917 55.990 3.323 1.00 75.53 420 VAL B C 1
ATOM 3216 O O . VAL B 1 203 ? -76.361 55.653 2.218 1.00 70.37 420 VAL B O 1
ATOM 3220 N N . LEU B 1 204 ? -75.672 57.259 3.649 1.00 82.69 421 LEU B N 1
ATOM 3221 C CA . LEU B 1 204 ? -75.921 58.331 2.692 1.00 54.93 421 LEU B CA 1
ATOM 3222 C C . LEU B 1 204 ? -75.170 58.114 1.386 1.00 49.32 421 LEU B C 1
ATOM 3223 O O . LEU B 1 204 ? -75.758 58.368 0.323 1.00 41.38 421 LEU B O 1
ATOM 3228 N N . PRO B 1 205 ? -73.913 57.660 1.374 1.00 47.02 422 PRO B N 1
ATOM 3229 C CA . PRO B 1 205 ? -73.325 57.275 0.085 1.00 46.51 422 PRO B CA 1
ATOM 3230 C C . PRO B 1 205 ? -73.986 56.050 -0.524 1.00 45.73 422 PRO B C 1
ATOM 3231 O O . PRO B 1 205 ? -74.036 55.947 -1.755 1.00 54.08 422 PRO B O 1
ATOM 3235 N N . TRP B 1 206 ? -74.495 55.114 0.287 1.00 40.40 423 TRP B N 1
ATOM 3236 C CA . TRP B 1 206 ? -75.088 53.908 -0.288 1.00 48.35 423 TRP B CA 1
ATOM 3237 C C . TRP B 1 206 ? -76.413 54.216 -0.971 1.00 56.37 423 TRP B C 1
ATOM 3238 O O . TRP B 1 206 ? -76.738 53.603 -1.994 1.00 66.13 423 TRP B O 1
ATOM 3249 N N . ILE B 1 207 ? -77.186 55.160 -0.433 1.00 51.57 424 ILE B N 1
ATOM 3250 C CA . ILE B 1 207 ? -78.439 55.544 -1.077 1.00 54.52 424 ILE B CA 1
ATOM 3251 C C . ILE B 1 207 ? -78.183 56.456 -2.272 1.00 52.27 424 ILE B C 1
ATOM 3252 O O . ILE B 1 207 ? -78.972 56.475 -3.225 1.00 50.72 424 ILE B O 1
ATOM 3257 N N . ILE B 1 208 ? -77.090 57.233 -2.240 1.00 50.08 425 ILE B N 1
ATOM 3258 C CA . ILE B 1 208 ? -76.697 58.032 -3.406 1.00 48.49 425 ILE B CA 1
ATOM 3259 C C . ILE B 1 208 ? -76.447 57.122 -4.597 1.00 47.07 425 ILE B C 1
ATOM 3260 O O . ILE B 1 208 ? -77.035 57.287 -5.672 1.00 44.23 425 ILE B O 1
ATOM 3265 N N . CYS B 1 209 ? -75.564 56.144 -4.420 1.00 48.94 426 CYS B N 1
ATOM 3266 C CA . CYS B 1 209 ? -75.271 55.187 -5.481 1.00 55.27 426 CYS B CA 1
ATOM 3267 C C . CYS B 1 209 ? -76.381 54.133 -5.557 1.00 54.45 426 CYS B C 1
ATOM 3268 O O . CYS B 1 209 ? -76.144 52.924 -5.523 1.00 46.16 426 CYS B O 1
ATOM 3271 N N . LYS B 1 210 ? -77.582 54.663 -5.844 1.00 58.05 427 LYS B N 1
ATOM 3272 C CA . LYS B 1 210 ? -78.802 53.840 -6.054 1.00 60.25 427 LYS B CA 1
ATOM 3273 C C . LYS B 1 210 ? -78.620 52.362 -5.735 1.00 56.76 427 LYS B C 1
ATOM 3274 O O . LYS B 1 210 ? -78.630 51.544 -6.681 1.00 62.20 427 LYS B O 1
ATOM 3280 N N . GLY B 1 211 ? -78.502 52.036 -4.454 1.00 56.27 428 GLY B N 1
ATOM 3281 C CA . GLY B 1 211 ? -78.486 50.636 -4.098 1.00 66.49 428 GLY B CA 1
ATOM 3282 C C . GLY B 1 211 ? -77.498 49.781 -4.858 1.00 63.66 428 GLY B C 1
ATOM 3283 O O . GLY B 1 211 ? -77.481 48.563 -4.651 1.00 55.63 428 GLY B O 1
ATOM 3284 N N . ASP B 1 212 ? -76.678 50.369 -5.730 1.00 80.90 429 ASP B N 1
ATOM 3285 C CA . ASP B 1 212 ? -75.677 49.610 -6.470 1.00 81.09 429 ASP B CA 1
ATOM 3286 C C . ASP B 1 212 ? -74.619 49.078 -5.512 1.00 82.84 429 ASP B C 1
ATOM 3287 O O . ASP B 1 212 ? -73.625 49.758 -5.233 1.00 79.65 429 ASP B O 1
ATOM 3292 N N . TRP B 1 213 ? -74.834 47.864 -4.997 1.00 55.31 430 TRP B N 1
ATOM 3293 C CA . TRP B 1 213 ? -73.886 47.281 -4.052 1.00 52.74 430 TRP B CA 1
ATOM 3294 C C . TRP B 1 213 ? -72.509 47.098 -4.681 1.00 51.28 430 TRP B C 1
ATOM 3295 O O . TRP B 1 213 ? -71.486 47.285 -4.012 1.00 53.32 430 TRP B O 1
ATOM 3306 N N . SER B 1 214 ? -72.460 46.751 -5.972 1.00 47.19 431 SER B N 1
ATOM 3307 C CA . SER B 1 214 ? -71.172 46.519 -6.624 1.00 59.18 431 SER B CA 1
ATOM 3308 C C . SER B 1 214 ? -70.357 47.801 -6.730 1.00 67.13 431 SER B C 1
ATOM 3309 O O . SER B 1 214 ? -69.121 47.753 -6.739 1.00 64.45 431 SER B O 1
ATOM 3312 N N . ARG B 1 215 ? -71.028 48.947 -6.811 1.00 63.93 432 ARG B N 1
ATOM 3313 C CA . ARG B 1 215 ? -70.331 50.224 -6.789 1.00 68.93 432 ARG B CA 1
ATOM 3314 C C . ARG B 1 215 ? -69.908 50.588 -5.372 1.00 66.87 432 ARG B C 1
ATOM 3315 O O . ARG B 1 215 ? -68.811 51.116 -5.162 1.00 63.18 432 ARG B O 1
ATOM 3323 N N . TYR B 1 216 ? -70.766 50.291 -4.394 1.00 67.87 433 TYR B N 1
ATOM 3324 C CA . TYR B 1 216 ? -70.454 50.571 -2.997 1.00 72.09 433 TYR B CA 1
ATOM 3325 C C . TYR B 1 216 ? -69.440 49.579 -2.439 1.00 57.90 433 TYR B C 1
ATOM 3326 O O . TYR B 1 216 ? -68.423 49.978 -1.858 1.00 56.94 433 TYR B O 1
ATOM 3335 N N . ASN B 1 217 ? -69.694 48.278 -2.613 1.00 59.01 434 ASN B N 1
ATOM 3336 C CA . ASN B 1 217 ? -68.912 47.247 -1.936 1.00 63.52 434 ASN B CA 1
ATOM 3337 C C . ASN B 1 217 ? -67.446 47.219 -2.352 1.00 57.58 434 ASN B C 1
ATOM 3338 O O . ASN B 1 217 ? -66.642 46.598 -1.651 1.00 55.01 434 ASN B O 1
ATOM 3343 N N . GLU B 1 218 ? -67.070 47.856 -3.463 1.00 55.86 435 GLU B N 1
ATOM 3344 C CA . GLU B 1 218 ? -65.655 47.909 -3.813 1.00 61.20 435 GLU B CA 1
ATOM 3345 C C . GLU B 1 218 ? -64.917 48.973 -3.010 1.00 49.62 435 GLU B C 1
ATOM 3346 O O . GLU B 1 218 ? -63.728 48.807 -2.714 1.00 48.09 435 GLU B O 1
ATOM 3352 N N . ALA B 1 219 ? -65.596 50.058 -2.642 1.00 46.98 436 ALA B N 1
ATOM 3353 C CA . ALA B 1 219 ? -64.976 51.048 -1.773 1.00 52.50 436 ALA B CA 1
ATOM 3354 C C . ALA B 1 219 ? -65.093 50.658 -0.307 1.00 60.32 436 ALA B C 1
ATOM 3355 O O . ALA B 1 219 ? -64.196 50.963 0.485 1.00 48.57 436 ALA B O 1
ATOM 3357 N N . ARG B 1 220 ? -66.178 49.979 0.069 1.00 66.00 437 ARG B N 1
ATOM 3358 C CA . ARG B 1 220 ? -66.424 49.548 1.442 1.00 51.76 437 ARG B CA 1
ATOM 3359 C C . ARG B 1 220 ? -66.490 48.026 1.430 1.00 49.30 437 ARG B C 1
ATOM 3360 O O . ARG B 1 220 ? -67.584 47.439 1.425 1.00 39.63 437 ARG B O 1
ATOM 3368 N N . PRO B 1 221 ? -65.342 47.353 1.429 1.00 55.70 438 PRO B N 1
ATOM 3369 C CA . PRO B 1 221 ? -65.323 45.915 1.147 1.00 51.37 438 PRO B CA 1
ATOM 3370 C C . PRO B 1 221 ? -65.897 45.121 2.307 1.00 41.53 438 PRO B C 1
ATOM 3371 O O . PRO B 1 221 ? -65.506 45.327 3.466 1.00 42.84 438 PRO B O 1
ATOM 3375 N N . PRO B 1 222 ? -66.846 44.226 2.033 1.00 38.66 439 PRO B N 1
ATOM 3376 C CA . PRO B 1 222 ? -67.286 43.274 3.056 1.00 45.06 439 PRO B CA 1
ATOM 3377 C C . PRO B 1 222 ? -66.120 42.487 3.632 1.00 48.02 439 PRO B C 1
ATOM 3378 O O . PRO B 1 222 ? -64.993 42.502 3.128 1.00 38.95 439 PRO B O 1
ATOM 3382 N N . ASN B 1 223 ? -66.418 41.766 4.710 1.00 38.83 440 ASN B N 1
ATOM 3383 C CA . ASN B 1 223 ? -65.406 41.025 5.447 1.00 39.00 440 ASN B CA 1
ATOM 3384 C C . ASN B 1 223 ? -65.832 39.578 5.614 1.00 38.94 440 ASN B C 1
ATOM 3385 O O . ASN B 1 223 ? -66.963 39.306 6.029 1.00 38.83 440 ASN B O 1
ATOM 3390 N N . ASN B 1 224 ? -64.917 38.656 5.310 1.00 39.64 441 ASN B N 1
ATOM 3391 C CA . ASN B 1 224 ? -65.072 37.240 5.620 1.00 39.03 441 ASN B CA 1
ATOM 3392 C C . ASN B 1 224 ? -63.751 36.761 6.231 1.00 39.23 441 ASN B C 1
ATOM 3393 O O . ASN B 1 224 ? -62.995 36.010 5.613 1.00 51.80 441 ASN B O 1
ATOM 3398 N N . GLY B 1 225 ? -63.474 37.216 7.456 1.00 39.34 442 GLY B N 1
ATOM 3399 C CA . GLY B 1 225 ? -62.199 36.901 8.083 1.00 39.54 442 GLY B CA 1
ATOM 3400 C C . GLY B 1 225 ? -62.055 35.429 8.421 1.00 47.20 442 GLY B C 1
ATOM 3401 O O . GLY B 1 225 ? -61.029 34.810 8.125 1.00 49.43 442 GLY B O 1
ATOM 3402 N N . GLN B 1 226 ? -63.083 34.845 9.045 1.00 50.82 443 GLN B N 1
ATOM 3403 C CA . GLN B 1 226 ? -63.060 33.413 9.336 1.00 56.52 443 GLN B CA 1
ATOM 3404 C C . GLN B 1 226 ? -63.237 32.557 8.082 1.00 42.60 443 GLN B C 1
ATOM 3405 O O . GLN B 1 226 ? -63.330 31.325 8.195 1.00 48.96 443 GLN B O 1
ATOM 3411 N N . LYS B 1 227 ? -63.284 33.215 6.925 1.00 39.34 444 LYS B N 1
ATOM 3412 C CA . LYS B 1 227 ? -63.231 32.567 5.617 1.00 44.31 444 LYS B CA 1
ATOM 3413 C C . LYS B 1 227 ? -64.311 31.494 5.492 1.00 57.69 444 LYS B C 1
ATOM 3414 O O . LYS B 1 227 ? -64.041 30.310 5.286 1.00 63.74 444 LYS B O 1
ATOM 3420 N N . CYS B 1 228 ? -65.556 31.936 5.634 1.00 65.37 445 CYS B N 1
ATOM 3421 C CA . CYS B 1 228 ? -66.678 31.029 5.491 1.00 67.81 445 CYS B CA 1
ATOM 3422 C C . CYS B 1 228 ? -66.939 30.758 4.010 1.00 63.24 445 CYS B C 1
ATOM 3423 O O . CYS B 1 228 ? -66.338 31.372 3.124 1.00 54.49 445 CYS B O 1
ATOM 3426 N N . THR B 1 229 ? -67.845 29.820 3.744 1.00 58.39 446 THR B N 1
ATOM 3427 C CA . THR B 1 229 ? -68.175 29.478 2.368 1.00 58.52 446 THR B CA 1
ATOM 3428 C C . THR B 1 229 ? -68.869 30.651 1.683 1.00 66.82 446 THR B C 1
ATOM 3429 O O . THR B 1 229 ? -69.733 31.311 2.267 1.00 62.98 446 THR B O 1
ATOM 3433 N N . GLU B 1 230 ? -68.473 30.913 0.439 1.00 70.46 447 GLU B N 1
ATOM 3434 C CA . GLU B 1 230 ? -68.974 32.065 -0.297 1.00 62.28 447 GLU B CA 1
ATOM 3435 C C . GLU B 1 230 ? -70.461 31.902 -0.599 1.00 62.20 447 GLU B C 1
ATOM 3436 O O . GLU B 1 230 ? -70.932 30.803 -0.903 1.00 63.15 447 GLU B O 1
ATOM 3442 N N . SER B 1 231 ? -71.203 33.009 -0.522 1.00 49.92 448 SER B N 1
ATOM 3443 C CA . SER B 1 231 ? -72.634 32.999 -0.804 1.00 44.79 448 SER B CA 1
ATOM 3444 C C . SER B 1 231 ? -73.081 34.422 -1.115 1.00 54.16 448 SER B C 1
ATOM 3445 O O . SER B 1 231 ? -72.474 35.374 -0.617 1.00 49.23 448 SER B O 1
ATOM 3448 N N . PRO B 1 232 ? -74.126 34.602 -1.947 1.00 53.30 449 PRO B N 1
ATOM 3449 C CA . PRO B 1 232 ? -74.922 33.591 -2.663 1.00 50.06 449 PRO B CA 1
ATOM 3450 C C . PRO B 1 232 ? -74.114 32.904 -3.759 1.00 44.19 449 PRO B C 1
ATOM 3451 O O . PRO B 1 232 ? -73.062 33.403 -4.150 1.00 44.27 449 PRO B O 1
ATOM 3455 N N . SER B 1 233 ? -74.601 31.769 -4.262 1.00 69.04 450 SER B N 1
ATOM 3456 C CA . SER B 1 233 ? -73.816 30.897 -5.127 1.00 77.12 450 SER B CA 1
ATOM 3457 C C . SER B 1 233 ? -73.381 31.620 -6.402 1.00 73.42 450 SER B C 1
ATOM 3458 O O . SER B 1 233 ? -73.930 32.658 -6.784 1.00 76.47 450 SER B O 1
ATOM 3461 N N . ASP B 1 234 ? -72.361 31.049 -7.054 1.00 60.36 451 ASP B N 1
ATOM 3462 C CA . ASP B 1 234 ? -71.733 31.641 -8.232 1.00 53.38 451 ASP B CA 1
ATOM 3463 C C . ASP B 1 234 ? -72.753 32.047 -9.286 1.00 56.13 451 ASP B C 1
ATOM 3464 O O . ASP B 1 234 ? -72.771 33.193 -9.751 1.00 58.17 451 ASP B O 1
ATOM 3469 N N . GLU B 1 235 ? -73.601 31.095 -9.683 1.00 76.67 452 GLU B N 1
ATOM 3470 C CA . GLU B 1 235 ? -74.660 31.380 -10.645 1.00 80.27 452 GLU B CA 1
ATOM 3471 C C . GLU B 1 235 ? -75.563 32.503 -10.155 1.00 77.33 452 GLU B C 1
ATOM 3472 O O . GLU B 1 235 ? -75.862 33.448 -10.894 1.00 76.35 452 GLU B O 1
ATOM 3478 N N . ASP B 1 236 ? -76.019 32.404 -8.906 1.00 57.66 453 ASP B N 1
ATOM 3479 C CA . ASP B 1 236 ? -76.981 33.368 -8.388 1.00 54.65 453 ASP B CA 1
ATOM 3480 C C . ASP B 1 236 ? -76.329 34.704 -8.062 1.00 48.72 453 ASP B C 1
ATOM 3481 O O . ASP B 1 236 ? -77.003 35.740 -8.089 1.00 42.01 453 ASP B O 1
ATOM 3486 N N . TYR B 1 237 ? -75.032 34.699 -7.749 1.00 44.24 454 TYR B N 1
ATOM 3487 C CA . TYR B 1 237 ? -74.302 35.951 -7.585 1.00 38.96 454 TYR B CA 1
ATOM 3488 C C . TYR B 1 237 ? -74.337 36.753 -8.877 1.00 48.53 454 TYR B C 1
ATOM 3489 O O . TYR B 1 237 ? -74.461 37.983 -8.859 1.00 52.48 454 TYR B O 1
ATOM 3498 N N . ILE B 1 238 ? -74.250 36.065 -10.014 1.00 52.34 455 ILE B N 1
ATOM 3499 C CA . ILE B 1 238 ? -74.145 36.756 -11.293 1.00 44.69 455 ILE B CA 1
ATOM 3500 C C . ILE B 1 238 ? -75.483 37.371 -11.681 1.00 45.66 455 ILE B C 1
ATOM 3501 O O . ILE B 1 238 ? -75.543 38.531 -12.106 1.00 45.49 455 ILE B O 1
ATOM 3506 N N . LYS B 1 239 ? -76.577 36.616 -11.519 1.00 46.22 456 LYS B N 1
ATOM 3507 C CA . LYS B 1 239 ? -77.903 37.180 -11.758 1.00 42.75 456 LYS B CA 1
ATOM 3508 C C . LYS B 1 239 ? -78.108 38.455 -10.955 1.00 45.25 456 LYS B C 1
ATOM 3509 O O . LYS B 1 239 ? -78.684 39.429 -11.452 1.00 48.63 456 LYS B O 1
ATOM 3515 N N . GLN B 1 240 ? -77.625 38.470 -9.714 1.00 47.95 457 GLN B N 1
ATOM 3516 C CA . GLN B 1 240 ? -77.681 39.681 -8.908 1.00 53.29 457 GLN B CA 1
ATOM 3517 C C . GLN B 1 240 ? -76.942 40.827 -9.591 1.00 57.30 457 GLN B C 1
ATOM 3518 O O . GLN B 1 240 ? -77.464 41.942 -9.692 1.00 67.67 457 GLN B O 1
ATOM 3524 N N . PHE B 1 241 ? -75.726 40.561 -10.082 1.00 57.16 458 PHE B N 1
ATOM 3525 C CA . PHE B 1 241 ? -74.909 41.601 -10.707 1.00 59.82 458 PHE B CA 1
ATOM 3526 C C . PHE B 1 241 ? -75.635 42.266 -11.870 1.00 70.67 458 PHE B C 1
ATOM 3527 O O . PHE B 1 241 ? -75.710 43.497 -11.953 1.00 65.61 458 PHE B O 1
ATOM 3535 N N . GLN B 1 242 ? -76.159 41.457 -12.794 1.00 62.73 459 GLN B N 1
ATOM 3536 C CA . GLN B 1 242 ? -76.813 41.981 -13.987 1.00 57.37 459 GLN B CA 1
ATOM 3537 C C . GLN B 1 242 ? -78.113 42.705 -13.668 1.00 75.64 459 GLN B C 1
ATOM 3538 O O . GLN B 1 242 ? -78.543 43.557 -14.453 1.00 83.71 459 GLN B O 1
ATOM 3544 N N . GLU B 1 243 ? -78.743 42.390 -12.537 1.00 77.90 460 GLU B N 1
ATOM 3545 C CA . GLU B 1 243 ? -79.913 43.141 -12.103 1.00 73.03 460 GLU B CA 1
ATOM 3546 C C . GLU B 1 243 ? -79.516 44.410 -11.361 1.00 75.57 460 GLU B C 1
ATOM 3547 O O . GLU B 1 243 ? -80.195 45.437 -11.471 1.00 73.58 460 GLU B O 1
ATOM 3553 N N . ALA B 1 244 ? -78.430 44.353 -10.589 1.00 91.26 461 ALA B N 1
ATOM 3554 C CA . ALA B 1 244 ? -78.006 45.509 -9.813 1.00 99.05 461 ALA B CA 1
ATOM 3555 C C . ALA B 1 244 ? -77.373 46.594 -10.672 1.00 101.57 461 ALA B C 1
ATOM 3556 O O . ALA B 1 244 ? -77.197 47.718 -10.186 1.00 84.22 461 ALA B O 1
ATOM 3558 N N . ARG B 1 245 ? -77.026 46.293 -11.922 1.00 94.85 462 ARG B N 1
ATOM 3559 C CA . ARG B 1 245 ? -76.525 47.305 -12.847 1.00 92.05 462 ARG B CA 1
ATOM 3560 C C . ARG B 1 245 ? -77.638 47.836 -13.736 1.00 99.94 462 ARG B C 1
ATOM 3561 O O . ARG B 1 245 ? -77.444 48.076 -14.932 1.00 103.04 462 ARG B O 1
ATOM 3569 N N . GLU B 1 246 ? -78.819 48.015 -13.151 1.00 110.49 463 GLU B N 1
ATOM 3570 C CA . GLU B 1 246 ? -79.954 48.646 -13.808 1.00 127.27 463 GLU B CA 1
ATOM 3571 C C . GLU B 1 246 ? -81.005 48.980 -12.760 1.00 134.15 463 GLU B C 1
ATOM 3572 O O . GLU B 1 246 ? -82.207 48.937 -13.017 1.00 148.83 463 GLU B O 1
#

Nearest PDB structures (foldseek):
  7r85-assembly1_A  TM=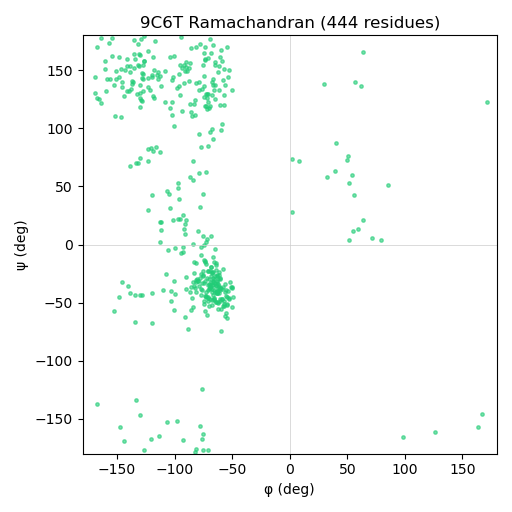7.637E-01  e=1.909E-02  Mus musculus
  5qkb-assembly2_D  TM=4.873E-01  e=4.061E+00  Homo sapiens
  7r85-assembly1_A  TM=7.361E-01  e=3.778E-02  Mus musculus

Solvent-accessible surface area: 25234 Å² total; per-residue (Å²): 124,136,45,59,131,15,79,18,22,54,103,108,16,102,16,43,26,53,38,15,84,60,49,45,222,20,10,0,17,13,50,31,77,86,6,108,121,123,148,156,164,33,16,127,180,38,9,51,77,58,81,100,139,95,202,132,63,70,2,100,182,48,67,66,66,197,40,155,90,47,148,122,39,22,112,97,0,87,72,35,17,5,12,0,22,50,43,8,14,69,87,0,6,92,66,45,17,83,46,98,10,181,101,77,186,73,87,27,106,3,44,12,0,16,16,100,178,34,25,24,95,26,40,16,60,56,9,69,7,0,0,18,6,52,31,26,134,123,17,39,8,16,5,0,2,9,0,0,0,6,120,107,34,69,4,12,12,45,1,64,0,0,2,8,8,8,4,21,2,52,53,30,30,68,81,76,14,87,95,46,8,26,53,11,31,64,55,0,146,16,12,14,58,87,3,17,159,29,12,50,38,42,32,23,66,180,22,117,91,33,22,60,101,130,69,46,85,124,11,86,111,73,12,167,133,130,151,106,35,88,81,25,112,14,62,52,89,106,11,81,1,18,25,19,30,5,82,31,56,46,190,52,29,47,14,15,27,0,84,29,20,114,92,122,154,177,41,49,118,148,39,10,45,104,54,68,90,166,118,130,113,16,125,198,52,64,50,61,165,39,153,131,31,141,147,37,36,111,75,4,69,87,43,19,4,9,1,23,50,35,16,16,14,26,0,30,96,11,41,0,41,48,37,11,50,53,74,109,60,60,30,53,4,49,48,4,34,33,120,205,58,111,38,112,82,42,21,59,46,7,104,13,4,0,2,3,46,22,18,145,128,22,49,11,27,6,1,0,12,0,0,0,6,82,53,6,50,4,17,12,50,2,69,0,0,2,8,9,7,9,17,0,46,71,38,33,61,106,70,18,78,116,47,7,21,54,14,27,71,82,5,182,28,16,9,19,87,2,19,157,23,11,61,37,26,40,17,24,142,21,122,100,31,31,70,100,141,82,58,97,139,12,80,118,97,26,127,175

InterPro domains:
  IPR000884 Thrombospondin type-1 (TSP1) repeat [PF00090] (222-261)
  IPR000884 Thrombospondin type-1 (TSP1) repeat [PS50092] (218-262)
  IPR000884 Thrombospondin type-1 (TSP1) repeat [SM00209] (220-262)
  IPR005533 AMOP domain [PF03782] (294-430)
  IPR005533 AMOP domain [PS50856] (289-452)
  IPR005533 AMOP domain [SM00723] (289-452)
  IPR036383 Thrombospondin type-1 repeat superfamily [G3DSA:2.20.100.10] (202-266)
  IPR036383 Thrombospondin type-1 repeat superfamily [SSF82895] (221-261)
  IPR051867 Angiogenesis Inhibitor and Adhesion GPCR [PTHR10239] (41-464)

Radius of gyration: 24.06 Å; Cα contacts (8 Å, |Δi|>4): 879; chains: 2; bounding box: 52×74×60 Å

B-factor: mean 70.75, std 31.43, range [13.52, 356.0]

Secondary structure (DSSP, 8-state):
-B------S-SSS-EEEEEEE--STTEEEEEEEEE------SHHHHHHHHHH-----HHHHHTT---HHHHHHHHHHHHHSPPPPSB--GGGSSS-EEEEETTTTEEEEEEE--STTTTHHHHSSS-SEEEEE---TT-SSS-B-EEEE-TTSBB--SSSS----BSS-TTT-HHHHHHHHTHHHHHTTT-HHHHHHHS----TT-PPPSS-HHHHHHHHHHHTT-/----B---S-SSS-EEEEE----STTEEEEEEEEE------SSSSGGGGTTS---HHHHHT---HHHHHHHHHHHTTSPPPPSB--GGGSSS-EEEEETTTTEEEEEEE--STTT-HHHHSTT-SEEEEE---TT-SSS-B-EEEE-TTSBB--SSSS--PPBSS-TTT-HHHHHHHHTHHHHHTTT-HHHHHHHS----TT-PPP-S-HHHHHHHHHHHT-

Foldseek 3Di:
DWADQADAPDQLFWGKTKTWGDDDVPDIDMDIGTGDHDHDDLLCPLAVVLPVPAVDAPLVVVVVDPDPRVVVLVVVVVVLAAADDFFAPPVQVPFKDWDAGPVVRGIWIKTWQQDVVNPCCQQQVAFRTKMWTDQDSPRNAQKIWIFTAHPRRGTAQDARHGTFIQRHDVVSPPVVSCVGVPVSCVSLPSQRVSVCVSRPGGHPVPHDHPDDPVVRVVRVVPRVVD/DWFDWADQPDAQFKAKIKTWRQDDPPDTDMAMAIGDHDHCQLVPALCVCPVPVDVLVCVLVDPDVVVVVLVVVVVVQAAFDDQFAPPNQPPHKHWDARPVNRGIWTKHWQQDVVNPCCPQQVQFRTKMKTDQDSNRNAQKIWIWTHHPVRGTAFDARHGTFIFRHDVVSNPVVSCVRVPVSCVVLPSLCVSVCVSRPGGHPVPHDYDDDPVVNVVRNVVSVD